Protein AF-A0A7C4RHC2-F1 (afdb_monomer_lite)

Radius of gyration: 21.41 Å; chains: 1; bounding box: 52×54×55 Å

Foldseek 3Di:
DDPLFKFFQQFAAFDDPLLLLQLVQAAQQGALVSGDVVSCVVDPLSVVCVVVVHDRFALAAHHQFAFAAQQALVLNHRRPGHFQYNPASGGGTLRLLQLLLQAFRPQYFDDDPSLSSHLSRLARRLLLLLLLLLLDDAEEEEEELCRLPSNLNNNVLNPHAHAEYEHQDPRSQVSCVVVVSHPYYHNDDLVDVVVLVVVLVSVCVVCVPPAGAEYHYEQDPQCFDPPHPVNPPDVSLCSVVSVLVSCLSRVHQKYKYKDAPRCCPPVHNVSVVVSCVSLVVSQWDKDKDKDFVQQRQNSYGGIMIIIMTGHPPDDDSDNGDGQADPDCDWDADPVRHTPDHFHGDGSNLRDVQPDDAHRRDDDSMDGGDPVSRDHLSNCCSSPVDPPVVNSVVRNVVVD

Structure (mmCIF, N/CA/C/O backbone):
data_AF-A0A7C4RHC2-F1
#
_entry.id   AF-A0A7C4RHC2-F1
#
loop_
_atom_site.group_PDB
_atom_site.id
_atom_site.type_symbol
_atom_site.label_atom_id
_atom_site.label_alt_id
_atom_site.label_comp_id
_atom_site.label_asym_id
_atom_site.label_entity_id
_atom_site.label_seq_id
_atom_site.pdbx_PDB_ins_code
_atom_site.Cartn_x
_atom_site.Cartn_y
_atom_site.Cartn_z
_atom_site.occupancy
_atom_site.B_iso_or_equiv
_atom_site.auth_seq_id
_atom_site.auth_comp_id
_atom_site.auth_asym_id
_atom_site.auth_atom_id
_atom_site.pdbx_PDB_model_num
ATOM 1 N N . MET A 1 1 ? -19.673 14.977 -17.528 1.00 32.09 1 MET A N 1
ATOM 2 C CA . MET A 1 1 ? -18.846 14.195 -18.474 1.00 32.09 1 MET A CA 1
ATOM 3 C C . MET A 1 1 ? -18.096 13.160 -17.657 1.00 32.09 1 MET A C 1
ATOM 5 O O . MET A 1 1 ? -17.357 13.557 -16.762 1.00 32.09 1 MET A O 1
ATOM 9 N N . SER A 1 2 ? -18.421 11.877 -17.821 1.00 37.03 2 SER A N 1
ATOM 10 C CA . SER A 1 2 ? -18.006 10.818 -16.895 1.00 37.03 2 SER A CA 1
ATOM 11 C C . SER A 1 2 ? -16.481 10.685 -16.839 1.00 37.03 2 SER A C 1
ATOM 13 O O . SER A 1 2 ? -15.793 10.630 -17.851 1.00 37.03 2 SER A O 1
ATOM 15 N N . SER A 1 3 ? -15.942 10.647 -15.624 1.00 53.12 3 SER A N 1
ATOM 16 C CA . SER A 1 3 ? -14.518 10.477 -15.323 1.00 53.12 3 SER A CA 1
ATOM 17 C C . SER A 1 3 ? -14.021 9.034 -15.488 1.00 53.12 3 SER A C 1
ATOM 19 O O . SER A 1 3 ? -12.938 8.723 -15.004 1.00 53.12 3 SER A O 1
ATOM 21 N N . LEU A 1 4 ? -14.810 8.149 -16.108 1.00 63.59 4 LEU A N 1
ATOM 22 C CA . LEU A 1 4 ? -14.562 6.702 -16.121 1.00 63.59 4 LEU A CA 1
ATOM 23 C C . LEU A 1 4 ? -13.303 6.324 -16.922 1.00 63.59 4 LEU A C 1
ATOM 25 O O . LEU A 1 4 ? -12.599 5.399 -16.533 1.00 63.59 4 LEU A O 1
ATOM 29 N N . ASN A 1 5 ? -12.935 7.123 -17.931 1.00 81.94 5 ASN A N 1
ATOM 30 C CA . ASN A 1 5 ? -11.842 6.790 -18.858 1.00 81.94 5 ASN A CA 1
ATOM 31 C C . ASN A 1 5 ? -10.599 7.665 -18.671 1.00 81.94 5 ASN A C 1
ATOM 33 O O . ASN A 1 5 ? -9.818 7.843 -19.599 1.00 81.94 5 ASN A O 1
ATOM 37 N N . LYS A 1 6 ? -10.400 8.220 -17.467 1.00 90.75 6 LYS A N 1
ATOM 38 C CA . LYS A 1 6 ? -9.182 8.964 -17.112 1.00 90.75 6 LYS A CA 1
ATOM 39 C C . LYS A 1 6 ? -8.248 8.115 -16.263 1.00 90.75 6 LYS A C 1
ATOM 41 O O . LYS A 1 6 ? -8.640 7.592 -15.224 1.00 90.75 6 LYS A O 1
ATOM 46 N N . LEU A 1 7 ? -7.001 8.026 -16.697 1.00 94.50 7 LEU A N 1
ATOM 47 C CA . LEU A 1 7 ? -5.913 7.341 -16.023 1.00 94.50 7 LEU A CA 1
ATOM 48 C C . LEU A 1 7 ? -4.956 8.372 -15.432 1.00 94.50 7 LEU A C 1
ATOM 50 O O . LEU A 1 7 ? -4.442 9.228 -16.150 1.00 94.50 7 LEU A O 1
ATOM 54 N N . PHE A 1 8 ? -4.684 8.281 -14.133 1.00 96.88 8 PHE A N 1
ATOM 55 C CA . PHE A 1 8 ? -3.763 9.199 -13.462 1.00 96.88 8 PHE A CA 1
ATOM 56 C C . PHE A 1 8 ? -2.393 8.571 -13.216 1.00 96.88 8 PHE A C 1
ATOM 58 O O . PHE A 1 8 ? -2.303 7.395 -12.863 1.00 96.88 8 PHE A O 1
ATOM 65 N N . ASN A 1 9 ? -1.339 9.384 -13.289 1.00 97.44 9 ASN A N 1
ATOM 66 C CA . ASN A 1 9 ? 0.044 9.016 -12.973 1.00 97.44 9 ASN A CA 1
ATOM 67 C C . ASN A 1 9 ? 0.583 7.831 -13.804 1.00 97.44 9 ASN A C 1
ATOM 69 O O . ASN A 1 9 ? 1.323 6.992 -13.286 1.00 97.44 9 ASN A O 1
ATOM 73 N N . HIS A 1 10 ? 0.235 7.721 -15.089 1.00 97.81 10 H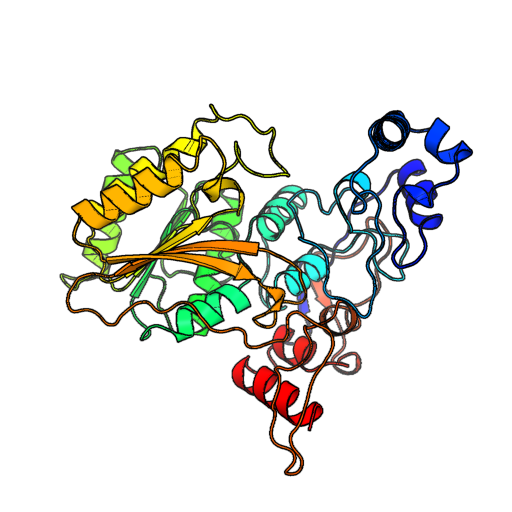IS A N 1
ATOM 74 C CA . HIS A 1 10 ? 0.797 6.679 -15.958 1.00 97.81 10 HIS A CA 1
ATOM 75 C C . HIS A 1 10 ? 2.097 7.159 -16.599 1.00 97.81 10 HIS A C 1
ATOM 77 O O . HIS A 1 10 ? 2.172 7.414 -17.793 1.00 97.81 10 HIS A O 1
ATOM 83 N N . GLU A 1 11 ? 3.121 7.319 -15.762 1.00 96.94 11 GLU A N 1
ATOM 84 C CA . GLU A 1 11 ? 4.454 7.793 -16.145 1.00 96.94 11 GLU A CA 1
ATOM 85 C C . GLU A 1 11 ? 5.526 6.819 -15.660 1.00 96.94 11 GLU A C 1
ATOM 87 O O . GLU A 1 11 ? 5.441 6.300 -14.540 1.00 96.94 11 GLU A O 1
ATOM 92 N N . THR A 1 12 ? 6.559 6.6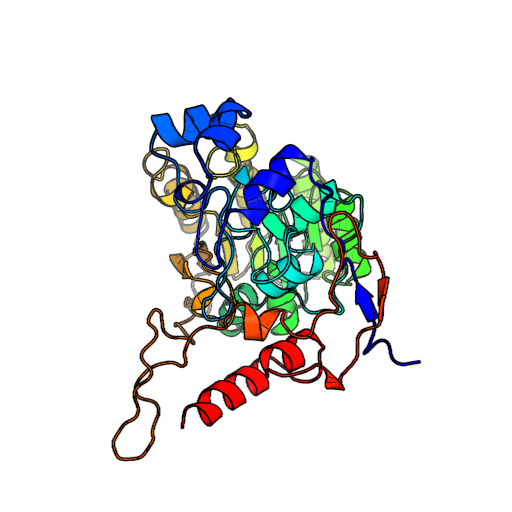05 -16.473 1.00 96.88 12 THR A N 1
ATOM 93 C CA . THR A 1 12 ? 7.713 5.766 -16.120 1.00 96.88 12 THR A CA 1
ATOM 94 C C . THR A 1 12 ? 8.986 6.599 -15.935 1.00 96.88 12 THR A C 1
ATOM 96 O O . THR A 1 12 ? 9.056 7.779 -16.285 1.00 96.88 12 THR A O 1
ATOM 99 N N . ALA A 1 13 ? 10.002 6.001 -15.319 1.00 95.75 13 ALA A N 1
ATOM 100 C CA . ALA A 1 13 ? 11.296 6.642 -15.135 1.00 95.75 13 ALA A CA 1
ATOM 101 C C . ALA A 1 13 ? 12.099 6.650 -16.444 1.00 95.75 13 ALA A C 1
ATOM 103 O O . ALA A 1 13 ? 12.036 5.705 -17.232 1.00 95.75 13 ALA A O 1
ATOM 104 N N . ALA A 1 14 ? 12.888 7.705 -16.650 1.00 96.12 14 ALA A N 1
ATOM 105 C CA . ALA A 1 14 ? 13.935 7.693 -17.662 1.00 96.12 14 ALA A CA 1
ATOM 106 C C . ALA A 1 14 ? 15.061 6.742 -17.232 1.00 96.12 14 ALA A C 1
ATOM 108 O O . ALA A 1 14 ? 15.313 6.564 -16.036 1.00 96.12 14 ALA A O 1
ATOM 109 N N . LEU A 1 15 ? 15.744 6.156 -18.210 1.00 96.44 15 LEU A N 1
ATOM 110 C CA . LEU A 1 15 ? 16.867 5.253 -17.995 1.00 96.44 15 LEU A CA 1
ATOM 111 C C . LEU A 1 15 ? 18.105 5.788 -18.706 1.00 96.44 15 LEU A C 1
ATOM 113 O O . LEU A 1 15 ? 18.004 6.425 -19.754 1.00 96.44 15 LEU A O 1
ATOM 117 N N . SER A 1 16 ? 19.275 5.519 -18.129 1.00 95.94 16 SER A N 1
ATOM 118 C CA . SER A 1 16 ? 20.538 5.758 -18.823 1.00 95.94 16 SER A CA 1
ATOM 119 C C . SER A 1 16 ? 20.672 4.812 -20.021 1.00 95.94 16 SER A C 1
ATOM 121 O O . SER A 1 16 ? 20.064 3.739 -20.038 1.00 95.94 16 SER A O 1
ATOM 123 N N . SER A 1 17 ? 21.513 5.159 -21.000 1.00 95.88 17 SER A N 1
ATOM 124 C CA . SER A 1 17 ? 21.801 4.270 -22.137 1.00 95.88 17 SER A CA 1
ATOM 125 C C . SER A 1 17 ? 22.308 2.902 -21.677 1.00 95.88 17 SER A C 1
ATOM 127 O O . SER A 1 17 ? 21.936 1.881 -22.245 1.00 95.88 17 SER A O 1
ATOM 129 N N . LEU A 1 18 ? 23.103 2.880 -20.602 1.00 95.69 18 LEU A N 1
ATOM 130 C CA . LEU A 1 18 ? 23.624 1.652 -20.015 1.00 95.69 18 LEU A CA 1
ATOM 131 C C . LEU A 1 18 ? 22.523 0.825 -19.331 1.00 95.69 18 LEU A C 1
ATOM 133 O O . LEU A 1 18 ? 22.473 -0.386 -19.514 1.00 95.69 18 LEU A O 1
ATOM 137 N N . ASP A 1 19 ? 21.618 1.454 -18.574 1.00 96.00 19 ASP A N 1
ATOM 138 C CA . ASP A 1 19 ? 20.478 0.739 -17.986 1.00 96.00 19 ASP A CA 1
ATOM 139 C C . ASP A 1 19 ? 19.546 0.179 -19.072 1.00 96.00 19 ASP A C 1
ATOM 141 O O . ASP A 1 19 ? 19.036 -0.928 -18.917 1.00 96.00 19 ASP A O 1
ATOM 145 N N . LEU A 1 20 ? 19.348 0.903 -20.179 1.00 96.50 20 LEU A N 1
ATOM 146 C CA . LEU A 1 20 ? 18.590 0.416 -21.336 1.00 96.50 20 LEU A CA 1
ATOM 147 C C . LEU A 1 20 ? 19.245 -0.810 -21.979 1.00 96.50 20 LEU A C 1
ATOM 149 O O . LEU A 1 20 ? 18.562 -1.796 -22.252 1.00 96.50 20 LEU A O 1
ATOM 153 N N . GLU A 1 21 ? 20.564 -0.766 -22.181 1.00 96.12 21 GLU A N 1
ATOM 154 C CA . GLU A 1 21 ? 21.354 -1.897 -22.683 1.00 96.12 21 GLU A CA 1
ATOM 155 C C . GLU A 1 21 ? 21.203 -3.129 -21.771 1.00 96.12 21 GLU A C 1
ATOM 157 O O . GLU A 1 21 ? 20.961 -4.244 -22.242 1.00 96.12 2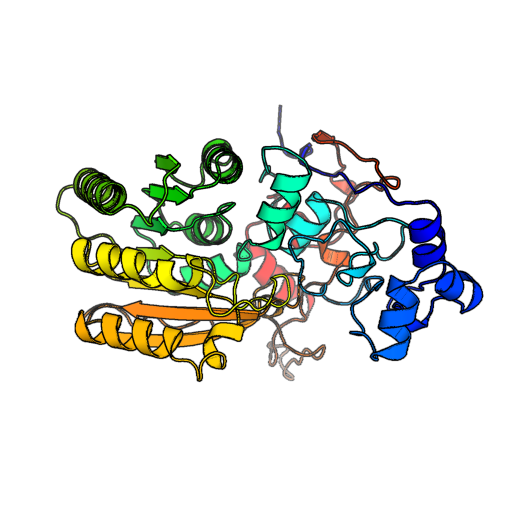1 GLU A O 1
ATOM 162 N N . MET A 1 22 ? 21.252 -2.915 -20.450 1.00 95.50 22 MET A N 1
ATOM 163 C CA . MET A 1 22 ? 21.053 -3.967 -19.452 1.00 95.50 22 MET A CA 1
ATOM 164 C C . MET A 1 22 ? 19.663 -4.594 -19.547 1.00 95.50 22 MET A C 1
ATOM 166 O O . MET A 1 22 ? 19.563 -5.810 -19.677 1.00 95.50 22 MET A O 1
ATOM 170 N N . ILE A 1 23 ? 18.585 -3.804 -19.474 1.00 96.38 23 ILE A N 1
ATOM 171 C CA . ILE A 1 23 ? 17.229 -4.371 -19.384 1.00 96.38 23 ILE A CA 1
ATOM 172 C C . ILE A 1 23 ? 16.788 -5.079 -20.670 1.00 96.38 23 ILE A C 1
ATOM 174 O O . ILE A 1 23 ? 16.044 -6.056 -20.585 1.00 96.38 23 ILE A O 1
ATOM 178 N N . ARG A 1 24 ? 17.270 -4.638 -21.842 1.00 97.06 24 ARG A N 1
ATOM 179 C CA . ARG A 1 24 ? 17.005 -5.287 -23.142 1.00 97.06 24 ARG A CA 1
ATOM 180 C C . ARG A 1 24 ? 17.549 -6.710 -23.207 1.00 97.06 24 ARG A C 1
ATOM 182 O O . ARG A 1 24 ? 16.964 -7.560 -23.862 1.00 97.06 24 ARG A O 1
ATOM 189 N N . SER A 1 25 ? 18.638 -6.967 -22.488 1.00 96.38 25 SER A N 1
ATOM 190 C CA . SER A 1 25 ? 19.264 -8.290 -22.412 1.00 96.38 25 SER A CA 1
ATOM 191 C C . SER A 1 25 ? 18.525 -9.248 -21.468 1.00 96.38 25 SER A C 1
ATOM 193 O O . SER A 1 25 ? 18.798 -10.442 -21.467 1.00 96.38 25 SER A O 1
ATOM 195 N N . VAL A 1 26 ? 17.598 -8.744 -20.645 1.00 97.62 26 VAL A N 1
ATOM 196 C CA . VAL A 1 26 ? 16.891 -9.542 -19.637 1.00 97.62 26 VAL A CA 1
ATOM 197 C C . VAL A 1 26 ? 15.574 -10.072 -20.222 1.00 97.62 26 VAL A C 1
ATOM 199 O O . VAL A 1 26 ? 14.658 -9.270 -20.434 1.00 97.62 26 VAL A O 1
ATOM 202 N N . PRO A 1 27 ? 15.412 -11.392 -20.446 1.00 96.88 27 PRO A N 1
ATOM 203 C CA . PRO A 1 27 ? 14.162 -11.968 -20.947 1.00 96.88 27 PRO A CA 1
ATOM 204 C C . PRO A 1 27 ? 13.052 -11.952 -19.876 1.00 96.88 27 PRO A C 1
ATOM 206 O O . PRO A 1 27 ? 13.335 -11.725 -18.696 1.00 96.88 27 PRO A O 1
ATOM 209 N N . PRO A 1 28 ? 11.773 -12.199 -20.224 1.00 96.06 28 PRO A N 1
ATOM 210 C CA . PRO A 1 28 ? 10.696 -12.340 -19.238 1.00 96.06 28 PRO A CA 1
ATOM 211 C C . PRO A 1 28 ? 11.026 -13.384 -18.158 1.00 96.06 28 PRO A C 1
ATOM 213 O O . PRO A 1 28 ? 11.347 -14.526 -18.468 1.00 96.06 28 PRO A O 1
ATOM 216 N N . GLY A 1 29 ? 10.960 -12.993 -16.879 1.00 94.44 29 GLY A N 1
ATOM 217 C CA . GLY A 1 29 ? 11.378 -13.832 -15.745 1.00 94.44 29 GLY A CA 1
ATOM 218 C C . GLY A 1 29 ? 12.889 -13.876 -15.481 1.00 94.44 29 GLY A C 1
ATOM 219 O O . GLY A 1 29 ? 13.303 -14.396 -14.442 1.00 94.44 29 GLY A O 1
ATOM 220 N N . GLY A 1 30 ? 13.696 -13.298 -16.371 1.00 96.88 30 GLY A N 1
ATOM 221 C CA . GLY A 1 30 ? 15.129 -13.097 -16.192 1.00 96.88 30 GLY A CA 1
ATOM 222 C C . GLY A 1 30 ? 15.462 -12.015 -15.159 1.00 96.88 30 GLY A C 1
ATOM 223 O O . GLY A 1 30 ? 14.589 -11.324 -14.622 1.00 96.88 30 GLY A O 1
ATOM 224 N N . ASN A 1 31 ? 16.751 -11.876 -14.861 1.00 97.00 31 ASN A N 1
ATOM 225 C CA . ASN A 1 31 ? 17.338 -10.960 -13.889 1.00 97.00 31 ASN A CA 1
ATOM 226 C C . ASN A 1 31 ? 18.786 -10.578 -14.249 1.00 97.00 31 ASN A C 1
ATOM 228 O O . ASN A 1 31 ? 19.258 -10.814 -15.355 1.00 97.00 31 ASN A O 1
ATOM 232 N N . TRP A 1 32 ? 19.518 -9.991 -13.296 1.00 95.62 32 TRP A N 1
ATOM 233 C CA . TRP A 1 32 ? 20.919 -9.585 -13.467 1.00 95.62 32 TRP A CA 1
ATOM 234 C C . TRP A 1 32 ? 21.864 -10.684 -13.981 1.00 95.62 32 TRP A C 1
ATOM 236 O O . TRP A 1 32 ? 22.929 -10.358 -14.505 1.00 95.62 32 TRP A O 1
ATOM 246 N N . ARG A 1 33 ? 21.520 -11.968 -13.809 1.00 95.56 33 ARG A N 1
ATOM 247 C CA . ARG A 1 33 ? 22.316 -13.099 -14.309 1.00 95.56 33 ARG A CA 1
ATOM 248 C C . ARG A 1 33 ? 22.273 -13.240 -15.824 1.00 95.56 33 ARG A C 1
ATOM 250 O O . ARG A 1 33 ? 23.234 -13.748 -16.385 1.00 95.56 33 ARG A O 1
ATOM 257 N N . ASP A 1 34 ? 21.207 -12.762 -16.452 1.00 96.62 34 ASP A N 1
ATOM 258 C CA . ASP A 1 34 ? 21.014 -12.817 -17.901 1.00 96.62 34 ASP A CA 1
ATOM 259 C C . ASP A 1 34 ? 21.761 -11.687 -18.628 1.00 96.62 34 ASP A C 1
ATOM 261 O O . ASP A 1 34 ? 21.819 -11.667 -19.851 1.00 96.62 34 ASP A O 1
ATOM 265 N N . ILE A 1 35 ? 22.353 -10.739 -17.889 1.00 96.25 35 ILE A N 1
ATOM 266 C CA . ILE A 1 35 ? 23.108 -9.625 -18.468 1.00 96.25 35 ILE A CA 1
ATOM 267 C C . ILE A 1 35 ? 24.511 -10.117 -18.896 1.00 96.25 35 ILE A C 1
ATOM 269 O O . ILE A 1 35 ? 25.274 -10.572 -18.025 1.00 96.25 35 ILE A O 1
ATOM 273 N N . PRO A 1 36 ? 24.879 -9.976 -20.190 1.00 96.50 36 PRO A N 1
ATOM 274 C CA . PRO A 1 36 ? 26.198 -10.319 -20.724 1.00 96.50 36 PRO A CA 1
ATOM 275 C C . PRO A 1 36 ? 27.357 -9.686 -19.950 1.00 96.50 36 PRO A C 1
ATOM 277 O O . PRO A 1 36 ? 27.268 -8.544 -19.483 1.00 96.50 36 PRO A O 1
ATOM 280 N N . ASP A 1 37 ? 28.476 -10.405 -19.847 1.00 94.94 37 ASP A N 1
ATOM 281 C CA . ASP A 1 37 ? 29.647 -9.948 -19.089 1.00 94.94 37 ASP A CA 1
ATOM 282 C C . ASP A 1 37 ? 30.265 -8.662 -19.659 1.00 94.94 37 ASP A C 1
ATOM 284 O O . ASP A 1 37 ? 30.730 -7.817 -18.891 1.00 94.94 37 ASP A O 1
ATOM 288 N N . GLU A 1 38 ? 30.169 -8.443 -20.973 1.00 96.38 38 GLU A N 1
ATOM 289 C CA . GLU A 1 38 ? 30.597 -7.199 -21.631 1.00 96.38 38 GLU A CA 1
ATOM 290 C C . GLU A 1 38 ? 29.830 -5.973 -21.109 1.00 96.38 38 GLU A C 1
ATOM 292 O O . GLU A 1 38 ? 30.404 -4.900 -20.918 1.00 96.38 38 GLU A O 1
ATOM 297 N N . ILE A 1 39 ? 28.530 -6.125 -20.834 1.00 94.44 39 ILE A N 1
ATOM 298 C CA . ILE A 1 39 ? 27.681 -5.060 -20.282 1.00 94.44 39 ILE A CA 1
ATOM 299 C C . ILE A 1 39 ? 27.947 -4.905 -18.783 1.00 94.44 39 ILE A C 1
ATOM 301 O O . ILE A 1 39 ? 28.028 -3.789 -18.265 1.00 94.44 39 ILE A O 1
ATOM 305 N N . VAL A 1 40 ? 28.139 -6.016 -18.069 1.00 92.31 40 VAL A N 1
ATOM 306 C CA . VAL A 1 40 ? 28.491 -6.014 -16.640 1.00 92.31 40 VAL A CA 1
ATOM 307 C C . VAL A 1 40 ? 29.806 -5.275 -16.402 1.00 92.31 40 VAL A C 1
ATOM 309 O O . VAL A 1 40 ? 29.903 -4.503 -15.445 1.00 92.31 40 VAL A O 1
ATOM 312 N N . ALA A 1 41 ? 30.792 -5.433 -17.288 1.00 94.06 41 ALA A N 1
ATOM 313 C CA . ALA A 1 41 ? 32.075 -4.739 -17.219 1.00 94.06 41 ALA A CA 1
ATOM 314 C C . ALA A 1 41 ? 31.928 -3.203 -17.213 1.00 94.06 41 ALA A C 1
ATOM 316 O O . ALA A 1 41 ? 32.734 -2.515 -16.586 1.00 94.06 41 ALA A O 1
ATOM 317 N N . LYS A 1 42 ? 30.853 -2.664 -17.803 1.00 95.31 42 LYS A N 1
ATOM 318 C CA . LYS A 1 42 ? 30.548 -1.223 -17.829 1.00 95.31 42 LYS A CA 1
ATOM 319 C C . LYS A 1 42 ? 29.959 -0.694 -16.509 1.00 95.31 42 LYS A C 1
ATOM 321 O O . LYS A 1 42 ? 29.841 0.517 -16.338 1.00 95.31 42 LYS A O 1
ATOM 326 N N . SER A 1 43 ? 29.578 -1.559 -15.557 1.00 93.12 43 SER A N 1
ATOM 327 C CA . SER A 1 43 ? 28.886 -1.171 -14.317 1.00 93.12 43 SER A CA 1
ATOM 328 C C . SER A 1 43 ? 29.517 -1.758 -13.057 1.00 93.12 43 SER A C 1
ATOM 330 O O . SER A 1 43 ? 29.325 -2.928 -12.722 1.00 93.12 43 SER A O 1
ATOM 332 N N . LYS A 1 44 ? 30.161 -0.896 -12.255 1.00 91.94 44 LYS A N 1
ATOM 333 C CA . LYS A 1 44 ? 30.699 -1.258 -10.926 1.00 91.94 44 LYS A CA 1
ATOM 334 C C . LYS A 1 44 ? 29.644 -1.907 -10.022 1.00 91.94 44 LYS A C 1
ATOM 336 O O . LYS A 1 44 ? 29.942 -2.836 -9.275 1.00 91.94 44 LYS A O 1
ATOM 341 N N . ARG A 1 45 ? 28.393 -1.440 -10.107 1.00 88.62 45 ARG A N 1
ATOM 342 C CA . ARG A 1 45 ? 27.273 -1.996 -9.337 1.00 88.62 45 ARG A CA 1
ATOM 343 C C . ARG A 1 45 ? 26.982 -3.441 -9.741 1.00 88.62 45 ARG A C 1
ATOM 345 O O . ARG A 1 45 ? 26.844 -4.283 -8.860 1.00 88.62 45 ARG A O 1
ATOM 352 N N . LEU A 1 46 ? 26.881 -3.738 -11.039 1.00 88.81 46 LEU A N 1
ATOM 353 C CA . LEU A 1 46 ? 26.629 -5.108 -11.498 1.00 88.81 46 LEU A CA 1
ATOM 354 C C . LEU A 1 46 ? 27.804 -6.035 -11.195 1.00 88.81 46 LEU A C 1
ATOM 356 O O . LEU A 1 46 ? 27.572 -7.158 -10.756 1.00 88.81 46 LEU A O 1
ATOM 360 N N . GLN A 1 47 ? 29.043 -5.558 -11.337 1.00 91.50 47 GLN A N 1
ATOM 361 C CA . GLN A 1 47 ? 30.229 -6.318 -10.928 1.00 91.50 47 GLN A CA 1
ATOM 362 C C . GLN A 1 47 ? 30.148 -6.722 -9.449 1.00 91.50 47 GLN A C 1
ATOM 364 O O . GLN A 1 47 ? 30.357 -7.885 -9.100 1.00 91.50 47 GLN A O 1
ATOM 369 N N . GLN A 1 48 ? 29.767 -5.787 -8.571 1.00 90.25 48 GLN A N 1
ATOM 370 C CA . GLN A 1 48 ? 29.564 -6.072 -7.150 1.00 90.25 48 GLN A CA 1
ATOM 371 C C . GLN A 1 48 ? 28.415 -7.064 -6.915 1.00 90.25 48 GLN A C 1
ATOM 373 O O . GLN A 1 48 ? 28.539 -7.955 -6.073 1.00 90.25 48 GLN A O 1
ATOM 378 N N . ILE A 1 49 ? 27.305 -6.938 -7.648 1.00 88.69 49 ILE A N 1
ATOM 379 C CA . ILE A 1 49 ? 26.167 -7.865 -7.560 1.00 88.69 49 ILE A CA 1
ATOM 380 C C . ILE A 1 49 ? 26.595 -9.283 -7.964 1.00 88.69 49 ILE A C 1
ATOM 382 O O . ILE A 1 49 ? 26.330 -10.208 -7.195 1.00 88.69 49 ILE A O 1
ATOM 386 N N . LYS A 1 50 ? 27.308 -9.453 -9.091 1.00 87.69 50 LYS A N 1
ATOM 387 C CA . LYS A 1 50 ? 27.834 -10.759 -9.529 1.00 87.69 50 LYS A CA 1
ATOM 388 C C . LYS A 1 50 ? 28.780 -11.353 -8.482 1.00 87.69 50 LYS A C 1
ATOM 390 O O . LYS A 1 50 ? 28.613 -12.507 -8.101 1.00 87.69 50 LYS A O 1
ATOM 395 N N . LYS A 1 51 ? 29.709 -10.550 -7.946 1.00 89.06 51 LYS A N 1
ATOM 396 C CA . LYS A 1 51 ? 30.683 -10.993 -6.932 1.00 89.06 51 LYS A CA 1
ATOM 397 C C . LYS A 1 51 ? 30.040 -11.397 -5.599 1.00 89.06 51 LYS A C 1
ATOM 399 O O . LYS A 1 51 ? 30.489 -12.344 -4.968 1.00 89.06 51 LYS A O 1
ATOM 404 N N . SER A 1 52 ? 29.015 -10.671 -5.153 1.00 87.81 52 SER A N 1
ATOM 405 C CA . SER A 1 52 ? 28.341 -10.904 -3.860 1.00 87.81 52 SER A CA 1
ATOM 406 C C . SER A 1 52 ? 27.189 -11.913 -3.926 1.00 87.81 52 SER A C 1
ATOM 408 O O . SER A 1 52 ? 26.538 -12.164 -2.914 1.00 87.81 52 SER A O 1
ATOM 410 N N . GLY A 1 53 ? 26.901 -12.473 -5.104 1.00 83.25 53 GLY A N 1
ATOM 411 C CA . GLY A 1 53 ? 25.842 -13.465 -5.285 1.00 83.25 53 GLY A CA 1
ATOM 412 C C . GLY A 1 53 ? 24.418 -12.900 -5.331 1.00 83.25 53 GLY A C 1
ATOM 413 O O . GLY A 1 53 ? 23.492 -13.701 -5.324 1.00 83.25 53 GLY A O 1
ATOM 414 N N . GLY A 1 54 ? 24.263 -11.567 -5.398 1.00 83.19 54 GLY A N 1
ATOM 415 C CA . GLY A 1 54 ? 23.080 -10.775 -5.779 1.00 83.19 54 GLY A CA 1
ATOM 416 C C . GLY A 1 54 ? 21.667 -11.359 -5.596 1.00 83.19 54 GLY A C 1
ATOM 417 O O . GLY A 1 54 ? 21.334 -12.433 -6.088 1.00 83.19 54 GLY A O 1
ATOM 418 N N . ARG A 1 55 ? 20.722 -10.587 -5.038 1.00 87.25 55 ARG A N 1
ATOM 419 C CA . ARG A 1 55 ? 19.309 -11.025 -4.988 1.00 87.25 55 ARG A CA 1
ATOM 420 C C . ARG A 1 55 ? 18.762 -11.269 -6.397 1.00 87.25 55 ARG A C 1
ATOM 422 O O . ARG A 1 55 ? 18.938 -10.433 -7.279 1.00 87.25 55 ARG A O 1
ATOM 429 N N . THR A 1 56 ? 18.035 -12.370 -6.589 1.00 89.62 56 THR A N 1
ATOM 430 C CA . THR A 1 56 ? 17.435 -12.747 -7.888 1.00 89.62 56 THR A CA 1
ATOM 431 C C . THR A 1 56 ? 16.425 -11.729 -8.405 1.00 89.62 56 THR A C 1
ATOM 433 O O . THR A 1 56 ? 16.105 -11.715 -9.584 1.00 89.62 56 THR A O 1
ATOM 436 N N . THR A 1 57 ? 15.939 -10.848 -7.532 1.00 91.44 57 THR A N 1
ATOM 437 C CA . THR A 1 57 ? 15.045 -9.757 -7.899 1.00 91.44 57 THR A CA 1
ATOM 438 C C . THR A 1 57 ? 15.763 -8.576 -8.543 1.00 91.44 57 THR A C 1
ATOM 440 O O . THR A 1 57 ? 15.081 -7.709 -9.056 1.00 91.44 57 THR A O 1
ATOM 443 N N . TYR A 1 58 ? 17.091 -8.447 -8.478 1.00 94.56 58 TYR A N 1
ATOM 444 C CA . TYR A 1 58 ? 17.773 -7.286 -9.068 1.00 94.56 58 TYR A CA 1
ATOM 445 C C . TYR A 1 58 ? 17.789 -7.356 -10.594 1.00 94.56 58 TYR A C 1
ATOM 447 O O . TYR A 1 58 ? 18.067 -8.416 -11.151 1.00 94.56 58 TYR A O 1
ATOM 455 N N . TYR A 1 59 ? 17.526 -6.218 -11.252 1.00 96.25 59 TYR A N 1
ATOM 456 C CA . TYR A 1 59 ? 17.411 -6.114 -12.711 1.00 96.25 59 TYR A CA 1
ATOM 457 C C . TYR A 1 59 ? 16.432 -7.137 -13.298 1.00 96.25 59 TYR A C 1
ATOM 459 O O . TYR A 1 59 ? 16.655 -7.646 -14.388 1.00 96.25 59 TYR A O 1
ATOM 467 N N . ALA A 1 60 ? 15.372 -7.483 -12.561 1.00 97.31 60 ALA A N 1
ATOM 468 C CA . ALA A 1 60 ? 14.478 -8.559 -12.963 1.00 97.31 60 ALA A CA 1
ATOM 469 C C . ALA A 1 60 ? 13.281 -8.065 -13.776 1.00 97.31 60 ALA A C 1
ATOM 471 O O . ALA A 1 60 ? 12.676 -7.031 -13.462 1.00 97.31 60 ALA A O 1
ATOM 472 N N . ARG A 1 61 ? 12.916 -8.853 -14.791 1.00 98.38 61 ARG A N 1
ATOM 473 C CA . ARG A 1 61 ? 11.736 -8.628 -15.625 1.00 98.38 61 ARG A CA 1
ATOM 474 C C . ARG A 1 61 ? 10.557 -9.431 -15.118 1.00 98.38 61 ARG A C 1
ATOM 476 O O . ARG A 1 61 ? 10.662 -10.631 -14.872 1.00 98.38 61 ARG A O 1
ATOM 483 N N . MET A 1 62 ? 9.434 -8.744 -14.939 1.00 98.12 62 MET A N 1
ATOM 484 C CA . MET A 1 62 ? 8.214 -9.364 -14.440 1.00 98.12 62 MET A CA 1
ATOM 485 C C . MET A 1 62 ? 7.714 -10.457 -15.391 1.00 98.12 62 MET A C 1
ATOM 487 O O . MET A 1 62 ? 7.877 -10.375 -16.607 1.00 98.12 62 MET A O 1
ATOM 491 N N . LEU A 1 63 ? 7.059 -11.467 -14.821 1.00 97.12 63 LEU A N 1
ATOM 492 C CA . LEU A 1 63 ? 6.312 -12.474 -15.569 1.00 97.12 63 LEU A CA 1
ATOM 493 C C . LEU A 1 63 ? 4.843 -12.072 -15.619 1.00 97.12 63 LEU A C 1
ATOM 495 O O . LEU A 1 63 ? 4.264 -11.743 -14.585 1.00 97.12 63 LEU A O 1
ATOM 499 N N . TRP A 1 64 ? 4.236 -12.156 -16.801 1.00 97.69 64 TRP A N 1
ATOM 500 C CA . TRP A 1 64 ? 2.819 -11.853 -16.985 1.00 97.69 64 TRP A CA 1
ATOM 501 C C . TRP A 1 64 ? 1.910 -12.720 -16.112 1.00 97.69 64 TRP A C 1
ATOM 503 O O . TRP A 1 64 ? 0.993 -12.200 -15.484 1.00 97.69 64 TRP A O 1
ATOM 513 N N . ASP A 1 65 ? 2.200 -14.018 -16.031 1.00 95.94 65 ASP A N 1
ATOM 514 C CA . ASP A 1 65 ? 1.293 -15.018 -15.454 1.00 95.94 65 ASP A CA 1
ATOM 515 C C . ASP A 1 65 ? 1.622 -15.343 -13.983 1.00 95.94 65 ASP A C 1
ATOM 517 O O . ASP A 1 65 ? 1.282 -16.404 -13.459 1.00 95.94 65 ASP A O 1
ATOM 521 N N . LYS A 1 66 ? 2.319 -14.427 -13.296 1.00 95.25 66 LYS A N 1
ATOM 522 C CA . LYS A 1 66 ? 2.615 -14.494 -11.857 1.00 95.25 66 LYS A CA 1
ATOM 523 C C . LYS A 1 66 ? 2.231 -13.172 -11.186 1.00 95.25 66 LYS A C 1
ATOM 525 O O . LYS A 1 66 ? 2.223 -12.144 -11.858 1.00 95.25 66 LYS A O 1
ATOM 530 N N . PRO A 1 67 ? 1.955 -13.155 -9.870 1.00 96.88 67 PRO A N 1
ATOM 531 C CA . PRO A 1 67 ? 1.914 -11.906 -9.114 1.00 96.88 67 PRO A CA 1
ATOM 532 C C . PRO A 1 67 ? 3.277 -11.206 -9.150 1.00 96.88 67 PRO A C 1
ATOM 534 O O . PRO A 1 67 ? 4.319 -11.873 -9.187 1.00 96.88 67 PRO A O 1
ATOM 537 N N . SER A 1 68 ? 3.286 -9.874 -9.080 1.00 97.69 68 SER A N 1
ATOM 538 C CA . SER A 1 68 ? 4.537 -9.109 -9.033 1.00 97.69 68 SER A CA 1
ATOM 539 C C . SER A 1 68 ? 5.313 -9.371 -7.736 1.00 97.69 68 SER A C 1
ATOM 541 O O . SER A 1 68 ? 4.757 -9.800 -6.722 1.00 97.69 68 SER A O 1
ATOM 543 N N . TYR A 1 69 ? 6.621 -9.109 -7.735 1.00 96.56 69 TYR A N 1
ATOM 544 C CA . TYR A 1 69 ? 7.365 -8.992 -6.477 1.00 96.56 69 TYR A CA 1
ATOM 545 C C . TYR A 1 69 ? 7.009 -7.684 -5.765 1.00 96.56 69 TYR A C 1
ATOM 547 O O . TYR A 1 69 ? 6.394 -6.791 -6.341 1.00 96.56 69 TYR A O 1
ATOM 555 N N . THR A 1 70 ? 7.424 -7.555 -4.503 1.00 95.81 70 THR A N 1
ATOM 556 C CA . THR A 1 70 ? 7.143 -6.363 -3.701 1.00 95.81 70 THR A CA 1
ATOM 557 C C . THR A 1 70 ? 7.578 -5.072 -4.404 1.00 95.81 70 THR A C 1
ATOM 559 O O . THR A 1 70 ? 8.765 -4.873 -4.675 1.00 95.81 70 THR A O 1
ATOM 562 N N . ILE A 1 71 ? 6.630 -4.158 -4.610 1.00 97.12 71 ILE A N 1
ATOM 563 C CA . ILE A 1 71 ? 6.897 -2.804 -5.094 1.00 97.12 71 ILE A CA 1
ATOM 564 C C . ILE A 1 71 ? 7.438 -1.974 -3.923 1.00 97.12 71 ILE A C 1
ATOM 566 O O . ILE A 1 71 ? 6.768 -1.818 -2.897 1.00 97.12 71 ILE A O 1
ATOM 570 N N . ASN A 1 72 ? 8.669 -1.475 -4.057 1.00 94.81 72 ASN A N 1
ATOM 571 C CA . ASN A 1 72 ? 9.356 -0.644 -3.060 1.00 94.81 72 ASN A CA 1
ATOM 572 C C . ASN A 1 72 ? 9.526 0.794 -3.566 1.00 94.81 72 ASN A C 1
ATOM 574 O O . ASN A 1 72 ? 9.280 1.061 -4.727 1.00 94.81 72 ASN A O 1
ATOM 578 N N . THR A 1 73 ? 9.989 1.727 -2.737 1.00 94.94 73 THR A N 1
ATOM 579 C CA . THR A 1 73 ? 10.093 3.161 -3.089 1.00 94.94 73 THR A CA 1
ATOM 580 C C . THR A 1 73 ? 11.083 3.504 -4.210 1.00 94.94 73 THR A C 1
ATOM 582 O O . THR A 1 73 ? 11.128 4.651 -4.653 1.00 94.94 73 THR A O 1
ATOM 585 N N . TYR A 1 74 ? 11.870 2.529 -4.669 1.00 95.25 74 TYR A N 1
ATOM 586 C CA . TYR A 1 74 ? 12.875 2.661 -5.720 1.00 95.25 74 TYR A CA 1
ATOM 587 C C . TYR A 1 74 ? 12.489 1.891 -6.987 1.00 95.25 74 TYR A C 1
ATOM 589 O O . TYR A 1 74 ? 13.367 1.490 -7.752 1.00 95.25 74 TYR A O 1
ATOM 597 N N . PHE A 1 75 ? 11.187 1.690 -7.236 1.00 96.69 75 PHE A N 1
ATOM 598 C CA . PHE A 1 75 ? 10.711 1.051 -8.469 1.00 96.69 75 PHE A CA 1
ATOM 599 C C . PHE A 1 75 ? 11.017 1.847 -9.750 1.00 96.69 75 PHE A C 1
ATOM 601 O O . PHE A 1 75 ? 10.797 1.359 -10.851 1.00 96.69 75 PHE A O 1
ATOM 608 N N . ASN A 1 76 ? 11.611 3.035 -9.609 1.00 96.38 76 ASN A N 1
ATOM 609 C CA . ASN A 1 76 ? 12.214 3.832 -10.672 1.00 96.38 76 ASN A CA 1
ATOM 610 C C . ASN A 1 76 ? 13.662 3.441 -11.024 1.00 96.38 76 ASN A C 1
ATOM 612 O O . ASN A 1 76 ? 14.301 4.153 -11.795 1.00 96.38 76 ASN A O 1
ATOM 616 N N . ARG A 1 77 ? 14.216 2.368 -10.441 1.00 95.19 77 ARG A N 1
ATOM 617 C CA . ARG A 1 77 ? 15.585 1.896 -10.708 1.00 95.19 77 ARG A CA 1
ATOM 618 C C . ARG A 1 77 ? 15.595 0.387 -10.985 1.00 95.19 77 ARG A C 1
ATOM 620 O O . ARG A 1 77 ? 15.178 -0.371 -10.107 1.00 95.19 77 ARG A O 1
ATOM 627 N N . PRO A 1 78 ? 16.140 -0.089 -12.122 1.00 94.12 78 PRO A N 1
ATOM 628 C CA . PRO A 1 78 ? 16.123 -1.519 -12.462 1.00 94.12 78 PRO A CA 1
ATOM 629 C C . PRO A 1 78 ? 16.906 -2.365 -11.450 1.00 94.12 78 PRO A C 1
ATOM 631 O O . PRO A 1 78 ? 16.501 -3.464 -11.077 1.00 94.12 78 PRO A O 1
ATOM 634 N N . GLY A 1 79 ? 18.003 -1.828 -10.913 1.00 93.19 79 GLY A N 1
ATOM 635 C CA . GLY A 1 79 ? 18.854 -2.540 -9.963 1.00 93.19 79 GLY A CA 1
ATOM 636 C C . GLY A 1 79 ? 18.279 -2.727 -8.560 1.00 93.19 79 GLY A C 1
ATOM 637 O O . GLY A 1 79 ? 18.991 -3.254 -7.704 1.00 93.19 79 GLY A O 1
ATOM 638 N N . ASN A 1 80 ? 17.049 -2.287 -8.290 1.00 93.19 80 ASN A N 1
ATOM 639 C CA . ASN A 1 80 ? 16.457 -2.287 -6.950 1.00 93.19 80 ASN A CA 1
ATOM 640 C C . ASN A 1 80 ? 15.319 -3.305 -6.777 1.00 93.19 80 ASN A C 1
ATOM 642 O O . ASN A 1 80 ? 14.755 -3.402 -5.683 1.00 93.19 80 ASN A O 1
ATOM 646 N N . GLY A 1 81 ? 14.986 -4.072 -7.816 1.00 95.06 81 GLY A N 1
ATOM 647 C CA . GLY A 1 81 ? 13.926 -5.072 -7.756 1.00 95.06 81 GLY A CA 1
ATOM 648 C C . GLY A 1 81 ? 13.435 -5.512 -9.131 1.00 95.06 81 GLY A C 1
ATOM 649 O O . GLY A 1 81 ? 14.027 -5.188 -10.160 1.00 95.06 81 GLY A O 1
ATOM 650 N N . CYS A 1 82 ? 12.362 -6.302 -9.120 1.00 97.19 82 CYS A N 1
ATOM 651 C CA . CYS A 1 82 ? 11.746 -6.840 -10.325 1.00 97.19 82 CYS A CA 1
ATOM 652 C C . CYS A 1 82 ? 10.751 -5.814 -10.863 1.00 97.19 82 CYS A C 1
ATOM 654 O O . CYS A 1 82 ? 9.562 -5.889 -10.564 1.00 97.19 82 CYS A O 1
ATOM 656 N N . PHE A 1 83 ? 11.272 -4.798 -11.549 1.00 97.75 83 PHE A N 1
ATOM 657 C CA . PHE A 1 83 ? 10.511 -3.615 -11.966 1.00 97.75 83 PHE A CA 1
ATOM 658 C C . PHE A 1 83 ? 10.499 -3.398 -13.475 1.00 97.75 83 PHE A C 1
ATOM 660 O O . PHE A 1 83 ? 9.878 -2.443 -13.931 1.00 97.75 83 PHE A O 1
ATOM 667 N N . ILE A 1 84 ? 11.174 -4.249 -14.252 1.00 98.44 84 ILE A N 1
ATOM 668 C CA . ILE A 1 84 ? 11.145 -4.157 -15.713 1.00 98.44 84 ILE A CA 1
ATOM 669 C C . ILE A 1 84 ? 9.789 -4.690 -16.191 1.00 98.44 84 ILE A C 1
ATOM 671 O O . ILE A 1 84 ? 9.362 -5.773 -15.769 1.00 98.44 84 ILE A O 1
ATOM 675 N N . HIS A 1 85 ? 9.113 -3.919 -17.047 1.00 98.50 85 HIS A N 1
ATOM 676 C CA . HIS A 1 85 ? 7.806 -4.274 -17.596 1.00 98.50 85 HIS A CA 1
ATOM 677 C C . HIS A 1 85 ? 7.884 -5.626 -18.339 1.00 98.50 85 HIS A C 1
ATOM 679 O O . HIS A 1 85 ? 8.888 -5.888 -19.011 1.00 98.50 85 HIS A O 1
ATOM 685 N N . PRO A 1 86 ? 6.859 -6.500 -18.263 1.00 97.56 86 PRO A N 1
ATOM 686 C CA . PRO A 1 86 ? 6.952 -7.850 -18.824 1.00 97.56 86 PRO A CA 1
ATOM 687 C C . PRO A 1 86 ? 7.292 -7.919 -20.321 1.00 97.56 86 PRO A C 1
ATOM 689 O O . PRO A 1 86 ? 7.954 -8.859 -20.746 1.00 97.56 86 PRO A O 1
ATOM 692 N N . SER A 1 87 ? 6.847 -6.939 -21.117 1.00 96.25 87 SER A N 1
ATOM 693 C CA . SER A 1 87 ? 7.027 -6.919 -22.581 1.00 96.25 87 SER A CA 1
ATOM 694 C C . SER A 1 87 ? 7.601 -5.623 -23.162 1.00 96.25 87 SER A C 1
ATOM 696 O O . SER A 1 87 ? 7.796 -5.549 -24.366 1.00 96.25 87 SER A O 1
ATOM 698 N N . GLN A 1 88 ? 7.833 -4.591 -22.345 1.00 96.38 88 GLN A N 1
ATOM 699 C CA . GLN A 1 88 ? 8.308 -3.282 -22.820 1.00 96.38 88 GLN A CA 1
ATOM 700 C C . GLN A 1 88 ? 9.684 -3.022 -22.202 1.00 96.38 88 GLN A C 1
ATOM 702 O O . GLN A 1 88 ? 9.899 -3.346 -21.032 1.00 96.38 88 GLN A O 1
ATOM 707 N N . ASP A 1 89 ? 10.620 -2.445 -22.956 1.00 96.81 89 ASP A N 1
ATOM 708 C CA . ASP A 1 89 ? 11.980 -2.137 -22.485 1.00 96.81 89 ASP A CA 1
ATOM 709 C C . ASP A 1 89 ? 12.016 -0.845 -21.665 1.00 96.81 89 ASP A C 1
ATOM 711 O O . ASP A 1 89 ? 12.696 0.131 -21.976 1.00 96.81 89 ASP A O 1
ATOM 715 N N . ARG A 1 90 ? 11.247 -0.858 -20.578 1.00 97.81 90 ARG A N 1
ATOM 716 C CA . ARG A 1 90 ? 11.151 0.204 -19.582 1.00 97.81 90 ARG A CA 1
ATOM 717 C C . ARG A 1 90 ? 10.856 -0.384 -18.210 1.00 97.81 90 ARG A C 1
ATOM 719 O O . ARG A 1 90 ? 10.524 -1.562 -18.061 1.00 97.81 90 ARG A O 1
ATOM 726 N N . LEU A 1 91 ? 10.918 0.467 -17.196 1.00 98.25 91 LEU A N 1
ATOM 727 C CA . LEU A 1 91 ? 10.364 0.137 -15.890 1.00 98.25 91 LEU A CA 1
ATOM 728 C C . LEU A 1 91 ? 8.842 0.285 -15.887 1.00 98.25 91 LEU A C 1
ATOM 730 O O . LEU A 1 91 ? 8.263 0.985 -16.731 1.00 98.25 91 LEU A O 1
ATOM 734 N N . ILE A 1 92 ? 8.201 -0.351 -14.911 1.00 98.50 92 ILE A N 1
ATOM 735 C CA . ILE A 1 92 ? 6.779 -0.150 -14.658 1.00 98.50 92 ILE A CA 1
ATOM 736 C C . ILE A 1 92 ? 6.472 1.325 -14.362 1.00 98.50 92 ILE A C 1
ATOM 738 O O . ILE A 1 92 ? 7.271 2.038 -13.746 1.00 98.50 92 ILE A O 1
ATOM 742 N N . SER A 1 93 ? 5.310 1.785 -14.808 1.00 98.62 93 SER A N 1
ATOM 743 C CA . SER A 1 93 ? 4.823 3.131 -14.530 1.00 98.62 93 SER A CA 1
ATOM 744 C C . SER A 1 93 ? 4.360 3.267 -13.075 1.00 98.62 93 SER A C 1
ATOM 746 O O . SER A 1 93 ? 4.151 2.281 -12.360 1.00 98.62 93 SER A O 1
ATOM 748 N N . GLN A 1 94 ? 4.158 4.501 -12.613 1.00 98.56 94 GLN A N 1
ATOM 749 C CA . GLN A 1 94 ? 3.564 4.753 -11.296 1.00 98.56 94 GLN A CA 1
ATOM 750 C C . GLN A 1 94 ? 2.141 4.178 -11.191 1.00 98.56 94 GLN A C 1
ATOM 752 O O . GLN A 1 94 ? 1.804 3.586 -10.169 1.00 98.56 94 GLN A O 1
ATOM 757 N N . ARG A 1 95 ? 1.329 4.262 -12.250 1.00 98.38 95 ARG A N 1
ATOM 758 C CA . ARG A 1 95 ? -0.007 3.654 -12.301 1.00 98.38 95 ARG A CA 1
ATOM 759 C C . ARG A 1 95 ? 0.030 2.129 -12.296 1.00 98.38 95 ARG A C 1
ATOM 761 O O . ARG A 1 95 ? -0.731 1.513 -11.557 1.00 98.38 95 ARG A O 1
ATOM 768 N N . GLU A 1 96 ? 0.928 1.512 -13.055 1.00 98.75 96 GLU A N 1
ATOM 769 C CA . GLU A 1 96 ? 1.118 0.057 -13.027 1.00 98.75 96 GLU A CA 1
ATOM 770 C C . GLU A 1 96 ? 1.511 -0.403 -11.619 1.00 98.75 96 GLU A C 1
ATOM 772 O O . GLU A 1 96 ? 0.916 -1.330 -11.076 1.00 98.75 96 GLU A O 1
ATOM 777 N N . ALA A 1 97 ? 2.447 0.300 -10.977 1.00 98.75 97 ALA A N 1
ATOM 778 C CA . ALA A 1 97 ? 2.836 0.051 -9.594 1.00 98.75 97 ALA A CA 1
ATOM 779 C C . ALA A 1 97 ? 1.669 0.241 -8.603 1.00 98.75 97 ALA A C 1
ATOM 781 O O . ALA A 1 97 ? 1.519 -0.557 -7.677 1.00 98.75 97 ALA A O 1
ATOM 782 N N . ALA A 1 98 ? 0.833 1.265 -8.800 1.00 98.75 98 ALA A N 1
ATOM 783 C CA . ALA A 1 98 ? -0.349 1.534 -7.985 1.00 98.75 98 ALA A CA 1
ATOM 784 C C . ALA A 1 98 ? -1.409 0.430 -8.122 1.00 98.75 98 ALA A C 1
ATOM 786 O O . ALA A 1 98 ? -1.882 -0.081 -7.107 1.00 98.75 98 ALA A O 1
ATOM 787 N N . ARG A 1 99 ? -1.711 -0.023 -9.347 1.00 98.38 99 ARG A N 1
ATOM 788 C CA . ARG A 1 99 ? -2.573 -1.193 -9.570 1.00 98.38 99 ARG A CA 1
ATOM 789 C C . ARG A 1 99 ? -1.968 -2.456 -8.976 1.00 98.38 99 ARG A C 1
ATOM 791 O O . ARG A 1 99 ? -2.665 -3.209 -8.314 1.00 98.38 99 ARG A O 1
ATOM 798 N N . LEU A 1 100 ? -0.655 -2.660 -9.092 1.00 98.75 100 LEU A N 1
ATOM 799 C CA . LEU A 1 100 ? 0.006 -3.798 -8.449 1.00 98.75 100 LEU A CA 1
ATOM 800 C C . LEU A 1 100 ? -0.055 -3.743 -6.907 1.00 98.75 100 LEU A C 1
ATOM 802 O O . LEU A 1 100 ? 0.055 -4.762 -6.226 1.00 98.75 100 LEU A O 1
ATOM 806 N N . GLN A 1 101 ? -0.254 -2.553 -6.343 1.00 98.06 101 GLN A N 1
ATOM 807 C CA . GLN A 1 101 ? -0.538 -2.311 -4.929 1.00 98.06 101 GLN A CA 1
ATOM 808 C C . GLN A 1 101 ? -2.036 -2.303 -4.605 1.00 98.06 101 GLN A C 1
ATOM 810 O O . GLN A 1 101 ? -2.384 -2.070 -3.457 1.00 98.06 101 GLN A O 1
ATOM 815 N N . SER A 1 102 ? -2.928 -2.588 -5.556 1.00 98.62 102 SER A N 1
ATOM 816 C CA . SER A 1 102 ? -4.387 -2.517 -5.411 1.00 98.62 102 SER A CA 1
ATOM 817 C C . SER A 1 102 ? -4.951 -1.128 -5.081 1.00 98.62 102 SER A C 1
ATOM 819 O O . SER A 1 102 ? -5.920 -1.005 -4.340 1.00 98.62 102 SER A O 1
ATOM 821 N N . PHE A 1 103 ? -4.369 -0.069 -5.641 1.00 98.62 103 PHE A N 1
ATOM 822 C CA . PHE A 1 103 ? -5.053 1.222 -5.724 1.00 98.62 103 PHE A CA 1
ATOM 823 C C . PHE A 1 103 ? -5.942 1.270 -6.975 1.00 98.62 103 PHE A C 1
ATOM 825 O O . PHE A 1 103 ? -5.463 0.909 -8.055 1.00 98.62 103 PHE A O 1
ATOM 832 N N . PRO A 1 104 ? -7.199 1.733 -6.860 1.00 97.06 104 PRO A N 1
ATOM 833 C CA . PRO A 1 104 ? -8.080 1.896 -8.009 1.00 97.06 104 PRO A CA 1
ATOM 834 C C . PRO A 1 104 ? -7.632 3.064 -8.904 1.00 97.06 104 PRO A C 1
ATOM 836 O O . PRO A 1 104 ? -6.868 3.943 -8.491 1.00 97.06 104 PRO A O 1
ATOM 839 N N . ASP A 1 105 ? -8.116 3.094 -10.142 1.00 96.56 105 ASP A N 1
ATOM 840 C CA . ASP A 1 105 ? -7.650 4.024 -11.178 1.00 96.56 105 ASP A CA 1
ATOM 841 C C . ASP A 1 105 ? -8.037 5.473 -10.918 1.00 96.56 105 ASP A C 1
ATOM 843 O O . ASP A 1 105 ? -7.267 6.381 -11.232 1.00 96.56 105 ASP A O 1
ATOM 847 N N . TRP A 1 106 ? -9.170 5.687 -10.248 1.00 95.31 106 TRP A N 1
ATOM 848 C CA . TRP A 1 106 ? -9.596 7.011 -9.804 1.00 95.31 106 TRP A CA 1
ATOM 849 C C . TRP A 1 106 ? -8.698 7.593 -8.701 1.00 95.31 106 TRP A C 1
ATOM 851 O O . TRP A 1 106 ? -8.720 8.804 -8.488 1.00 95.31 106 TRP A O 1
ATOM 861 N N . TYR A 1 107 ? -7.900 6.767 -8.010 1.00 97.75 107 TYR A N 1
ATOM 862 C CA . TYR A 1 107 ? -7.018 7.228 -6.941 1.00 97.75 107 TYR A CA 1
ATOM 863 C C . TYR A 1 107 ? -5.781 7.913 -7.521 1.00 97.75 107 TYR A C 1
ATOM 865 O O . TYR A 1 107 ? -4.963 7.264 -8.176 1.00 97.75 107 TYR A O 1
ATOM 873 N N . ARG A 1 108 ? -5.609 9.213 -7.275 1.00 97.94 108 ARG A N 1
ATOM 874 C CA . ARG A 1 108 ? -4.499 10.006 -7.827 1.00 97.94 108 ARG A CA 1
ATOM 875 C C . ARG A 1 108 ? -3.452 10.329 -6.769 1.00 97.94 108 ARG A C 1
ATOM 877 O O . ARG A 1 108 ? -3.788 10.824 -5.701 1.00 97.94 108 ARG A O 1
ATOM 884 N N . PHE A 1 109 ? -2.178 10.134 -7.091 1.00 98.50 109 PHE A N 1
ATOM 885 C CA . PHE A 1 109 ? -1.058 10.519 -6.233 1.00 98.50 109 PHE A CA 1
ATOM 886 C C . PHE A 1 109 ? -0.557 11.915 -6.612 1.00 98.50 109 PHE A C 1
ATOM 888 O O . PHE A 1 109 ? -0.318 12.195 -7.788 1.00 98.50 109 PHE A O 1
ATOM 895 N N . TYR A 1 110 ? -0.368 12.780 -5.616 1.00 98.12 110 TYR A N 1
ATOM 896 C CA . TYR A 1 110 ? 0.042 14.176 -5.794 1.00 98.12 110 TYR A CA 1
ATOM 897 C C . TYR A 1 110 ? 1.507 14.400 -5.392 1.00 98.12 110 TYR A C 1
ATOM 899 O O . TYR A 1 110 ? 2.135 13.561 -4.741 1.00 98.12 110 TYR A O 1
ATOM 907 N N . GLY A 1 111 ? 2.072 15.535 -5.811 1.00 97.19 111 GLY A N 1
ATOM 908 C CA . GLY A 1 111 ? 3.479 15.887 -5.606 1.00 97.19 111 GLY A CA 1
ATOM 909 C C . GLY A 1 111 ? 4.410 15.435 -6.736 1.00 97.19 111 GLY A C 1
ATOM 910 O O . GLY A 1 111 ? 3.981 14.980 -7.798 1.00 97.19 111 GLY A O 1
ATOM 911 N N . SER A 1 112 ? 5.720 15.581 -6.510 1.00 96.38 112 SER A N 1
ATOM 912 C CA . SER A 1 112 ? 6.753 15.261 -7.507 1.00 96.38 112 SER A CA 1
ATOM 913 C C . SER A 1 112 ? 6.806 13.767 -7.847 1.00 96.38 112 SER A C 1
ATOM 915 O O . SER A 1 112 ? 6.443 12.923 -7.025 1.00 96.38 112 SER A O 1
ATOM 917 N N . LYS A 1 113 ? 7.368 13.408 -9.014 1.00 94.88 113 LYS A N 1
A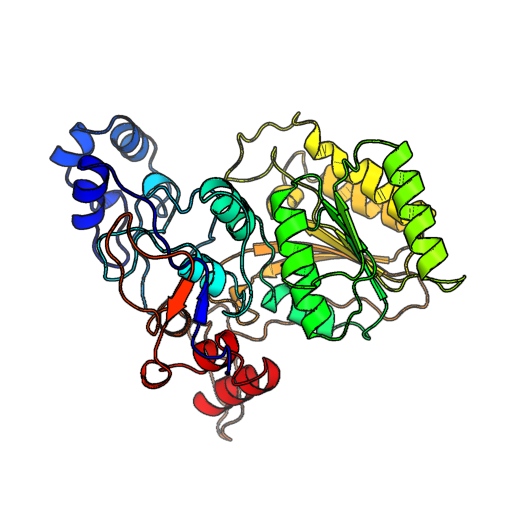TOM 918 C CA . LYS A 1 113 ? 7.588 11.998 -9.403 1.00 94.88 113 LYS A CA 1
ATOM 919 C C . LYS A 1 113 ? 8.266 11.199 -8.283 1.00 94.88 113 LYS A C 1
ATOM 921 O O . LYS A 1 113 ? 7.824 10.106 -7.941 1.00 94.88 113 LYS A O 1
ATOM 926 N N . GLN A 1 114 ? 9.298 11.777 -7.664 1.00 95.12 114 GLN A N 1
ATOM 927 C CA . GLN A 1 114 ? 10.030 11.149 -6.563 1.00 95.12 114 GLN A CA 1
ATOM 928 C C . GLN A 1 114 ? 9.175 10.940 -5.307 1.00 95.12 114 GLN A C 1
ATOM 930 O O . GLN A 1 114 ? 9.350 9.931 -4.620 1.00 95.12 114 GLN A O 1
ATOM 935 N N . SER A 1 115 ? 8.261 11.866 -5.011 1.00 97.12 115 SER A N 1
ATOM 936 C CA . SER A 1 115 ? 7.298 11.708 -3.921 1.00 97.12 115 SER A CA 1
ATOM 937 C C . SER A 1 115 ? 6.321 10.567 -4.209 1.00 97.12 115 SER A C 1
ATOM 939 O O . SER A 1 115 ? 6.149 9.681 -3.374 1.00 97.12 115 SER A O 1
ATOM 941 N N . ARG A 1 116 ? 5.771 10.497 -5.425 1.00 98.06 116 ARG A N 1
ATOM 942 C CA . ARG A 1 116 ? 4.815 9.447 -5.816 1.00 98.06 116 ARG A CA 1
ATOM 943 C C . ARG A 1 116 ? 5.425 8.041 -5.781 1.00 98.06 116 ARG A C 1
ATOM 945 O O . ARG A 1 116 ? 4.782 7.114 -5.294 1.00 98.06 116 ARG A O 1
ATOM 952 N N . PHE A 1 117 ? 6.698 7.883 -6.167 1.00 97.44 117 PHE A N 1
ATOM 953 C CA . PHE A 1 117 ? 7.429 6.618 -5.974 1.00 97.44 117 PHE A CA 1
ATOM 954 C C . PHE A 1 117 ? 7.466 6.187 -4.495 1.00 97.44 117 PHE A C 1
ATOM 956 O O . PHE A 1 117 ? 7.232 5.017 -4.180 1.00 97.44 117 PHE A O 1
ATOM 963 N N . LYS A 1 118 ? 7.717 7.129 -3.570 1.00 96.62 118 LYS A N 1
ATOM 964 C CA . LYS A 1 118 ? 7.726 6.855 -2.122 1.00 96.62 118 LYS A CA 1
ATOM 965 C C . LYS A 1 118 ? 6.337 6.494 -1.599 1.00 96.62 118 LYS A C 1
ATOM 967 O O . LYS A 1 118 ? 6.213 5.525 -0.857 1.00 96.62 118 LYS A O 1
ATOM 972 N N . GLN A 1 119 ? 5.322 7.249 -2.008 1.00 98.06 119 GLN A N 1
ATOM 973 C CA . GLN A 1 119 ? 3.921 7.039 -1.643 1.00 98.06 119 GLN A CA 1
ATOM 974 C C . GLN A 1 119 ? 3.449 5.627 -1.985 1.00 98.06 119 GLN A C 1
ATOM 976 O O . GLN A 1 119 ? 3.035 4.886 -1.096 1.00 98.06 119 GLN A O 1
ATOM 981 N N . ILE A 1 120 ? 3.605 5.226 -3.247 1.00 98.25 120 ILE A N 1
ATOM 982 C CA . ILE A 1 120 ? 3.194 3.901 -3.715 1.00 98.25 120 ILE A CA 1
ATOM 983 C C . ILE A 1 120 ? 4.050 2.817 -3.049 1.00 98.25 120 ILE A C 1
ATOM 985 O O . ILE A 1 120 ? 3.515 1.861 -2.506 1.00 98.25 120 ILE A O 1
ATOM 989 N N . GLY A 1 121 ? 5.380 2.954 -3.020 1.00 96.25 121 GLY A N 1
ATOM 990 C CA . GLY A 1 121 ? 6.261 1.916 -2.468 1.00 96.25 121 GLY A CA 1
ATOM 991 C C . GLY A 1 121 ? 6.036 1.614 -0.977 1.00 96.25 121 GLY A C 1
ATOM 992 O O . GLY A 1 121 ? 6.122 0.451 -0.558 1.00 96.25 121 GLY A O 1
ATOM 993 N N . ASN A 1 122 ? 5.723 2.640 -0.180 1.00 95.56 122 ASN A N 1
ATOM 994 C CA . ASN A 1 122 ? 5.503 2.503 1.261 1.00 95.56 122 ASN A CA 1
ATOM 995 C C . ASN A 1 122 ? 4.087 2.053 1.633 1.00 95.56 122 ASN A C 1
ATOM 997 O O . ASN A 1 122 ? 3.916 1.522 2.725 1.00 95.56 122 ASN A O 1
ATOM 1001 N N . ALA A 1 123 ? 3.100 2.212 0.751 1.00 95.94 123 ALA A N 1
ATOM 1002 C CA . ALA A 1 123 ? 1.705 1.958 1.083 1.00 95.94 123 ALA A CA 1
ATOM 1003 C C . ALA A 1 123 ? 1.412 0.511 1.527 1.00 95.94 123 ALA A C 1
ATOM 1005 O O . ALA A 1 123 ? 2.068 -0.459 1.126 1.00 95.94 123 ALA A O 1
ATOM 1006 N N . VAL A 1 124 ? 0.385 0.366 2.359 1.00 97.38 124 VAL A N 1
ATOM 1007 C CA . VAL A 1 124 ? -0.305 -0.910 2.566 1.00 97.38 124 VAL A CA 1
ATOM 1008 C C . VAL A 1 124 ? -1.299 -1.087 1.415 1.00 97.38 124 VAL A C 1
ATOM 1010 O O . VAL A 1 124 ? -2.025 -0.137 1.126 1.00 97.38 124 VAL A O 1
ATOM 1013 N N . PRO A 1 125 ? -1.358 -2.254 0.749 1.00 98.50 125 PRO A N 1
ATOM 1014 C CA . PRO A 1 125 ? -2.325 -2.475 -0.319 1.00 98.50 125 PRO A CA 1
ATOM 1015 C C . PRO A 1 125 ? -3.779 -2.300 0.158 1.00 98.50 125 PRO A C 1
ATOM 1017 O O . PRO A 1 125 ? -4.160 -2.978 1.119 1.00 98.50 125 PRO A O 1
ATOM 1020 N N . PRO A 1 126 ? -4.610 -1.469 -0.503 1.00 98.69 126 PRO A N 1
ATOM 1021 C CA . PRO A 1 126 ? -5.999 -1.255 -0.100 1.00 98.69 126 PRO A CA 1
ATOM 1022 C C . PRO A 1 126 ? -6.842 -2.526 -0.005 1.00 98.69 126 PRO A C 1
ATOM 1024 O O . PRO A 1 126 ? -7.627 -2.640 0.928 1.00 98.69 126 PRO A O 1
ATOM 1027 N N . LEU A 1 127 ? -6.664 -3.520 -0.884 1.00 98.56 127 LEU A N 1
ATOM 1028 C CA . LEU A 1 127 ? -7.435 -4.770 -0.788 1.00 98.56 127 LEU A CA 1
ATOM 1029 C C . LEU A 1 127 ? -7.030 -5.653 0.400 1.00 98.56 127 LEU A C 1
ATOM 1031 O O . LEU A 1 127 ? -7.882 -6.311 0.993 1.00 98.56 127 LEU A O 1
ATOM 1035 N N . LEU A 1 128 ? -5.758 -5.620 0.812 1.00 98.38 128 LEU A N 1
ATOM 1036 C CA . LEU A 1 128 ? -5.332 -6.274 2.054 1.00 98.38 128 LEU A CA 1
ATOM 1037 C C . LEU A 1 128 ? -5.960 -5.577 3.269 1.00 98.38 128 LEU A C 1
ATOM 1039 O O . LEU A 1 128 ? -6.471 -6.239 4.168 1.00 98.38 128 LEU A O 1
ATOM 1043 N N . ALA A 1 129 ? -5.950 -4.242 3.276 1.00 98.50 129 ALA A N 1
ATOM 1044 C CA . ALA A 1 129 ? -6.593 -3.452 4.320 1.00 98.50 129 ALA A CA 1
ATOM 1045 C C . ALA A 1 129 ? -8.117 -3.672 4.362 1.00 98.50 129 ALA A C 1
ATOM 1047 O O . ALA A 1 129 ? -8.670 -3.842 5.444 1.00 98.50 129 ALA A O 1
ATOM 1048 N N . TYR A 1 130 ? -8.778 -3.754 3.204 1.00 98.38 130 TYR A N 1
ATOM 1049 C CA . TYR A 1 130 ? -10.200 -4.085 3.074 1.00 98.38 130 TYR A CA 1
ATOM 1050 C C . TYR A 1 130 ? -10.516 -5.459 3.674 1.00 98.38 130 TYR A C 1
ATOM 1052 O O . TYR A 1 130 ? -11.418 -5.572 4.499 1.00 98.38 130 TYR A O 1
ATOM 1060 N N . ALA A 1 131 ? -9.729 -6.491 3.347 1.00 97.62 131 ALA A N 1
ATOM 1061 C CA . ALA A 1 131 ? -9.930 -7.835 3.891 1.00 97.62 131 ALA A CA 1
ATOM 1062 C C . ALA A 1 131 ? -9.845 -7.871 5.428 1.00 97.62 131 ALA A C 1
ATOM 1064 O O . ALA A 1 131 ? -10.606 -8.599 6.066 1.00 97.62 131 ALA A O 1
ATOM 1065 N N . ILE A 1 132 ? -8.948 -7.074 6.024 1.00 97.94 132 ILE A N 1
ATOM 1066 C CA . ILE A 1 132 ? -8.866 -6.901 7.481 1.00 97.94 132 ILE A CA 1
ATOM 1067 C C . ILE A 1 132 ? -10.096 -6.150 8.004 1.00 97.94 132 ILE A C 1
ATOM 1069 O O . ILE A 1 132 ? -10.704 -6.581 8.981 1.00 97.94 132 ILE A O 1
ATOM 1073 N N . ALA A 1 133 ? -10.476 -5.047 7.358 1.00 97.62 133 ALA A N 1
ATOM 1074 C CA . ALA A 1 133 ? -11.599 -4.213 7.772 1.00 97.62 133 ALA A CA 1
ATOM 1075 C C . ALA A 1 133 ? -12.932 -4.979 7.784 1.00 97.62 133 ALA A C 1
ATOM 1077 O O . ALA A 1 133 ? -13.720 -4.803 8.708 1.00 97.62 133 ALA A O 1
ATOM 1078 N N . CYS A 1 134 ? -13.148 -5.903 6.841 1.00 96.00 134 CYS A N 1
ATOM 1079 C CA . CYS A 1 134 ? -14.323 -6.784 6.802 1.00 96.00 134 CYS A CA 1
ATOM 1080 C C . CYS A 1 134 ? -14.436 -7.753 7.995 1.00 96.00 134 CYS A C 1
ATOM 1082 O O . CYS A 1 134 ? -15.428 -8.473 8.102 1.00 96.00 134 CYS A O 1
ATOM 1084 N N . LYS A 1 135 ? -13.427 -7.827 8.875 1.00 95.06 135 LYS A N 1
ATOM 1085 C CA . LYS A 1 135 ? -13.480 -8.598 10.130 1.00 95.06 135 LYS A CA 1
ATOM 1086 C C . LYS A 1 135 ? -14.000 -7.799 11.315 1.00 95.06 135 LYS A C 1
ATOM 1088 O O . LYS A 1 135 ? -14.138 -8.356 12.397 1.00 95.06 135 LYS A O 1
ATOM 1093 N N . LEU A 1 136 ? -14.302 -6.525 11.104 1.00 94.06 136 LEU A N 1
ATOM 1094 C CA . LEU A 1 136 ? -14.845 -5.628 12.105 1.00 94.06 136 LEU A CA 1
ATOM 1095 C C . LEU A 1 136 ? -16.168 -5.042 11.620 1.00 94.06 136 LEU A C 1
ATOM 1097 O O . LEU A 1 136 ? -16.415 -4.892 10.423 1.00 94.06 136 LEU A O 1
ATOM 1101 N N . ARG A 1 137 ? -17.012 -4.646 12.571 1.00 93.50 137 ARG A N 1
ATOM 1102 C CA . ARG A 1 137 ? -18.158 -3.793 12.270 1.00 93.50 137 ARG A CA 1
ATOM 1103 C C . ARG A 1 137 ? -17.654 -2.394 11.909 1.00 93.50 137 ARG A C 1
ATOM 1105 O O . ARG A 1 137 ? -16.864 -1.814 12.649 1.00 93.50 137 ARG A O 1
ATOM 1112 N N . ALA A 1 138 ? -18.131 -1.856 10.788 1.00 95.12 138 ALA A N 1
ATOM 1113 C CA . ALA A 1 138 ? -17.779 -0.511 10.350 1.00 95.12 138 ALA A CA 1
ATOM 1114 C C . ALA A 1 138 ? -18.141 0.545 11.409 1.00 95.12 138 ALA A C 1
ATOM 1116 O O . ALA A 1 138 ? -19.216 0.498 12.013 1.00 95.12 138 ALA A O 1
ATOM 1117 N N . GLY A 1 139 ? -17.238 1.505 11.600 1.00 97.06 139 GLY A N 1
ATOM 1118 C CA . GLY A 1 139 ? -17.345 2.551 12.614 1.00 97.06 139 GLY A CA 1
ATOM 1119 C C . GLY A 1 139 ? -16.435 3.741 12.319 1.00 97.06 139 GLY A C 1
ATOM 1120 O O . GLY A 1 139 ? -16.017 3.954 11.174 1.00 97.06 139 GLY A O 1
ATOM 1121 N N . SER A 1 140 ? -16.131 4.534 13.344 1.00 98.25 140 SER A N 1
ATOM 1122 C CA . SER A 1 140 ? -15.181 5.640 13.231 1.00 98.25 140 SER A CA 1
ATOM 1123 C C . SER A 1 140 ? -13.739 5.167 13.392 1.00 98.25 140 SER A C 1
ATOM 1125 O O . SER A 1 140 ? -13.408 4.382 14.281 1.00 98.25 140 SER A O 1
ATOM 1127 N N . CYS A 1 141 ? -12.844 5.679 12.551 1.00 98.62 141 CYS A N 1
ATOM 1128 C CA . CYS A 1 141 ? -11.419 5.430 12.705 1.00 98.62 141 CYS A CA 1
ATOM 1129 C C . CYS A 1 141 ? -10.575 6.690 12.535 1.00 98.62 141 CYS A C 1
ATOM 1131 O O . CYS A 1 141 ? -11.040 7.707 12.019 1.00 98.62 141 CYS A O 1
ATOM 1133 N N . ILE A 1 142 ? -9.320 6.610 12.967 1.00 98.81 142 ILE A N 1
ATOM 1134 C CA . ILE A 1 142 ? -8.258 7.545 12.580 1.00 98.81 142 ILE A CA 1
ATOM 1135 C C . ILE A 1 142 ? -7.081 6.763 12.000 1.00 98.81 142 ILE A C 1
ATOM 1137 O O . ILE A 1 142 ? -6.915 5.589 12.330 1.00 98.81 142 ILE A O 1
ATOM 1141 N N . ASP A 1 143 ? -6.265 7.408 11.170 1.00 98.75 143 ASP A N 1
ATOM 1142 C CA . ASP A 1 143 ? -5.063 6.820 10.570 1.00 98.75 143 ASP A CA 1
ATOM 1143 C C . ASP A 1 143 ? -3.818 7.641 10.927 1.00 98.75 143 ASP A C 1
ATOM 1145 O O . ASP A 1 143 ? -3.680 8.804 10.543 1.00 98.75 143 ASP A O 1
ATOM 1149 N N . LEU A 1 144 ? -2.922 7.054 11.715 1.00 98.56 144 LEU A N 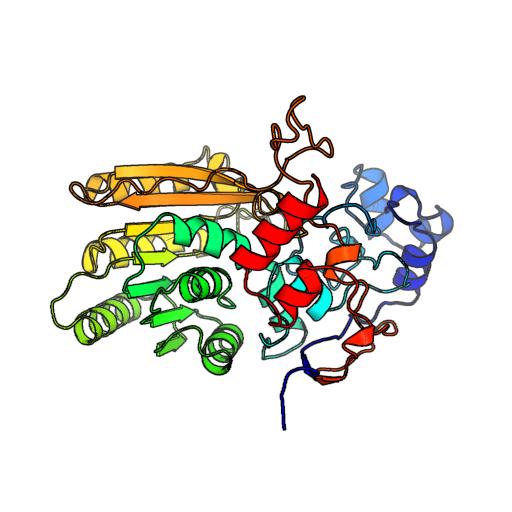1
ATOM 1150 C CA . LEU A 1 144 ? -1.688 7.684 12.176 1.00 98.56 144 LEU A CA 1
ATOM 1151 C C . LEU A 1 144 ? -0.510 7.178 11.344 1.00 98.56 144 LEU A C 1
ATOM 1153 O O . LEU A 1 144 ? -0.358 5.972 11.148 1.00 98.56 144 LEU A O 1
ATOM 1157 N N . PHE A 1 145 ? 0.369 8.086 10.912 1.00 97.62 145 PHE A N 1
ATOM 1158 C CA . PHE A 1 145 ? 1.398 7.774 9.909 1.00 97.62 145 PHE A CA 1
ATOM 1159 C C . PHE A 1 145 ? 0.750 7.279 8.603 1.00 97.62 145 PHE A C 1
ATOM 1161 O O . PHE A 1 145 ? 1.161 6.273 8.022 1.00 97.62 145 PHE A O 1
ATOM 1168 N N . ALA A 1 146 ? -0.316 7.971 8.187 1.00 97.75 146 ALA A N 1
ATOM 1169 C CA . ALA A 1 146 ? -1.259 7.511 7.168 1.00 97.75 146 ALA A CA 1
ATOM 1170 C C . ALA A 1 146 ? -0.624 7.298 5.781 1.00 97.75 146 ALA A C 1
ATOM 1172 O O . ALA A 1 146 ? -1.149 6.568 4.930 1.00 97.75 146 ALA A O 1
ATOM 1173 N N . GLY A 1 147 ? 0.509 7.947 5.519 1.00 97.31 147 GLY A N 1
ATOM 1174 C CA . GLY A 1 147 ? 1.186 7.928 4.240 1.00 97.31 147 GLY A CA 1
ATOM 1175 C C . GLY A 1 147 ? 0.247 8.319 3.101 1.00 97.31 147 GLY A C 1
ATOM 1176 O O . GLY A 1 147 ? -0.549 9.247 3.196 1.00 97.31 147 GLY A O 1
ATOM 1177 N N . ALA A 1 148 ? 0.300 7.565 2.005 1.00 96.50 148 ALA A N 1
ATOM 1178 C CA . ALA A 1 148 ? -0.596 7.777 0.872 1.00 96.50 148 ALA A CA 1
ATOM 1179 C C . ALA A 1 148 ? -2.018 7.226 1.088 1.00 96.50 148 ALA A C 1
ATOM 1181 O O . ALA A 1 148 ? -2.779 7.189 0.127 1.00 96.50 148 ALA A O 1
ATOM 1182 N N . GLY A 1 149 ? -2.370 6.757 2.292 1.00 97.69 149 GLY A N 1
ATOM 1183 C CA . GLY A 1 149 ? -3.732 6.355 2.652 1.00 97.69 149 GLY A CA 1
ATOM 1184 C C . GLY A 1 149 ? -4.149 4.950 2.252 1.00 97.69 149 GLY A C 1
ATOM 1185 O O . GLY A 1 149 ? -5.339 4.667 2.247 1.00 97.69 149 GLY A O 1
ATOM 1186 N N . GLY A 1 150 ? -3.219 4.058 1.904 1.00 98.25 150 GLY A N 1
ATOM 1187 C CA . GLY A 1 150 ? -3.573 2.701 1.472 1.00 98.25 150 GLY A CA 1
ATOM 1188 C C . GLY A 1 150 ? -4.338 1.898 2.535 1.00 98.25 150 GLY A C 1
ATOM 1189 O O . GLY A 1 150 ? -5.309 1.216 2.209 1.00 98.25 150 GLY A O 1
ATOM 1190 N N . LEU A 1 151 ? -3.957 2.044 3.812 1.00 97.88 151 LEU A N 1
ATOM 1191 C CA . LEU A 1 151 ? -4.641 1.409 4.941 1.00 97.88 151 LEU A CA 1
ATOM 1192 C C . LEU A 1 151 ? -6.043 2.009 5.143 1.00 97.88 151 LEU A C 1
ATOM 1194 O O . LEU A 1 151 ? -7.031 1.287 5.013 1.00 97.88 151 LEU A O 1
ATOM 1198 N N . ALA A 1 152 ? -6.150 3.326 5.360 1.00 98.38 152 ALA A N 1
ATOM 1199 C CA . ALA A 1 152 ? -7.443 4.003 5.491 1.00 98.38 152 ALA A CA 1
ATOM 1200 C C . ALA A 1 152 ? -8.372 3.819 4.280 1.00 98.38 152 ALA A C 1
ATOM 1202 O O . ALA A 1 152 ? -9.579 3.693 4.466 1.00 98.38 152 ALA A O 1
ATOM 1203 N N . LEU A 1 153 ? -7.849 3.765 3.051 1.00 98.62 153 LEU A N 1
ATOM 1204 C CA . LEU A 1 153 ? -8.655 3.545 1.849 1.00 98.62 153 LEU A CA 1
ATOM 1205 C C . LEU A 1 153 ? -9.343 2.177 1.875 1.00 98.62 153 LEU A C 1
ATOM 1207 O O . LEU A 1 153 ? -10.539 2.104 1.601 1.00 98.62 153 LEU A O 1
ATOM 1211 N N . GLY A 1 154 ? -8.627 1.109 2.242 1.00 98.31 154 GLY A N 1
ATOM 1212 C CA . GLY A 1 154 ? -9.229 -0.220 2.376 1.00 98.31 154 GLY A CA 1
ATOM 1213 C C . GLY A 1 154 ? -10.323 -0.261 3.445 1.00 98.31 154 GLY A C 1
ATOM 1214 O O . GLY A 1 154 ? -11.398 -0.810 3.216 1.00 98.31 154 GLY A O 1
ATOM 1215 N N . PHE A 1 155 ? -10.095 0.403 4.580 1.00 98.44 155 PHE A N 1
ATOM 1216 C CA . PHE A 1 155 ? -11.105 0.549 5.632 1.00 98.44 155 PHE A CA 1
ATOM 1217 C C . PHE A 1 155 ? -12.315 1.368 5.168 1.00 98.44 155 PHE A C 1
ATOM 1219 O O . PHE A 1 155 ? -13.457 0.975 5.407 1.00 98.44 155 PHE A O 1
ATOM 1226 N N . LYS A 1 156 ? -12.090 2.461 4.433 1.00 98.12 156 LYS A N 1
ATOM 1227 C CA . LYS A 1 156 ? -13.154 3.273 3.836 1.00 98.12 156 LYS A CA 1
ATOM 1228 C C . LYS A 1 156 ? -13.999 2.467 2.848 1.00 98.12 156 LYS A C 1
ATOM 1230 O O . LYS A 1 156 ? -15.220 2.583 2.863 1.00 98.12 156 LYS A O 1
ATOM 1235 N N . MET A 1 157 ? -13.374 1.619 2.027 1.00 96.88 157 MET A N 1
ATOM 1236 C CA . MET A 1 157 ? -14.083 0.706 1.120 1.00 96.88 157 MET A CA 1
ATOM 1237 C C . MET A 1 157 ? -14.981 -0.290 1.872 1.00 96.88 157 MET A C 1
ATOM 1239 O O . MET A 1 157 ? -16.021 -0.670 1.345 1.00 96.88 157 MET A O 1
ATOM 1243 N N . ALA A 1 158 ? -14.615 -0.673 3.100 1.00 96.94 158 ALA A N 1
ATOM 1244 C CA . ALA A 1 158 ? -15.421 -1.520 3.985 1.00 96.94 158 ALA A CA 1
ATOM 1245 C C . ALA A 1 158 ? -16.455 -0.737 4.826 1.00 96.94 158 ALA A C 1
ATOM 1247 O O . ALA A 1 158 ? -17.104 -1.308 5.699 1.00 96.94 158 ALA A O 1
ATOM 1248 N N . GLY A 1 159 ? -16.616 0.570 4.584 1.00 97.75 159 GLY A N 1
ATOM 1249 C CA . GLY A 1 159 ? -17.619 1.415 5.237 1.00 97.75 159 GLY A CA 1
ATOM 1250 C C . GLY A 1 159 ? -17.141 2.169 6.480 1.00 97.75 159 GLY A C 1
ATOM 1251 O O . GLY A 1 159 ? -17.949 2.849 7.113 1.00 97.75 159 GLY A O 1
ATOM 1252 N N . PHE A 1 160 ? -15.857 2.097 6.845 1.00 98.44 160 PHE A N 1
ATOM 1253 C CA . PHE A 1 160 ? -15.330 2.906 7.947 1.00 98.44 160 PHE A CA 1
ATOM 1254 C C . PHE A 1 160 ? -15.266 4.388 7.587 1.00 98.44 160 PHE A C 1
ATOM 1256 O O . PHE A 1 160 ? -14.934 4.783 6.466 1.00 98.44 160 PHE A O 1
ATOM 1263 N N . ARG A 1 161 ? -15.512 5.225 8.592 1.00 98.38 161 ARG A N 1
ATOM 1264 C CA . ARG A 1 161 ? -15.418 6.677 8.492 1.00 98.38 161 ARG A CA 1
ATOM 1265 C C . ARG A 1 161 ? -14.107 7.147 9.119 1.00 98.38 161 ARG A C 1
ATOM 1267 O O . ARG A 1 161 ? -13.998 7.224 10.342 1.00 98.38 161 ARG A O 1
ATOM 1274 N N . CYS A 1 162 ? -13.122 7.477 8.283 1.00 98.56 162 CYS A N 1
ATOM 1275 C CA . CYS A 1 162 ? -11.838 8.007 8.743 1.00 98.56 162 CYS A CA 1
ATOM 1276 C C . CYS A 1 162 ? -11.966 9.491 9.126 1.00 98.56 162 CYS A C 1
ATOM 1278 O O . CYS A 1 162 ? -12.030 10.372 8.269 1.00 98.56 162 CYS A O 1
ATOM 1280 N N . LEU A 1 163 ? -12.033 9.763 10.427 1.00 98.69 163 LEU A N 1
ATOM 1281 C CA . LEU A 1 163 ? -12.255 11.089 11.006 1.00 98.69 163 LEU A CA 1
ATOM 1282 C C . LEU A 1 163 ? -11.027 11.998 10.912 1.00 98.69 163 LEU A C 1
ATOM 1284 O O . LEU A 1 163 ? -11.164 13.215 10.767 1.00 98.69 163 LEU A O 1
ATOM 1288 N N . LEU A 1 164 ? -9.840 11.408 11.038 1.00 98.75 164 LEU A N 1
ATOM 1289 C CA . LEU A 1 164 ? -8.561 12.104 11.044 1.00 98.75 164 LEU A CA 1
ATOM 1290 C C . LEU A 1 164 ? -7.486 11.198 10.444 1.00 98.75 164 LEU A C 1
ATOM 1292 O O . LEU A 1 164 ? -7.341 10.055 10.868 1.00 98.75 164 LEU A O 1
ATOM 1296 N N . ALA A 1 165 ? -6.700 11.730 9.516 1.00 98.75 165 ALA A N 1
ATOM 1297 C CA . ALA A 1 165 ? -5.439 11.138 9.094 1.00 98.75 165 ALA A CA 1
ATOM 1298 C C . ALA A 1 165 ? -4.280 12.084 9.431 1.00 98.75 165 ALA A C 1
ATOM 1300 O O . ALA A 1 165 ? -4.396 13.293 9.225 1.00 98.75 165 ALA A O 1
ATOM 1301 N N . VAL A 1 166 ? -3.171 11.549 9.943 1.00 98.69 166 VAL A N 1
ATOM 1302 C CA . VAL A 1 166 ? -1.988 12.334 10.322 1.00 98.69 166 VAL A CA 1
ATOM 1303 C C . VAL A 1 166 ? -0.756 11.792 9.613 1.00 98.69 166 VAL A C 1
ATOM 1305 O O . VAL A 1 166 ? -0.441 10.606 9.731 1.00 98.69 166 VAL A O 1
ATOM 1308 N N . ASP A 1 167 ? -0.037 12.662 8.912 1.00 98.31 167 ASP A N 1
ATOM 1309 C CA . ASP A 1 167 ? 1.269 12.345 8.334 1.00 98.31 167 ASP A CA 1
ATOM 1310 C C . ASP A 1 167 ? 2.175 13.584 8.333 1.00 98.31 167 ASP A C 1
ATOM 1312 O O . ASP A 1 167 ? 1.701 14.714 8.352 1.00 98.31 167 ASP A O 1
ATOM 1316 N N . ILE A 1 168 ? 3.491 13.389 8.306 1.00 97.25 168 ILE A N 1
ATOM 1317 C CA . ILE A 1 168 ? 4.460 14.490 8.267 1.00 97.25 168 ILE A CA 1
ATOM 1318 C C . ILE A 1 168 ? 4.713 14.982 6.831 1.00 97.25 168 ILE A C 1
ATOM 1320 O O . ILE A 1 168 ? 5.075 16.145 6.620 1.00 97.25 168 ILE A O 1
ATOM 1324 N N . ASP A 1 169 ? 4.534 14.119 5.822 1.00 97.56 169 ASP A N 1
ATOM 1325 C CA . ASP A 1 169 ? 4.809 14.447 4.424 1.00 97.56 169 ASP A CA 1
ATOM 1326 C C . ASP A 1 169 ? 3.639 15.214 3.794 1.00 97.56 169 ASP A C 1
ATOM 1328 O O . ASP A 1 169 ? 2.518 14.721 3.642 1.00 97.56 169 ASP A O 1
ATOM 1332 N N . LYS A 1 170 ? 3.934 16.441 3.357 1.00 98.19 170 LYS A N 1
ATOM 1333 C CA . LYS A 1 170 ? 2.977 17.342 2.707 1.00 98.19 170 LYS A CA 1
ATOM 1334 C C . LYS A 1 170 ? 2.276 16.719 1.493 1.00 98.19 170 LYS A C 1
ATOM 1336 O O . LYS A 1 170 ? 1.084 16.939 1.308 1.00 98.19 170 LYS A O 1
ATOM 1341 N N . ASN A 1 171 ? 2.985 15.962 0.652 1.00 98.31 171 ASN A N 1
ATOM 1342 C CA . ASN A 1 171 ? 2.405 15.406 -0.579 1.00 98.31 171 ASN A CA 1
ATOM 1343 C C . ASN A 1 171 ? 1.506 14.198 -0.287 1.00 98.31 171 ASN A C 1
ATOM 1345 O O . ASN A 1 171 ? 0.527 13.965 -0.996 1.00 98.31 171 ASN A O 1
ATOM 1349 N N . MET A 1 172 ? 1.842 13.424 0.750 1.00 98.25 172 MET A N 1
ATOM 1350 C CA . MET A 1 172 ? 0.983 12.361 1.276 1.00 98.25 172 MET A CA 1
ATOM 1351 C C . MET A 1 172 ? -0.312 12.954 1.832 1.00 98.25 172 MET A C 1
ATOM 1353 O O . MET A 1 172 ? -1.394 12.515 1.447 1.00 98.25 172 MET A O 1
ATOM 1357 N N . CYS A 1 173 ? -0.210 14.030 2.618 1.00 98.62 173 CYS A N 1
ATOM 1358 C CA . CYS A 1 173 ? -1.372 14.772 3.105 1.00 98.62 173 CYS A CA 1
ATOM 1359 C C . CYS A 1 173 ? -2.230 15.325 1.958 1.00 98.62 173 CYS A C 1
ATOM 1361 O O . CYS A 1 173 ? -3.444 15.137 1.951 1.00 98.62 173 CYS A O 1
ATOM 1363 N N . GLU A 1 174 ? -1.617 15.947 0.947 1.00 98.62 174 GLU A N 1
ATOM 1364 C CA . GLU A 1 174 ? -2.340 16.422 -0.239 1.00 98.62 174 GLU A CA 1
ATOM 1365 C C . GLU A 1 174 ? -3.061 15.274 -0.960 1.00 98.62 174 GLU A C 1
ATOM 1367 O O . GLU A 1 174 ? -4.227 15.409 -1.328 1.00 98.62 174 GLU A O 1
ATOM 1372 N N . THR A 1 175 ? -2.407 14.119 -1.098 1.00 98.62 175 THR A N 1
ATOM 1373 C CA . THR A 1 175 ? -3.002 12.919 -1.699 1.00 98.62 175 THR A CA 1
ATOM 1374 C C . THR A 1 175 ? -4.213 12.429 -0.907 1.00 98.62 175 THR A C 1
ATOM 1376 O O . THR A 1 175 ? -5.259 12.167 -1.501 1.00 98.62 175 THR A O 1
ATOM 1379 N N . LEU A 1 176 ? -4.126 12.369 0.423 1.00 98.69 176 LEU A N 1
ATOM 1380 C CA . LEU A 1 176 ? -5.251 12.000 1.287 1.00 98.69 176 LEU A CA 1
ATOM 1381 C C . LEU A 1 176 ? -6.439 12.958 1.124 1.00 98.69 176 LEU A C 1
ATOM 1383 O O . LEU A 1 176 ? -7.573 12.503 0.969 1.00 98.69 176 LEU A O 1
ATOM 1387 N N . ILE A 1 177 ? -6.172 14.270 1.112 1.00 98.62 177 ILE A N 1
ATOM 1388 C CA . ILE A 1 177 ? -7.191 15.322 0.967 1.00 98.62 177 ILE A CA 1
ATOM 1389 C C . ILE A 1 177 ? -7.884 15.208 -0.391 1.00 98.62 177 ILE A C 1
ATOM 1391 O O . ILE A 1 177 ? -9.110 15.164 -0.467 1.00 98.62 177 ILE A O 1
ATOM 1395 N N . LYS A 1 178 ? -7.110 15.147 -1.480 1.00 98.25 178 LYS A N 1
ATOM 1396 C CA . LYS A 1 178 ? -7.645 15.184 -2.848 1.00 98.25 178 LYS A CA 1
ATOM 1397 C C . LYS A 1 178 ? -8.419 13.922 -3.229 1.00 98.25 178 LYS A C 1
ATOM 1399 O O . LYS A 1 178 ? -9.325 14.012 -4.050 1.00 98.25 178 LYS A O 1
ATOM 1404 N N . ASN A 1 179 ? -8.107 12.779 -2.615 1.00 98.19 179 ASN A N 1
ATOM 1405 C CA . ASN A 1 179 ? -8.888 11.545 -2.761 1.00 98.19 179 ASN A CA 1
ATOM 1406 C C . ASN A 1 179 ? -9.993 11.401 -1.696 1.00 98.19 179 ASN A C 1
ATOM 1408 O O . ASN A 1 179 ? -10.708 10.398 -1.674 1.00 98.19 179 ASN A O 1
ATOM 1412 N N . GLY A 1 180 ? -10.129 12.378 -0.791 1.00 97.88 180 GLY A N 1
ATOM 1413 C CA . GLY A 1 180 ? -11.128 12.383 0.275 1.00 97.88 180 GLY A CA 1
ATOM 1414 C C . GLY A 1 180 ? -11.022 11.181 1.214 1.00 97.88 180 GLY A C 1
ATOM 1415 O O . GLY A 1 180 ? -12.050 10.663 1.644 1.00 97.88 180 GLY A O 1
ATOM 1416 N N . VAL A 1 181 ? -9.817 10.671 1.484 1.00 97.81 181 VAL A N 1
ATOM 1417 C CA . VAL A 1 181 ? -9.621 9.445 2.286 1.00 97.81 181 VAL A CA 1
ATOM 1418 C C . VAL A 1 181 ? -10.058 9.639 3.736 1.00 97.81 181 VAL A C 1
ATOM 1420 O O . VAL A 1 181 ? -10.635 8.725 4.321 1.00 97.81 181 VAL A O 1
ATOM 1423 N N . ALA A 1 182 ? -9.830 10.831 4.285 1.00 98.00 182 ALA A N 1
ATOM 1424 C CA . ALA A 1 182 ? -10.215 11.215 5.637 1.00 98.00 182 ALA A CA 1
ATOM 1425 C C . ALA A 1 182 ? -10.940 12.566 5.637 1.00 98.00 182 ALA A C 1
ATOM 1427 O O . ALA A 1 182 ? -10.733 13.392 4.749 1.00 98.00 182 ALA A O 1
ATOM 1428 N N . GLU A 1 183 ? -11.768 12.802 6.652 1.00 98.00 183 GLU A N 1
ATOM 1429 C CA . GLU A 1 183 ? -12.505 14.066 6.815 1.00 98.00 183 GLU A CA 1
ATOM 1430 C C . GLU A 1 183 ? -11.611 15.234 7.196 1.00 98.00 183 GLU A C 1
ATOM 1432 O O . GLU A 1 183 ? -11.899 16.394 6.911 1.00 98.00 183 GLU A O 1
ATOM 1437 N N . THR A 1 184 ? -10.542 14.934 7.917 1.00 98.44 184 THR A N 1
ATOM 1438 C CA . THR A 1 184 ? -9.546 15.906 8.332 1.00 98.44 184 THR A CA 1
ATOM 1439 C C . THR A 1 184 ? -8.187 15.271 8.141 1.00 98.44 184 THR A C 1
ATOM 1441 O O . THR A 1 184 ? -7.980 14.107 8.478 1.00 98.44 184 THR A O 1
ATOM 1444 N N . VAL A 1 185 ? -7.268 16.034 7.563 1.00 98.69 185 VAL A N 1
ATOM 1445 C CA . VAL A 1 185 ? -5.889 15.608 7.353 1.00 98.69 185 VAL A CA 1
ATOM 1446 C C . VAL A 1 185 ? -4.997 16.625 8.038 1.00 98.69 185 VAL A C 1
ATOM 1448 O O . VAL A 1 185 ? -5.059 17.811 7.718 1.00 98.69 185 VAL A O 1
ATOM 1451 N N . LEU A 1 186 ? -4.198 16.157 8.990 1.00 98.38 186 LEU A N 1
ATOM 1452 C CA . LEU A 1 186 ? -3.265 16.979 9.743 1.00 98.38 186 LEU A CA 1
ATOM 1453 C C . LEU A 1 186 ? -1.845 16.673 9.269 1.00 98.38 186 LEU A C 1
ATOM 1455 O O . LEU A 1 186 ? -1.348 15.561 9.454 1.00 98.38 186 LEU A O 1
ATOM 1459 N N . GLN A 1 187 ? -1.191 17.668 8.666 1.00 98.12 187 GLN A N 1
ATOM 1460 C CA . GLN A 1 187 ? 0.228 17.569 8.349 1.00 98.12 187 GLN A CA 1
ATOM 1461 C C . GLN A 1 187 ? 1.044 17.880 9.609 1.00 98.12 187 GLN A C 1
ATOM 1463 O O . GLN A 1 187 ? 1.255 19.051 9.922 1.00 98.12 187 GLN A O 1
ATOM 1468 N N . ALA A 1 188 ? 1.511 16.861 10.329 1.00 97.25 188 ALA A N 1
ATOM 1469 C CA . ALA A 1 188 ? 2.232 17.073 11.580 1.00 97.25 188 ALA A CA 1
ATOM 1470 C C . ALA A 1 188 ? 3.240 15.966 11.914 1.00 97.25 188 ALA A C 1
ATOM 1472 O O . ALA A 1 188 ? 3.123 14.819 11.480 1.00 97.25 188 ALA A O 1
ATOM 1473 N N . ASP A 1 189 ? 4.235 16.327 12.726 1.00 95.88 189 ASP A N 1
ATOM 1474 C CA . ASP A 1 189 ? 5.201 15.385 13.283 1.00 95.88 189 ASP A CA 1
ATOM 1475 C C . ASP A 1 189 ? 4.697 14.827 14.619 1.00 95.88 189 ASP A C 1
ATOM 1477 O O . ASP A 1 189 ? 4.698 15.511 15.645 1.00 95.88 189 ASP A O 1
ATOM 1481 N N . LEU A 1 190 ? 4.306 13.553 14.610 1.00 94.94 190 LEU A N 1
ATOM 1482 C CA . LEU A 1 190 ? 3.851 12.833 15.799 1.00 94.94 190 LEU A CA 1
ATOM 1483 C C . LEU A 1 190 ? 4.960 12.607 16.844 1.00 94.94 190 LEU A C 1
ATOM 1485 O O . LEU A 1 190 ? 4.658 12.146 17.940 1.00 94.94 190 LEU A O 1
ATOM 1489 N N . SER A 1 191 ? 6.228 12.928 16.557 1.00 91.38 191 SER A N 1
ATOM 1490 C CA . SER A 1 191 ? 7.290 12.943 17.572 1.00 91.38 191 SER A CA 1
ATOM 1491 C C . SER A 1 191 ? 7.126 14.075 18.599 1.00 91.38 191 SER A C 1
ATOM 1493 O O . SER A 1 191 ? 7.664 13.988 19.705 1.00 91.38 191 SER A O 1
ATOM 1495 N N . ASN A 1 192 ? 6.359 15.116 18.257 1.00 92.75 192 ASN A N 1
ATOM 1496 C CA . ASN A 1 192 ? 6.129 16.284 19.097 1.00 92.75 192 ASN A CA 1
ATOM 1497 C C . ASN A 1 192 ? 4.940 16.070 20.052 1.00 92.75 192 ASN A C 1
ATOM 1499 O O . ASN A 1 192 ? 3.803 15.855 19.633 1.00 92.75 192 ASN A O 1
ATOM 1503 N N . GLU A 1 193 ? 5.182 16.208 21.356 1.00 91.06 193 GLU A N 1
ATOM 1504 C CA . GLU A 1 193 ? 4.166 15.989 22.394 1.00 91.06 193 GLU A CA 1
ATOM 1505 C C . GLU A 1 193 ? 2.994 16.988 22.328 1.00 91.06 193 GLU A C 1
ATOM 1507 O O . GLU A 1 193 ? 1.878 16.658 22.728 1.00 91.06 193 GLU A O 1
ATOM 1512 N N . ASN A 1 194 ? 3.205 18.200 21.803 1.00 95.44 194 ASN A N 1
ATOM 1513 C CA . ASN A 1 194 ? 2.111 19.156 21.599 1.00 95.44 194 ASN A CA 1
ATOM 1514 C C . ASN A 1 194 ? 1.177 18.703 20.471 1.00 95.44 194 ASN A C 1
ATOM 1516 O O . ASN A 1 194 ? -0.037 18.806 20.619 1.00 95.44 194 ASN A O 1
ATOM 1520 N N . ILE A 1 195 ? 1.726 18.108 19.409 1.00 96.19 195 ILE A N 1
ATOM 1521 C CA . ILE A 1 195 ? 0.934 17.515 18.323 1.00 96.19 195 ILE A CA 1
ATOM 1522 C C . ILE A 1 195 ? 0.148 16.304 18.833 1.00 96.19 195 ILE A C 1
ATOM 1524 O O . ILE A 1 195 ? -1.013 16.128 18.483 1.00 96.19 195 ILE A O 1
ATOM 1528 N N . VAL A 1 196 ? 0.734 15.487 19.715 1.00 94.44 196 VAL A N 1
ATOM 1529 C CA . VAL A 1 196 ? 0.007 14.385 20.371 1.00 94.44 196 VAL A CA 1
ATOM 1530 C C . VAL A 1 196 ? -1.231 14.903 21.116 1.00 94.44 196 VAL A C 1
ATOM 1532 O O . VAL A 1 196 ? -2.291 14.285 21.029 1.00 94.44 196 VAL A O 1
ATOM 1535 N N . LYS A 1 197 ? -1.125 16.033 21.829 1.00 95.81 197 LYS A N 1
ATOM 1536 C CA . LYS A 1 197 ? -2.271 16.657 22.518 1.00 95.81 197 LYS A CA 1
ATOM 1537 C C . LYS A 1 197 ? -3.320 17.166 21.528 1.00 95.81 197 LYS A C 1
ATOM 1539 O O . LYS A 1 197 ? -4.494 16.864 21.712 1.00 95.81 197 LYS A O 1
ATOM 1544 N N . GLU A 1 198 ? -2.891 17.860 20.477 1.00 97.56 198 GLU A N 1
ATOM 1545 C CA . GLU A 1 198 ? -3.769 18.372 19.417 1.00 97.56 198 GLU A CA 1
ATOM 1546 C C . GLU A 1 198 ? -4.558 17.242 18.735 1.00 97.56 198 GLU A C 1
ATOM 1548 O O . GLU A 1 198 ? -5.774 17.332 18.580 1.00 97.56 198 GLU A O 1
ATOM 1553 N N . VAL A 1 199 ? -3.900 16.127 18.399 1.00 97.81 199 VAL A N 1
ATOM 1554 C CA . VAL A 1 199 ? -4.558 14.945 17.816 1.00 97.81 199 VAL A CA 1
ATOM 1555 C C . VAL A 1 199 ? -5.649 14.405 18.740 1.00 97.81 199 VAL A C 1
ATOM 1557 O O . VAL A 1 199 ? -6.754 14.116 18.283 1.00 97.81 199 VAL A O 1
ATOM 1560 N N . VAL A 1 200 ? -5.362 14.277 20.038 1.00 97.12 200 VAL A N 1
ATOM 1561 C CA . VAL A 1 200 ? -6.337 13.790 21.027 1.00 97.12 200 VAL A CA 1
ATOM 1562 C C . VAL A 1 200 ? -7.535 14.735 21.122 1.00 97.12 200 VAL A C 1
ATOM 1564 O O . VAL A 1 200 ? -8.671 14.265 21.104 1.00 97.12 200 VAL A O 1
ATOM 1567 N N . GLU A 1 201 ? -7.298 16.046 21.158 1.00 97.44 201 GLU A N 1
ATOM 1568 C CA . GLU A 1 201 ? -8.349 17.065 21.210 1.00 97.44 201 GLU A CA 1
ATOM 1569 C C . GLU A 1 201 ? -9.249 17.026 19.966 1.00 97.44 201 GLU A C 1
ATOM 1571 O O . GLU A 1 201 ? -10.475 16.970 20.086 1.00 97.44 201 GLU A O 1
ATOM 1576 N N . ILE A 1 202 ? -8.661 16.960 18.764 1.00 97.81 202 ILE A N 1
ATOM 1577 C CA . ILE A 1 202 ? -9.414 16.835 17.505 1.00 97.81 202 ILE A CA 1
ATOM 1578 C C . ILE A 1 202 ? -10.321 15.600 17.541 1.00 97.81 202 ILE A C 1
ATOM 1580 O O . ILE A 1 202 ? -11.492 15.677 17.156 1.00 97.81 202 ILE A O 1
ATOM 1584 N N . VAL A 1 203 ? -9.800 14.458 17.999 1.00 97.69 203 VAL A N 1
ATOM 1585 C CA . VAL A 1 203 ? -10.573 13.211 18.071 1.00 97.69 203 VAL A CA 1
ATOM 1586 C C . VAL A 1 203 ? -11.701 13.319 19.090 1.00 97.69 203 VAL A C 1
ATOM 1588 O O . VAL A 1 203 ? -12.838 12.985 18.760 1.00 97.69 203 VAL A O 1
ATOM 1591 N N . GLN A 1 204 ? -11.428 13.818 20.295 1.00 96.25 204 GLN A N 1
ATOM 1592 C CA . GLN A 1 204 ? -12.441 13.990 21.340 1.00 96.25 204 GLN A CA 1
ATOM 1593 C C . GLN A 1 204 ? -13.581 14.907 20.876 1.00 96.25 204 GLN A C 1
ATOM 1595 O O . GLN A 1 204 ? -14.754 14.543 21.011 1.00 96.25 204 GLN A O 1
ATOM 1600 N N . ASN A 1 205 ? -13.243 16.029 20.234 1.00 97.12 205 ASN A N 1
ATOM 1601 C CA . ASN A 1 205 ? -14.213 16.966 19.669 1.00 97.12 205 ASN A CA 1
ATOM 1602 C C . ASN A 1 205 ? -15.075 16.313 18.579 1.00 97.12 205 ASN A C 1
ATOM 1604 O O . ASN A 1 205 ? -16.299 16.438 18.598 1.00 97.12 205 ASN A O 1
ATOM 1608 N N . LYS A 1 206 ? -14.469 15.559 17.649 1.00 96.94 206 LYS A N 1
ATOM 1609 C CA . LYS A 1 206 ? -15.211 14.854 16.585 1.00 96.94 206 LYS A CA 1
ATOM 1610 C C . LYS A 1 206 ? -16.091 13.720 17.111 1.00 96.94 206 LYS A C 1
ATOM 1612 O O . LYS A 1 206 ? -17.135 13.425 16.525 1.00 96.94 206 LYS A O 1
ATOM 1617 N N . MET A 1 207 ? -15.674 13.058 18.186 1.00 97.19 207 MET A N 1
ATOM 1618 C CA . MET A 1 207 ? -16.430 11.949 18.758 1.00 97.19 207 MET A CA 1
ATOM 1619 C C . MET A 1 207 ? -17.605 12.416 19.625 1.00 97.19 207 MET A C 1
ATOM 1621 O O . MET A 1 207 ? -18.609 11.699 19.698 1.00 97.19 207 MET A O 1
ATOM 1625 N N . GLY A 1 208 ? -17.523 13.607 20.231 1.00 94.19 208 GLY A N 1
ATOM 1626 C CA . GLY A 1 208 ? -18.602 14.181 21.040 1.00 94.19 208 GLY A CA 1
ATOM 1627 C C . GLY A 1 208 ? -18.930 13.325 22.265 1.00 94.19 208 GLY A C 1
ATOM 1628 O O . GLY A 1 208 ? -20.089 13.001 22.503 1.00 94.19 208 GLY A O 1
ATOM 1629 N N . GLY A 1 209 ? -17.900 12.865 22.981 1.00 92.12 209 GLY A N 1
ATOM 1630 C CA . GLY A 1 209 ? -18.035 12.003 24.164 1.00 92.12 209 GLY A CA 1
ATOM 1631 C C . GLY A 1 209 ? -18.229 10.509 23.875 1.00 92.12 209 GLY A C 1
ATOM 1632 O O . GLY A 1 209 ? -18.174 9.700 24.797 1.00 92.12 209 GLY A O 1
ATOM 1633 N N . ARG A 1 210 ? -18.411 10.108 22.610 1.00 96.44 210 ARG A N 1
ATOM 1634 C CA . ARG A 1 210 ? -18.407 8.689 22.217 1.00 96.44 210 ARG A CA 1
ATOM 1635 C C . ARG A 1 210 ? -16.981 8.132 22.192 1.00 96.44 210 ARG A C 1
ATOM 1637 O O . ARG A 1 210 ? -16.023 8.857 21.938 1.00 96.44 210 ARG A O 1
ATOM 1644 N N . GLN A 1 211 ? -16.843 6.827 22.385 1.00 96.56 211 GLN A N 1
ATOM 1645 C CA . GLN A 1 211 ? -15.559 6.141 22.238 1.00 96.56 211 GLN A CA 1
ATOM 1646 C C . GLN A 1 211 ? -15.219 5.939 20.755 1.00 96.56 211 GLN A C 1
ATOM 1648 O O . GLN A 1 211 ? -16.092 5.570 19.968 1.00 96.56 211 GLN A O 1
ATOM 1653 N N . LEU A 1 212 ? -13.962 6.182 20.371 1.00 98.38 212 LEU A N 1
ATOM 1654 C CA . LEU A 1 212 ? -13.467 5.903 19.019 1.00 98.38 212 LEU A CA 1
ATOM 1655 C C . LEU A 1 212 ? -13.461 4.389 18.767 1.00 98.38 212 LEU A C 1
ATOM 1657 O O . LEU A 1 212 ? -12.979 3.636 19.614 1.00 98.38 212 LEU A O 1
ATOM 1661 N N . ASP A 1 213 ? -13.938 3.935 17.604 1.00 98.38 213 ASP A N 1
ATOM 1662 C CA . ASP A 1 213 ? -13.930 2.499 17.320 1.00 98.38 213 ASP A CA 1
ATOM 1663 C C . ASP A 1 213 ? -12.508 2.004 17.014 1.00 98.38 213 ASP A C 1
ATOM 1665 O O . ASP A 1 213 ? -12.067 1.035 17.621 1.00 98.38 213 ASP A O 1
ATOM 1669 N N . LEU A 1 214 ? -11.748 2.667 16.135 1.00 98.69 214 LEU A N 1
ATOM 1670 C CA . LEU A 1 214 ? -10.467 2.124 15.666 1.00 98.69 214 LEU A CA 1
ATOM 1671 C C . LEU A 1 214 ? -9.352 3.165 15.492 1.00 98.69 214 LEU A C 1
ATOM 1673 O O . LEU A 1 214 ? -9.535 4.204 14.862 1.00 98.69 214 LEU A O 1
ATOM 1677 N N . ILE A 1 215 ? -8.147 2.834 15.960 1.00 98.81 215 ILE A N 1
ATOM 1678 C CA . ILE A 1 215 ? -6.905 3.488 15.517 1.00 98.81 215 ILE A CA 1
ATOM 1679 C C . ILE A 1 215 ? -6.189 2.582 14.513 1.00 98.81 215 ILE A C 1
ATOM 1681 O O . ILE A 1 215 ? -5.810 1.460 14.847 1.00 98.81 215 ILE A O 1
ATOM 1685 N N . LEU A 1 216 ? -5.969 3.095 13.305 1.00 98.75 216 LEU A N 1
ATOM 1686 C CA . LEU A 1 216 ? -5.056 2.549 12.304 1.00 98.75 216 LEU A CA 1
ATOM 1687 C C . LEU A 1 216 ? -3.691 3.230 12.471 1.00 98.75 216 LEU A C 1
ATOM 1689 O O . LEU A 1 216 ? -3.632 4.441 12.700 1.00 98.75 216 LEU A O 1
ATOM 1693 N N . ALA A 1 217 ? -2.595 2.478 12.379 1.00 97.94 217 ALA A N 1
ATOM 1694 C CA . ALA A 1 217 ? -1.262 3.066 12.445 1.00 97.94 217 ALA A CA 1
ATOM 1695 C C . ALA A 1 217 ? -0.218 2.298 11.629 1.00 97.94 217 ALA A C 1
ATOM 1697 O O . ALA A 1 217 ? -0.099 1.083 11.760 1.00 97.94 217 ALA A O 1
ATOM 1698 N N . GLY A 1 218 ? 0.604 3.018 10.863 1.00 95.31 218 GLY A N 1
ATOM 1699 C CA . GLY A 1 218 ? 1.754 2.468 10.132 1.00 95.31 218 GLY A CA 1
ATOM 1700 C C . GLY A 1 218 ? 3.075 3.146 10.512 1.00 95.31 218 GLY A C 1
ATOM 1701 O O . GLY A 1 218 ? 3.688 3.788 9.655 1.00 95.31 218 GLY A O 1
ATOM 1702 N N . PRO A 1 219 ? 3.533 3.075 11.782 1.00 93.00 219 PRO A N 1
ATOM 1703 C CA . PRO A 1 219 ? 4.718 3.808 12.216 1.00 93.00 219 PRO A CA 1
ATOM 1704 C C . PRO A 1 219 ? 5.954 3.382 11.406 1.00 93.00 219 PRO A C 1
ATOM 1706 O O . PRO A 1 219 ? 6.200 2.183 11.209 1.00 93.00 219 PRO A O 1
ATOM 1709 N N . PRO A 1 220 ? 6.773 4.341 10.939 1.00 84.38 220 PRO A N 1
ATOM 1710 C CA . PRO A 1 220 ? 7.880 4.042 10.046 1.00 84.38 220 PRO A CA 1
ATOM 1711 C C . PRO A 1 220 ? 8.927 3.153 10.725 1.00 84.38 220 PRO A C 1
ATOM 1713 O O . PRO A 1 220 ? 9.339 3.372 11.859 1.00 84.38 220 PRO A O 1
ATOM 1716 N N . CYS A 1 221 ? 9.415 2.173 9.969 1.00 71.69 221 CYS A N 1
ATOM 1717 C CA . CYS A 1 221 ? 10.387 1.174 10.412 1.00 71.69 221 CYS A CA 1
ATOM 1718 C C . CYS A 1 221 ? 11.654 1.259 9.534 1.00 71.69 221 CYS A C 1
ATOM 1720 O O . CYS A 1 221 ? 12.092 0.280 8.924 1.00 71.69 221 CYS A O 1
ATOM 1722 N N . GLN A 1 222 ? 12.193 2.471 9.333 1.00 62.28 222 GLN A N 1
ATOM 1723 C CA . GLN A 1 222 ? 13.220 2.708 8.304 1.00 62.28 222 GLN A CA 1
ATOM 1724 C C . GLN A 1 222 ? 14.572 2.063 8.628 1.00 62.28 222 GLN A C 1
ATOM 1726 O O . GLN A 1 222 ? 15.252 1.605 7.706 1.00 62.28 222 GLN A O 1
ATOM 1731 N N . GLY A 1 223 ? 14.904 1.908 9.913 1.00 57.56 223 GLY A N 1
ATOM 1732 C CA . GLY A 1 223 ? 16.064 1.137 10.363 1.00 57.56 223 GLY A CA 1
ATOM 1733 C C . GLY A 1 223 ? 15.976 -0.368 10.099 1.00 57.56 223 GLY A C 1
ATOM 1734 O O . GLY A 1 223 ? 16.936 -1.095 10.328 1.00 57.56 223 GLY A O 1
ATOM 1735 N N . PHE A 1 224 ? 14.827 -0.836 9.613 1.00 57.59 224 PHE A N 1
ATOM 1736 C CA . PHE A 1 224 ? 14.398 -2.228 9.686 1.00 57.59 224 PHE A CA 1
ATOM 1737 C C . PHE A 1 224 ? 13.832 -2.759 8.353 1.00 57.59 224 PHE A C 1
ATOM 1739 O O . PHE A 1 224 ? 13.298 -3.867 8.262 1.00 57.59 224 PHE A O 1
ATOM 1746 N N . SER A 1 225 ? 13.918 -1.976 7.278 1.00 55.84 225 SER A N 1
ATOM 1747 C CA . SER A 1 225 ? 13.427 -2.389 5.962 1.00 55.84 225 SER A CA 1
ATOM 1748 C C . SER A 1 225 ? 14.574 -2.791 5.038 1.00 55.84 225 SER A C 1
ATOM 1750 O O . SER A 1 225 ? 15.647 -2.197 5.047 1.00 55.84 225 SER A O 1
ATOM 1752 N N . THR A 1 226 ? 14.328 -3.753 4.146 1.00 51.47 226 THR A N 1
ATOM 1753 C CA . THR A 1 226 ? 15.263 -4.128 3.068 1.00 51.47 226 THR A CA 1
ATOM 1754 C C . THR A 1 226 ? 15.559 -3.000 2.077 1.00 51.47 226 THR A C 1
ATOM 1756 O O . THR A 1 226 ? 16.476 -3.155 1.276 1.00 51.47 226 THR A O 1
ATOM 1759 N N . ALA A 1 227 ? 14.772 -1.918 2.100 1.00 48.62 227 ALA A N 1
ATOM 1760 C CA . ALA A 1 227 ? 14.950 -0.715 1.287 1.00 48.62 227 ALA A CA 1
ATOM 1761 C C . ALA A 1 227 ? 15.618 0.447 2.054 1.00 48.62 227 ALA A C 1
ATOM 1763 O O . ALA A 1 227 ? 15.965 1.452 1.437 1.00 48.62 227 ALA A O 1
ATOM 1764 N N . GLY A 1 228 ? 15.776 0.329 3.376 1.00 55.78 228 GLY A N 1
ATOM 1765 C CA . GLY A 1 228 ? 16.482 1.283 4.228 1.00 55.78 228 GLY A CA 1
ATOM 1766 C C . GLY A 1 228 ? 17.925 0.853 4.495 1.00 55.78 228 GLY A C 1
ATOM 1767 O O . GLY A 1 228 ? 18.357 -0.221 4.079 1.00 55.78 228 GLY A O 1
ATOM 1768 N N . ASN A 1 229 ? 18.665 1.681 5.233 1.00 54.91 229 ASN A N 1
ATOM 1769 C CA . ASN A 1 229 ? 20.094 1.467 5.501 1.00 54.91 229 ASN A CA 1
ATOM 1770 C C . ASN A 1 229 ? 20.378 0.430 6.603 1.00 54.91 229 ASN A C 1
ATOM 1772 O O . ASN A 1 229 ? 21.521 0.322 7.030 1.00 54.91 229 ASN A O 1
ATOM 1776 N N . TRP A 1 230 ? 19.362 -0.300 7.089 1.00 55.69 230 TRP A N 1
ATOM 1777 C CA . TRP A 1 230 ? 19.494 -1.220 8.231 1.00 55.69 230 TRP A CA 1
ATOM 1778 C C . TRP A 1 230 ? 20.163 -0.559 9.449 1.00 55.69 230 TRP A C 1
ATOM 1780 O O . TRP A 1 230 ? 20.989 -1.168 10.120 1.00 55.69 230 TRP A O 1
ATOM 1790 N N . ASN A 1 231 ? 19.829 0.711 9.713 1.00 62.50 231 ASN A N 1
ATOM 1791 C CA . ASN A 1 231 ? 20.348 1.452 10.859 1.00 62.50 231 ASN A CA 1
ATOM 1792 C C . ASN A 1 231 ? 19.433 1.243 12.086 1.00 62.50 231 ASN A C 1
ATOM 1794 O O . ASN A 1 231 ? 18.362 1.856 12.146 1.00 62.50 231 ASN A O 1
ATOM 1798 N N . PRO A 1 232 ? 19.816 0.412 13.073 1.00 59.12 232 PRO A N 1
ATOM 1799 C CA . PRO A 1 232 ? 18.982 0.136 14.242 1.00 59.12 232 PRO A CA 1
ATOM 1800 C C . PRO A 1 232 ? 18.768 1.361 15.146 1.00 59.12 232 PRO A C 1
ATOM 1802 O O . PRO A 1 232 ? 17.802 1.376 15.913 1.00 59.12 232 PRO A O 1
ATOM 1805 N N . ASP A 1 233 ? 19.608 2.391 15.024 1.00 66.50 233 ASP A N 1
ATOM 1806 C CA . ASP A 1 233 ? 19.567 3.611 15.838 1.00 66.50 233 ASP A CA 1
ATOM 1807 C C . ASP A 1 233 ? 18.877 4.782 15.127 1.00 66.50 233 ASP A C 1
ATOM 1809 O O . ASP A 1 233 ? 18.928 5.923 15.579 1.00 66.50 233 ASP A O 1
ATOM 1813 N N . ASP A 1 234 ? 18.189 4.506 14.016 1.00 67.25 234 ASP A N 1
ATOM 1814 C CA . ASP A 1 234 ? 17.327 5.484 13.361 1.00 67.25 234 ASP A CA 1
ATOM 1815 C C . ASP A 1 234 ? 16.259 5.995 14.353 1.00 67.25 234 ASP A C 1
ATOM 1817 O O . ASP A 1 234 ? 15.469 5.189 14.856 1.00 67.25 234 ASP A O 1
ATOM 1821 N N . PRO A 1 235 ? 16.180 7.310 14.639 1.00 71.56 235 PRO A N 1
ATOM 1822 C CA . PRO A 1 235 ? 15.257 7.851 15.640 1.00 71.56 235 PRO A CA 1
ATOM 1823 C C . PRO A 1 235 ? 13.788 7.559 15.310 1.00 71.56 235 PRO A C 1
ATOM 1825 O O . PRO A 1 235 ? 12.953 7.474 16.212 1.00 71.56 235 PRO A O 1
ATOM 1828 N N . ARG A 1 236 ? 13.461 7.318 14.033 1.00 74.69 236 ARG A N 1
ATOM 1829 C CA . ARG A 1 236 ? 12.106 6.951 13.594 1.00 74.69 236 ARG A CA 1
ATOM 1830 C C . ARG A 1 236 ? 11.664 5.593 14.126 1.00 74.69 236 ARG A C 1
ATOM 1832 O O . ARG A 1 236 ? 10.469 5.370 14.281 1.00 74.69 236 ARG A O 1
ATOM 1839 N N . ASN A 1 237 ? 12.608 4.732 14.503 1.00 74.56 237 ASN A N 1
ATOM 1840 C CA . ASN A 1 237 ? 12.332 3.462 15.169 1.00 74.56 237 ASN A CA 1
ATOM 1841 C C . ASN A 1 237 ? 11.657 3.645 16.538 1.00 74.56 237 ASN A C 1
ATOM 1843 O O . ASN A 1 237 ? 11.141 2.670 17.069 1.00 74.56 237 ASN A O 1
ATOM 1847 N N . ASN A 1 238 ? 11.645 4.861 17.100 1.00 84.75 238 ASN A N 1
ATOM 1848 C CA . ASN A 1 238 ? 10.988 5.191 18.365 1.00 84.75 238 ASN A CA 1
ATOM 1849 C C . ASN A 1 238 ? 9.584 5.794 18.192 1.00 84.75 238 ASN A C 1
ATOM 1851 O O . ASN A 1 238 ? 8.926 6.069 19.192 1.00 84.75 238 ASN A O 1
ATOM 1855 N N . LEU A 1 239 ? 9.081 5.960 16.961 1.00 90.50 239 LEU A N 1
ATOM 1856 C CA . LEU A 1 239 ? 7.755 6.549 16.707 1.00 90.50 239 LEU A CA 1
ATOM 1857 C C . LEU A 1 239 ? 6.578 5.669 17.174 1.00 90.50 239 LEU A C 1
ATOM 1859 O O . LEU A 1 239 ? 5.452 6.150 17.270 1.00 90.50 239 LEU A O 1
ATOM 1863 N N . TYR A 1 240 ? 6.830 4.418 17.572 1.00 91.88 240 TYR A N 1
ATOM 1864 C CA . TYR A 1 240 ? 5.840 3.619 18.303 1.00 91.88 240 TYR A CA 1
ATOM 1865 C C . TYR A 1 240 ? 5.542 4.181 19.707 1.00 91.88 240 TYR A C 1
ATOM 1867 O O . TYR A 1 240 ? 4.479 3.912 20.253 1.00 91.88 240 TYR A O 1
ATOM 1875 N N . ILE A 1 241 ? 6.444 4.969 20.304 1.00 92.44 241 ILE A N 1
ATOM 1876 C CA . ILE A 1 241 ? 6.247 5.571 21.632 1.00 92.44 241 ILE A CA 1
ATOM 1877 C C . ILE A 1 241 ? 5.129 6.628 21.609 1.00 92.44 241 ILE A C 1
ATOM 1879 O O . ILE A 1 241 ? 4.171 6.465 22.366 1.00 92.44 241 ILE A O 1
ATOM 1883 N N . PRO A 1 242 ? 5.183 7.684 20.769 1.00 95.00 242 PRO A N 1
ATOM 1884 C CA . PRO A 1 242 ? 4.077 8.635 20.680 1.00 95.00 242 PRO A CA 1
ATOM 1885 C C . PRO A 1 242 ? 2.776 7.974 20.207 1.00 95.00 242 PRO A C 1
ATOM 1887 O O . PRO A 1 242 ? 1.713 8.325 20.709 1.00 95.00 242 PRO A O 1
ATOM 1890 N N . LEU A 1 243 ? 2.844 6.957 19.338 1.00 97.06 243 LEU A N 1
ATOM 1891 C CA . LEU A 1 243 ? 1.676 6.144 18.977 1.00 97.06 243 LEU A CA 1
ATOM 1892 C C . LEU A 1 243 ? 0.996 5.534 20.213 1.00 97.06 243 LEU A C 1
ATOM 1894 O O . LEU A 1 243 ? -0.206 5.703 20.401 1.00 97.06 243 LEU A O 1
ATOM 1898 N N . LEU A 1 244 ? 1.759 4.860 21.078 1.00 97.38 244 LEU A N 1
ATOM 1899 C CA . LEU A 1 244 ? 1.227 4.263 22.307 1.00 97.38 244 LEU A CA 1
ATOM 1900 C C . LEU A 1 244 ? 0.685 5.327 23.274 1.00 97.38 244 LEU A C 1
ATOM 1902 O O . LEU A 1 244 ? -0.327 5.086 23.926 1.00 97.38 244 LEU A O 1
ATOM 1906 N N . ARG A 1 245 ? 1.288 6.525 23.335 1.00 96.56 245 ARG A N 1
ATOM 1907 C CA . ARG A 1 245 ? 0.736 7.652 24.114 1.00 96.56 245 ARG A CA 1
ATOM 1908 C C . ARG A 1 245 ? -0.629 8.094 23.589 1.00 96.56 245 ARG A C 1
ATOM 1910 O O . ARG A 1 245 ? -1.533 8.309 24.391 1.00 96.56 245 ARG A O 1
ATOM 1917 N N . ILE A 1 246 ? -0.789 8.209 22.269 1.00 98.12 246 ILE A N 1
ATOM 1918 C CA . ILE A 1 246 ? -2.074 8.552 21.642 1.00 98.12 246 ILE A CA 1
ATOM 1919 C C . ILE A 1 246 ? -3.114 7.467 21.949 1.00 98.12 246 ILE A C 1
ATOM 1921 O O . ILE A 1 246 ? -4.203 7.789 22.418 1.00 98.12 246 ILE A O 1
ATOM 1925 N N . ILE A 1 247 ? -2.763 6.188 21.772 1.00 98.44 247 ILE A N 1
ATOM 1926 C CA . ILE A 1 247 ? -3.647 5.054 22.091 1.00 98.44 247 ILE A CA 1
ATOM 1927 C C . ILE A 1 247 ? -4.078 5.092 23.562 1.00 98.44 247 ILE A C 1
ATOM 1929 O O . ILE A 1 247 ? -5.263 4.951 23.842 1.00 98.44 247 ILE A O 1
ATOM 1933 N N . GLY A 1 248 ? -3.154 5.329 24.496 1.00 97.38 248 GLY A N 1
ATOM 1934 C CA . GLY A 1 248 ? -3.461 5.393 25.927 1.00 97.38 248 GLY A CA 1
ATOM 1935 C C . GLY A 1 248 ? -4.305 6.605 26.342 1.00 97.38 248 GLY A C 1
ATOM 1936 O O . GLY A 1 248 ? -4.998 6.536 27.350 1.00 97.38 248 GLY A O 1
ATOM 1937 N N . LYS A 1 249 ? -4.270 7.707 25.581 1.00 96.94 249 LYS A N 1
ATOM 1938 C CA . LYS A 1 249 ? -5.101 8.901 25.828 1.00 96.94 249 LYS A CA 1
ATOM 1939 C C . LYS A 1 249 ? -6.496 8.796 25.207 1.00 96.94 249 LYS A C 1
ATOM 1941 O O . LYS A 1 249 ? -7.444 9.323 25.777 1.00 96.94 249 LYS A O 1
ATOM 1946 N N . ILE A 1 250 ? -6.614 8.158 24.040 1.00 97.69 250 ILE A N 1
ATOM 1947 C CA . ILE A 1 250 ? -7.885 8.012 23.310 1.00 97.69 250 ILE A CA 1
ATOM 1948 C C . ILE A 1 250 ? -8.651 6.760 23.756 1.00 97.69 250 ILE A C 1
ATOM 1950 O O . ILE A 1 250 ? -9.877 6.783 23.784 1.00 97.69 250 ILE A O 1
ATOM 1954 N N . LEU A 1 251 ? -7.937 5.680 24.089 1.00 97.12 251 LEU A N 1
ATOM 1955 C CA . LEU A 1 251 ? -8.474 4.361 24.438 1.00 97.12 251 LEU A CA 1
ATOM 1956 C C . LEU A 1 251 ? -9.571 3.876 23.464 1.00 97.12 251 LEU A C 1
ATOM 1958 O O . LEU A 1 251 ? -10.710 3.652 23.888 1.00 97.12 251 LEU A O 1
ATOM 1962 N N . PRO A 1 252 ? -9.258 3.716 22.160 1.00 98.06 252 PRO A N 1
ATOM 1963 C CA . PRO A 1 252 ? -10.218 3.191 21.186 1.00 98.06 252 PRO A CA 1
ATOM 1964 C C . PRO A 1 252 ? -10.646 1.750 21.507 1.00 98.06 252 PRO A C 1
ATOM 1966 O O . PRO A 1 252 ? -9.945 1.025 22.208 1.00 98.06 252 PRO A O 1
ATOM 1969 N N . LYS A 1 253 ? -11.757 1.283 20.936 1.00 98.25 253 LYS A N 1
ATOM 1970 C CA . LYS A 1 253 ? -12.166 -0.129 21.079 1.00 98.25 253 LYS A CA 1
ATOM 1971 C C . LYS A 1 253 ? -11.153 -1.091 20.455 1.00 98.25 253 LYS A C 1
ATOM 1973 O O . LYS A 1 253 ? -10.826 -2.123 21.042 1.00 98.25 253 LYS A O 1
ATOM 1978 N N . TYR A 1 254 ? -10.624 -0.714 19.292 1.00 98.56 254 TYR A N 1
ATOM 1979 C CA . TYR A 1 254 ? -9.689 -1.493 18.490 1.00 98.56 254 TYR A CA 1
ATOM 1980 C C . TYR A 1 254 ? -8.445 -0.674 18.123 1.00 98.56 254 TYR A C 1
ATOM 1982 O O . TYR A 1 254 ? -8.485 0.542 17.922 1.00 98.56 254 TYR A O 1
ATOM 1990 N N . VAL A 1 255 ? -7.322 -1.368 17.970 1.00 98.44 255 VAL A N 1
ATOM 1991 C CA . VAL A 1 255 ? -6.058 -0.830 17.466 1.00 98.44 255 VAL A CA 1
ATOM 1992 C C . VAL A 1 255 ? -5.520 -1.787 16.408 1.00 98.44 255 VAL A C 1
ATOM 1994 O O . VAL A 1 255 ? -5.438 -2.992 16.641 1.00 98.44 255 VAL A O 1
ATOM 1997 N N . LEU A 1 256 ? -5.112 -1.254 15.260 1.00 98.62 256 LEU A N 1
ATOM 1998 C CA . LEU A 1 256 ? -4.408 -1.992 14.219 1.00 98.62 256 LEU A CA 1
ATOM 1999 C C . LEU A 1 256 ? -3.088 -1.293 13.903 1.00 98.62 256 LEU A C 1
ATOM 2001 O O . LEU A 1 256 ? -3.082 -0.201 13.335 1.00 98.62 256 LEU A O 1
ATOM 2005 N N . ILE A 1 257 ? -1.971 -1.938 14.235 1.00 98.44 257 ILE A N 1
ATOM 2006 C CA . ILE A 1 257 ? -0.631 -1.432 13.920 1.00 98.44 257 ILE A CA 1
ATOM 2007 C C . ILE A 1 257 ? -0.025 -2.294 12.818 1.00 98.44 257 ILE A C 1
ATOM 2009 O O . ILE A 1 257 ? 0.176 -3.495 13.002 1.00 98.44 257 ILE A O 1
ATOM 2013 N N . GLU A 1 258 ? 0.288 -1.683 11.682 1.00 97.12 258 GLU A N 1
ATOM 2014 C CA . GLU A 1 258 ? 0.989 -2.311 10.569 1.00 97.12 258 GLU A CA 1
ATOM 2015 C C . GLU A 1 258 ? 2.506 -2.126 10.692 1.00 97.12 258 GLU A C 1
ATOM 2017 O O . GLU A 1 258 ? 3.017 -1.116 11.193 1.00 97.12 258 GLU A O 1
ATOM 2022 N N . ASN A 1 259 ? 3.249 -3.145 10.254 1.00 95.12 259 ASN A N 1
ATOM 2023 C CA . ASN A 1 259 ? 4.684 -3.036 10.087 1.00 95.12 259 ASN A CA 1
ATOM 2024 C C . ASN A 1 259 ? 5.287 -4.025 9.078 1.00 95.12 259 ASN A C 1
ATOM 2026 O O . ASN A 1 259 ? 4.667 -4.994 8.628 1.00 95.12 259 ASN A O 1
ATOM 2030 N N . VAL A 1 260 ? 6.567 -3.826 8.753 1.00 92.00 260 VAL A N 1
ATOM 2031 C CA . VAL A 1 260 ? 7.332 -4.742 7.899 1.00 92.00 260 VAL A CA 1
ATOM 2032 C C . VAL A 1 260 ? 7.686 -6.041 8.644 1.00 92.00 260 VAL A C 1
ATOM 2034 O O . VAL A 1 260 ? 7.888 -6.017 9.859 1.00 92.00 260 VAL A O 1
ATOM 2037 N N . PRO A 1 261 ? 7.874 -7.180 7.942 1.00 92.06 261 PRO A N 1
ATOM 2038 C CA . PRO A 1 261 ? 8.218 -8.464 8.572 1.00 92.06 261 PRO A CA 1
ATOM 2039 C C . PRO A 1 261 ? 9.456 -8.436 9.480 1.00 92.06 261 PRO A C 1
ATOM 2041 O O . PRO A 1 261 ? 9.546 -9.223 10.422 1.00 92.06 261 PRO A O 1
ATOM 2044 N N . GLY A 1 262 ? 10.378 -7.502 9.218 1.00 88.44 262 GLY A N 1
ATOM 2045 C CA . GLY A 1 262 ? 11.587 -7.259 10.003 1.00 88.44 262 GLY A CA 1
ATOM 2046 C C . GLY A 1 262 ? 11.361 -7.101 11.508 1.00 88.44 262 GLY A C 1
ATOM 2047 O O . GLY A 1 262 ? 12.188 -7.559 12.301 1.00 88.44 262 GLY A O 1
ATOM 2048 N N . ILE A 1 263 ? 10.223 -6.521 11.906 1.00 89.88 263 ILE A N 1
ATOM 2049 C CA . ILE A 1 263 ? 9.904 -6.230 13.310 1.00 89.88 263 ILE A CA 1
ATOM 2050 C C . ILE A 1 263 ? 9.890 -7.486 14.203 1.00 89.88 263 ILE A C 1
ATOM 2052 O O . ILE A 1 263 ? 10.105 -7.391 15.409 1.00 89.88 263 ILE A O 1
ATOM 2056 N N . ARG A 1 264 ? 9.674 -8.678 13.622 1.00 88.00 264 ARG A N 1
ATOM 2057 C CA . ARG A 1 264 ? 9.572 -9.945 14.368 1.00 88.00 264 ARG A CA 1
ATOM 2058 C C . ARG A 1 264 ? 10.909 -10.471 14.880 1.00 88.00 264 ARG A C 1
ATOM 2060 O O . ARG A 1 264 ? 10.927 -11.190 15.873 1.00 88.00 264 ARG A O 1
ATOM 2067 N N . PHE A 1 265 ? 12.011 -10.168 14.198 1.00 84.56 265 PHE A N 1
ATOM 2068 C CA . PHE A 1 265 ? 13.305 -10.808 14.465 1.00 84.56 265 PHE A CA 1
ATOM 2069 C C . PHE A 1 265 ? 14.427 -9.821 14.787 1.00 84.56 265 PHE A C 1
ATOM 2071 O O . PHE A 1 265 ? 15.340 -10.161 15.540 1.00 84.56 265 PHE A O 1
ATOM 2078 N N . MET A 1 266 ? 14.373 -8.586 14.285 1.00 74.94 266 MET A N 1
ATOM 2079 C CA . MET A 1 266 ? 15.406 -7.596 14.599 1.00 74.94 266 MET A CA 1
ATOM 2080 C C . MET A 1 266 ? 15.343 -7.124 16.041 1.00 74.94 266 MET A C 1
ATOM 2082 O O . MET A 1 266 ? 14.269 -7.061 16.636 1.00 74.94 266 MET A O 1
ATOM 2086 N N . ARG A 1 267 ? 16.522 -6.840 16.616 1.00 78.88 267 ARG A N 1
ATOM 2087 C CA . ARG A 1 267 ? 16.692 -6.640 18.066 1.00 78.88 267 ARG A CA 1
ATOM 2088 C C . ARG A 1 267 ? 15.928 -7.708 18.866 1.00 78.88 267 ARG A C 1
ATOM 2090 O O . ARG A 1 267 ? 15.217 -7.393 19.806 1.00 78.88 267 ARG A O 1
ATOM 2097 N N . LYS A 1 268 ? 15.974 -8.974 18.421 1.00 81.75 268 LYS A N 1
ATOM 2098 C CA . LYS A 1 268 ? 15.257 -10.112 19.036 1.00 81.75 268 LYS A CA 1
ATOM 2099 C C . LYS A 1 268 ? 13.738 -9.883 19.209 1.00 81.75 268 LYS A C 1
ATOM 2101 O O . LYS A 1 268 ? 13.123 -10.419 20.141 1.00 81.75 268 LYS A O 1
ATOM 2106 N N . GLY A 1 269 ? 13.143 -9.074 18.328 1.00 85.38 269 GLY A N 1
ATOM 2107 C CA . GLY A 1 269 ? 11.732 -8.687 18.362 1.00 85.38 269 GLY A CA 1
ATOM 2108 C C . GLY A 1 269 ? 11.372 -7.741 19.512 1.00 85.38 269 GLY A C 1
ATOM 2109 O O . GLY A 1 269 ? 10.211 -7.684 19.903 1.00 85.38 269 GLY A O 1
ATOM 2110 N N . GLU A 1 270 ? 12.338 -7.028 20.100 1.00 89.31 270 GLU A N 1
ATOM 2111 C CA . GLU A 1 270 ? 12.119 -6.161 21.267 1.00 89.31 270 GLU A CA 1
ATOM 2112 C C . GLU A 1 270 ? 11.057 -5.087 21.040 1.00 89.31 270 GLU A C 1
ATOM 2114 O O . GLU A 1 270 ? 10.246 -4.849 21.929 1.00 89.31 270 GLU A O 1
ATOM 2119 N N . ILE A 1 271 ? 11.037 -4.448 19.866 1.00 90.19 271 ILE A N 1
ATOM 2120 C CA . ILE A 1 271 ? 10.045 -3.406 19.560 1.00 90.19 271 ILE A CA 1
ATOM 2121 C C . ILE A 1 271 ? 8.642 -4.009 19.517 1.00 90.19 271 ILE A C 1
ATOM 2123 O O . ILE A 1 271 ? 7.746 -3.493 20.179 1.00 90.19 271 ILE A O 1
ATOM 2127 N N . LEU A 1 272 ? 8.465 -5.135 18.815 1.00 94.06 272 LEU A N 1
ATOM 2128 C CA . LEU A 1 272 ? 7.190 -5.854 18.784 1.00 94.06 272 LEU A CA 1
ATOM 2129 C C . LEU A 1 272 ? 6.740 -6.230 20.203 1.00 94.06 272 LEU A C 1
ATOM 2131 O O . LEU A 1 272 ? 5.633 -5.892 20.606 1.00 94.06 272 LEU A O 1
ATOM 2135 N N . LYS A 1 273 ? 7.627 -6.845 20.995 1.00 95.12 273 LYS A N 1
ATOM 2136 C CA . LYS A 1 273 ? 7.341 -7.233 22.386 1.00 95.12 273 LYS A CA 1
ATOM 2137 C C . LYS A 1 273 ? 6.956 -6.039 23.261 1.00 95.12 273 LYS A C 1
ATOM 2139 O O . LYS A 1 273 ? 6.051 -6.168 24.079 1.00 95.12 273 LYS A O 1
ATOM 2144 N N . LYS A 1 274 ? 7.619 -4.888 23.097 1.00 94.75 274 LYS A N 1
ATOM 2145 C CA . LYS A 1 274 ? 7.289 -3.649 23.819 1.00 94.75 274 LYS A CA 1
ATOM 2146 C C . LYS A 1 274 ? 5.900 -3.139 23.445 1.00 94.75 274 LYS A C 1
ATOM 2148 O O . LYS A 1 274 ? 5.124 -2.864 24.350 1.00 94.75 274 LYS A O 1
ATOM 2153 N N . ILE A 1 275 ? 5.579 -3.070 22.150 1.00 97.00 275 ILE A N 1
ATOM 2154 C CA . ILE A 1 275 ? 4.250 -2.656 21.676 1.00 97.00 275 ILE A CA 1
ATOM 2155 C C . ILE A 1 275 ? 3.172 -3.573 22.259 1.00 97.00 275 ILE A C 1
ATOM 2157 O O . ILE A 1 275 ? 2.236 -3.088 22.889 1.00 97.00 275 ILE A O 1
ATOM 2161 N N . GLU A 1 276 ? 3.321 -4.892 22.111 1.00 97.94 276 GLU A N 1
ATOM 2162 C CA . GLU A 1 276 ? 2.325 -5.837 22.617 1.00 97.94 276 GLU A CA 1
ATOM 2163 C C . GLU A 1 276 ? 2.178 -5.774 24.142 1.00 97.94 276 GLU A C 1
ATOM 2165 O O . GLU A 1 276 ? 1.063 -5.828 24.653 1.00 97.94 276 GLU A O 1
ATOM 2170 N N . ARG A 1 277 ? 3.290 -5.664 24.882 1.00 98.06 277 ARG A N 1
ATOM 2171 C CA . ARG A 1 277 ? 3.257 -5.550 26.344 1.00 98.06 277 ARG A CA 1
ATOM 2172 C C . ARG A 1 277 ? 2.522 -4.285 26.777 1.00 98.06 277 ARG A C 1
ATOM 2174 O O . ARG A 1 277 ? 1.622 -4.385 27.599 1.00 98.06 277 ARG A O 1
ATOM 2181 N N . THR A 1 278 ? 2.855 -3.132 26.202 1.00 98.00 278 THR A N 1
ATOM 2182 C CA . THR A 1 278 ? 2.218 -1.862 26.572 1.00 98.00 278 THR A CA 1
ATOM 2183 C C . THR A 1 278 ? 0.733 -1.836 26.209 1.00 98.00 278 THR A C 1
ATOM 2185 O O . THR A 1 278 ? -0.069 -1.348 26.996 1.00 98.00 278 THR A O 1
ATOM 2188 N N . LEU A 1 279 ? 0.329 -2.429 25.081 1.00 98.31 279 LEU A N 1
ATOM 2189 C CA . LEU A 1 279 ? -1.093 -2.604 24.766 1.00 98.31 279 LEU A CA 1
ATOM 2190 C C . LEU A 1 279 ? -1.806 -3.509 25.790 1.00 98.31 279 LEU A C 1
ATOM 2192 O O . LEU A 1 279 ? -2.906 -3.180 26.228 1.00 98.31 279 LEU A O 1
ATOM 2196 N N . ARG A 1 280 ? -1.181 -4.612 26.226 1.00 98.31 280 ARG A N 1
ATOM 2197 C CA . ARG A 1 280 ? -1.738 -5.481 27.283 1.00 98.31 280 ARG A CA 1
ATOM 2198 C C . ARG A 1 280 ? -1.848 -4.760 28.629 1.00 98.31 280 ARG A C 1
ATOM 2200 O O . ARG A 1 280 ? -2.857 -4.907 29.307 1.00 98.31 280 ARG A O 1
ATOM 2207 N N . GLU A 1 281 ? -0.853 -3.951 28.991 1.00 97.81 281 GLU A N 1
ATOM 2208 C CA . GLU A 1 281 ? -0.872 -3.096 30.191 1.00 97.81 281 GLU A CA 1
ATOM 2209 C C . GLU A 1 281 ? -2.004 -2.052 30.138 1.00 97.81 281 GLU A C 1
ATOM 2211 O O . GLU A 1 281 ? -2.578 -1.722 31.171 1.00 97.81 281 GLU A O 1
ATOM 2216 N N . MET A 1 282 ? -2.380 -1.585 28.941 1.00 97.31 282 MET A N 1
ATOM 2217 C CA . MET A 1 282 ? -3.544 -0.714 28.712 1.00 97.31 282 MET A CA 1
ATOM 2218 C C . MET A 1 282 ? -4.892 -1.461 28.718 1.00 97.31 282 MET A C 1
ATOM 2220 O O . MET A 1 282 ? -5.930 -0.834 28.524 1.00 97.31 282 MET A O 1
ATOM 2224 N N . GLY A 1 283 ? -4.903 -2.784 28.919 1.00 97.12 283 GLY A N 1
ATOM 2225 C CA . GLY A 1 283 ? -6.123 -3.596 28.985 1.00 97.12 283 GLY A CA 1
ATOM 2226 C C . GLY A 1 283 ? -6.588 -4.198 27.655 1.00 97.12 283 GLY A C 1
ATOM 2227 O O . GLY A 1 283 ? -7.684 -4.760 27.599 1.00 97.12 283 GLY A O 1
ATOM 2228 N N . TYR A 1 284 ? -5.780 -4.125 26.593 1.00 98.25 284 TYR A N 1
ATOM 2229 C CA . TYR A 1 284 ? -6.102 -4.774 25.321 1.00 98.25 284 TYR A CA 1
ATOM 2230 C C . TYR A 1 284 ? -5.710 -6.250 25.325 1.00 98.25 284 TYR A C 1
ATOM 2232 O O . TYR A 1 284 ? -4.640 -6.645 25.796 1.00 98.25 284 TYR A O 1
ATOM 2240 N N . ILE A 1 285 ? -6.536 -7.068 24.686 1.00 98.00 285 ILE A N 1
ATOM 2241 C CA . ILE A 1 285 ? -6.126 -8.379 24.198 1.00 98.00 285 ILE A CA 1
ATOM 2242 C C . ILE A 1 285 ? -5.390 -8.157 22.878 1.00 98.00 285 ILE A C 1
ATOM 2244 O O . ILE A 1 285 ? -5.867 -7.429 22.007 1.00 98.00 285 ILE A O 1
ATOM 2248 N N . VAL A 1 286 ? -4.204 -8.756 22.747 1.00 97.56 286 VAL A N 1
ATOM 2249 C CA . VAL A 1 286 ? -3.296 -8.504 21.621 1.00 97.56 286 VAL A CA 1
ATOM 2250 C C . VAL A 1 286 ? -2.992 -9.786 20.864 1.00 97.56 286 VAL A C 1
ATOM 2252 O O . VAL A 1 286 ? -2.525 -10.762 21.460 1.00 97.56 286 VAL A O 1
ATOM 2255 N N . LYS A 1 287 ? -3.177 -9.743 19.544 1.00 96.00 287 LYS A N 1
ATOM 2256 C CA . LYS A 1 287 ? -2.793 -10.786 18.591 1.00 96.00 287 LYS A CA 1
ATOM 2257 C C . LYS A 1 287 ? -1.895 -10.191 17.508 1.00 96.00 287 LYS A C 1
ATOM 2259 O O . LYS A 1 287 ? -2.125 -9.071 17.074 1.00 96.00 287 LYS A O 1
ATOM 2264 N N . THR A 1 288 ? -0.907 -10.945 17.036 1.00 96.56 288 THR A N 1
ATOM 2265 C CA . THR A 1 288 ? 0.004 -10.502 15.971 1.00 96.56 288 THR A CA 1
ATOM 2266 C C . THR A 1 288 ? 0.038 -11.541 14.859 1.00 96.56 288 THR A C 1
ATOM 2268 O O . THR A 1 288 ? 0.294 -12.708 15.138 1.00 96.56 288 THR A O 1
ATOM 2271 N N . GLU A 1 289 ? -0.159 -11.127 13.606 1.00 96.31 289 GLU A N 1
ATOM 2272 C CA . GLU A 1 289 ? -0.088 -12.021 12.440 1.00 96.31 289 GLU A CA 1
ATOM 2273 C C . GLU A 1 289 ? 0.773 -11.465 11.312 1.00 96.31 289 GLU A C 1
ATOM 2275 O O . GLU A 1 289 ? 0.897 -10.254 11.129 1.00 96.31 289 GLU A O 1
ATOM 2280 N N . LEU A 1 290 ? 1.341 -12.375 10.517 1.00 96.31 290 LEU A N 1
ATOM 2281 C CA . LEU A 1 290 ? 1.974 -12.064 9.239 1.00 96.31 290 LEU A CA 1
ATOM 2282 C C . LEU A 1 290 ? 0.993 -12.396 8.109 1.00 96.31 290 LEU A C 1
ATOM 2284 O O . LEU A 1 290 ? 0.749 -13.569 7.847 1.00 96.31 290 LEU A O 1
ATOM 2288 N N . LEU A 1 291 ? 0.496 -11.382 7.405 1.00 96.50 291 LEU A N 1
ATOM 2289 C CA . LEU A 1 291 ? -0.412 -11.553 6.270 1.00 96.50 291 LEU A CA 1
ATOM 2290 C C . LEU A 1 291 ? 0.329 -11.405 4.939 1.00 96.50 291 LEU A C 1
ATOM 2292 O O . LEU A 1 291 ? 1.277 -10.614 4.824 1.00 96.50 291 LEU A O 1
ATOM 2296 N N . LYS A 1 292 ? -0.118 -12.153 3.925 1.00 96.69 292 LYS A N 1
ATOM 2297 C CA . LYS A 1 292 ? 0.388 -12.085 2.550 1.00 96.69 292 LYS A CA 1
ATOM 2298 C C . LYS A 1 292 ? -0.652 -11.418 1.655 1.00 96.69 292 LYS A C 1
ATOM 2300 O O . LYS A 1 292 ? -1.761 -11.908 1.514 1.00 96.69 292 LYS A O 1
ATOM 2305 N N . ALA A 1 293 ? -0.305 -10.301 1.028 1.00 97.38 293 ALA A N 1
ATOM 2306 C CA . ALA A 1 293 ? -1.228 -9.530 0.199 1.00 97.38 293 ALA A CA 1
ATOM 2307 C C . ALA A 1 293 ? -1.787 -10.352 -0.979 1.00 97.38 293 ALA A C 1
ATOM 2309 O O . ALA A 1 293 ? -2.955 -10.199 -1.338 1.00 97.38 293 ALA A O 1
ATOM 2310 N N . GLU A 1 294 ? -0.972 -11.253 -1.538 1.00 95.69 294 GLU A N 1
ATOM 2311 C CA . GLU A 1 294 ? -1.362 -12.146 -2.630 1.00 95.69 294 GLU A CA 1
ATOM 2312 C C . GLU A 1 294 ? -2.531 -13.084 -2.276 1.00 95.69 294 GLU A C 1
ATOM 2314 O O . GLU A 1 294 ? -3.284 -13.475 -3.165 1.00 95.69 294 GLU A O 1
ATOM 2319 N N . GLU A 1 295 ? -2.738 -13.375 -0.987 1.00 95.19 295 GLU A N 1
ATOM 2320 C CA . GLU A 1 295 ? -3.841 -14.198 -0.471 1.00 95.19 295 GLU A CA 1
ATOM 2321 C C . GLU A 1 295 ? -5.161 -13.408 -0.347 1.00 95.19 295 GLU A C 1
ATOM 2323 O O . GLU A 1 295 ? -6.195 -13.989 -0.023 1.00 95.19 295 GLU A O 1
ATOM 2328 N N . HIS A 1 296 ? -5.160 -12.099 -0.634 1.00 96.06 296 HIS A N 1
ATOM 2329 C CA . HIS A 1 296 ? -6.308 -11.193 -0.467 1.00 96.06 296 HIS A CA 1
ATOM 2330 C C . HIS A 1 296 ? -6.593 -10.349 -1.724 1.00 96.06 296 HIS A C 1
ATOM 2332 O O . HIS A 1 296 ? -7.062 -9.217 -1.644 1.00 96.06 296 HIS A O 1
ATOM 2338 N N . GLY A 1 297 ? -6.294 -10.890 -2.909 1.00 95.38 297 GLY A N 1
ATOM 2339 C CA . GLY A 1 297 ? -6.658 -10.276 -4.192 1.00 95.38 297 GLY A CA 1
ATOM 2340 C C . GLY A 1 297 ? -5.692 -9.198 -4.680 1.00 95.38 297 GLY A C 1
ATOM 2341 O O . GLY A 1 297 ? -5.965 -8.540 -5.683 1.00 95.38 297 GLY A O 1
ATOM 2342 N N . VAL A 1 298 ? -4.548 -9.021 -4.013 1.00 98.12 298 VAL A N 1
ATOM 2343 C CA . VAL A 1 298 ? -3.499 -8.097 -4.454 1.00 98.12 298 VAL A CA 1
ATOM 2344 C C . VAL A 1 298 ? -2.564 -8.821 -5.436 1.00 98.12 298 VAL A C 1
ATOM 2346 O O . VAL A 1 298 ? -2.011 -9.863 -5.087 1.00 98.12 298 VAL A O 1
ATOM 2349 N N . PRO A 1 299 ? -2.300 -8.284 -6.639 1.00 97.56 299 PRO A N 1
ATOM 2350 C CA . PRO A 1 299 ? -1.418 -8.897 -7.646 1.00 97.56 299 PRO A CA 1
ATOM 2351 C C . PRO A 1 299 ? 0.083 -8.712 -7.328 1.00 97.56 299 PRO A C 1
ATOM 2353 O O . PRO A 1 299 ? 0.910 -8.383 -8.187 1.00 97.56 299 PRO A O 1
ATOM 2356 N N . GLN A 1 300 ? 0.461 -8.895 -6.063 1.00 97.38 300 GLN A N 1
ATOM 2357 C CA . GLN A 1 300 ? 1.806 -8.655 -5.555 1.00 97.38 300 GLN A CA 1
ATOM 2358 C C . GLN A 1 300 ? 2.115 -9.553 -4.362 1.00 97.38 300 GLN A C 1
ATOM 2360 O O . GLN A 1 300 ? 1.368 -9.589 -3.388 1.00 97.38 300 GLN A O 1
ATOM 2365 N N . LYS A 1 301 ? 3.297 -10.172 -4.386 1.00 95.88 301 LYS A N 1
ATOM 2366 C CA . LYS A 1 301 ? 3.887 -10.864 -3.239 1.00 95.88 301 LYS A CA 1
ATOM 2367 C C . LYS A 1 301 ? 4.393 -9.845 -2.227 1.00 95.88 301 LYS A C 1
ATOM 2369 O O . LYS A 1 301 ? 5.527 -9.364 -2.339 1.00 95.88 301 LYS A O 1
ATOM 2374 N N . ARG A 1 302 ? 3.563 -9.483 -1.249 1.00 95.31 302 ARG A N 1
ATOM 2375 C CA . ARG A 1 302 ? 3.889 -8.488 -0.212 1.00 95.31 302 ARG A CA 1
ATOM 2376 C C . ARG A 1 302 ? 3.431 -8.994 1.142 1.00 95.31 302 ARG A C 1
ATOM 2378 O O . ARG A 1 302 ? 2.253 -9.218 1.359 1.00 95.31 302 ARG A O 1
ATOM 2385 N N . ARG A 1 303 ? 4.372 -9.121 2.075 1.00 94.75 303 ARG A N 1
ATOM 2386 C CA . ARG A 1 303 ? 4.093 -9.590 3.434 1.00 94.75 303 ARG A CA 1
ATOM 2387 C C . ARG A 1 303 ? 4.149 -8.434 4.410 1.00 94.75 303 ARG A C 1
ATOM 2389 O O . ARG A 1 303 ? 5.032 -7.576 4.271 1.00 94.75 303 ARG A O 1
ATOM 2396 N N . ARG A 1 304 ? 3.232 -8.428 5.373 1.00 95.94 304 ARG A N 1
ATOM 2397 C CA . ARG A 1 304 ? 3.118 -7.418 6.429 1.00 95.94 304 ARG A CA 1
ATOM 2398 C C . ARG A 1 304 ? 2.715 -8.030 7.750 1.00 95.94 304 ARG A C 1
ATOM 2400 O O . ARG A 1 304 ? 1.992 -9.016 7.779 1.00 95.94 304 ARG A O 1
ATOM 2407 N N . VAL A 1 305 ? 3.251 -7.461 8.820 1.00 97.06 305 VAL A N 1
ATOM 2408 C CA . VAL A 1 305 ? 2.918 -7.834 10.189 1.00 97.06 305 VAL A CA 1
ATOM 2409 C C . VAL A 1 305 ? 1.860 -6.868 10.675 1.00 97.06 305 VAL A C 1
ATOM 2411 O O . VAL A 1 305 ? 2.026 -5.661 10.531 1.00 97.06 305 VAL A O 1
ATOM 2414 N N . PHE A 1 306 ? 0.796 -7.406 11.247 1.00 98.06 306 PHE A N 1
ATOM 2415 C CA . PHE A 1 306 ? -0.279 -6.636 11.844 1.00 98.06 306 PHE A CA 1
ATOM 2416 C C . PHE A 1 306 ? -0.404 -7.023 13.309 1.00 98.06 306 PHE A C 1
ATOM 2418 O O . PHE A 1 306 ? -0.458 -8.209 13.636 1.00 98.06 306 PHE A O 1
ATOM 2425 N N . ILE A 1 307 ? -0.425 -6.015 14.173 1.00 98.12 307 ILE A N 1
ATOM 2426 C CA . ILE A 1 307 ? -0.680 -6.142 15.604 1.00 98.12 307 ILE A CA 1
ATOM 2427 C C . ILE A 1 307 ? -2.112 -5.664 15.824 1.00 98.12 307 ILE A C 1
ATOM 2429 O O . ILE A 1 307 ? -2.426 -4.494 15.607 1.00 98.12 307 ILE A O 1
ATOM 2433 N N . PHE A 1 308 ? -2.966 -6.592 16.226 1.00 97.88 308 PHE A N 1
ATOM 2434 C CA . PHE A 1 308 ? -4.381 -6.408 16.500 1.00 97.88 308 PHE A CA 1
ATOM 2435 C C . PHE A 1 308 ? -4.559 -6.270 18.010 1.00 97.88 308 PHE A C 1
ATOM 2437 O O . PHE A 1 308 ? -4.259 -7.204 18.752 1.00 97.88 308 PHE A O 1
ATOM 2444 N N . GLY A 1 309 ? -5.029 -5.114 18.464 1.00 97.94 309 GLY A N 1
ATOM 2445 C CA . GLY A 1 309 ? -5.455 -4.878 19.840 1.00 97.94 309 GLY A CA 1
ATOM 2446 C C . GLY A 1 309 ? -6.965 -4.681 19.894 1.00 97.94 309 GLY A C 1
ATOM 2447 O O . GLY A 1 309 ? -7.506 -3.945 19.073 1.00 97.94 309 GLY A O 1
ATOM 2448 N N . TYR A 1 310 ? -7.646 -5.304 20.851 1.00 97.88 310 TYR A N 1
ATOM 2449 C CA . TYR A 1 310 ? -9.062 -5.038 21.134 1.00 97.88 310 TYR A CA 1
ATOM 2450 C C . TYR A 1 310 ? -9.336 -5.055 22.641 1.00 97.88 310 TYR A C 1
ATOM 2452 O O . TYR A 1 310 ? -8.675 -5.783 23.386 1.00 97.88 310 TYR A O 1
ATOM 2460 N N . GLN A 1 311 ? -10.254 -4.210 23.109 1.00 96.56 311 GLN A N 1
ATOM 2461 C CA . GLN A 1 311 ? -10.595 -4.127 24.532 1.00 96.56 311 GLN A CA 1
ATOM 2462 C C . GLN A 1 311 ? -11.382 -5.358 25.001 1.00 96.56 311 GLN A C 1
ATOM 2464 O O . GLN A 1 311 ? -12.077 -6.023 24.232 1.00 96.56 311 GLN A O 1
ATOM 2469 N N . LYS A 1 312 ? -11.292 -5.682 26.294 1.00 89.50 312 LYS A N 1
ATOM 2470 C CA . LYS A 1 312 ? -12.098 -6.760 26.879 1.00 89.50 312 LYS A CA 1
ATOM 2471 C C . LYS A 1 312 ? -13.586 -6.385 26.826 1.00 89.50 312 LYS A C 1
ATOM 2473 O O . LYS A 1 312 ? -13.966 -5.348 27.355 1.00 89.50 312 LYS A O 1
ATOM 2478 N N . GLY A 1 313 ? -14.414 -7.254 26.247 1.00 88.56 313 GLY A N 1
ATOM 2479 C CA . GLY A 1 313 ? -15.853 -7.016 26.052 1.00 88.56 313 GLY A CA 1
ATOM 2480 C C . GLY A 1 313 ? -16.226 -6.625 24.620 1.00 88.56 313 GLY A C 1
ATOM 2481 O O . GLY A 1 313 ? -17.400 -6.683 24.276 1.00 88.56 313 GLY A O 1
ATOM 2482 N N . GLU A 1 314 ? -15.235 -6.301 23.789 1.00 92.19 314 GLU A N 1
ATOM 2483 C CA . GLU A 1 314 ? -15.390 -6.137 22.345 1.00 92.19 314 GLU A CA 1
ATOM 2484 C C . GLU A 1 314 ? -15.262 -7.482 21.613 1.00 92.19 314 GLU A C 1
ATOM 2486 O O . GLU A 1 314 ? -14.683 -8.442 22.140 1.00 92.19 314 GLU A O 1
ATOM 2491 N N . ASP A 1 315 ? -15.781 -7.546 20.383 1.00 90.12 315 ASP A N 1
ATOM 2492 C CA . ASP A 1 315 ? -15.622 -8.715 19.519 1.00 90.12 315 ASP A CA 1
ATOM 2493 C C . ASP A 1 315 ? -14.134 -8.991 19.270 1.00 90.12 315 ASP A C 1
ATOM 2495 O O . ASP A 1 315 ? -13.312 -8.084 19.121 1.00 90.12 315 ASP A O 1
ATOM 2499 N N . ALA A 1 316 ? -13.755 -10.267 19.212 1.00 89.69 316 ALA A N 1
ATOM 2500 C CA . ALA A 1 316 ? -12.365 -10.614 18.958 1.00 89.69 316 ALA A CA 1
ATOM 2501 C C . ALA A 1 316 ? -11.928 -10.093 17.580 1.00 89.69 316 ALA A C 1
ATOM 2503 O O . ALA A 1 316 ? -12.536 -10.422 16.560 1.00 89.69 316 ALA A O 1
ATOM 2504 N N . PHE A 1 317 ? -10.827 -9.337 17.530 1.00 88.75 317 PHE A N 1
ATOM 2505 C CA . PHE A 1 317 ? -10.271 -8.880 16.258 1.00 88.75 317 PHE A CA 1
ATOM 2506 C C . PHE A 1 317 ? -9.543 -10.041 15.563 1.00 88.75 317 PHE A C 1
ATOM 2508 O O . PHE A 1 317 ? -8.351 -10.287 15.771 1.00 88.75 317 PHE A O 1
ATOM 2515 N N . ILE A 1 318 ? -10.295 -10.795 14.760 1.00 87.75 318 ILE A N 1
ATOM 2516 C CA . ILE A 1 318 ? -9.812 -11.991 14.070 1.00 87.75 318 ILE A CA 1
ATOM 2517 C C . ILE A 1 318 ? -9.135 -11.587 12.746 1.00 87.75 318 ILE A C 1
ATOM 2519 O O . ILE A 1 318 ? -9.773 -10.964 11.900 1.00 87.75 318 ILE A O 1
ATOM 2523 N N . PRO A 1 319 ? -7.867 -11.971 12.522 1.00 89.75 319 PRO A N 1
ATOM 2524 C CA . PRO A 1 319 ? -7.177 -11.779 11.248 1.00 89.75 319 PRO A CA 1
ATOM 2525 C C . PRO A 1 319 ? -7.927 -12.444 10.079 1.00 89.75 319 PRO A C 1
ATOM 2527 O O . PRO A 1 319 ? -8.538 -13.500 10.266 1.00 89.75 319 PRO A O 1
ATOM 2530 N N . PRO A 1 320 ? -7.893 -11.874 8.862 1.00 92.81 320 PRO A N 1
ATOM 2531 C CA . PRO A 1 320 ? -8.593 -12.460 7.730 1.00 92.81 320 PRO A CA 1
ATOM 2532 C C . PRO A 1 320 ? -7.977 -13.792 7.300 1.00 92.81 320 PRO A C 1
ATOM 2534 O O . PRO A 1 320 ? -6.761 -13.924 7.196 1.00 92.81 320 PRO A O 1
ATOM 2537 N N . ASN A 1 321 ? -8.835 -14.765 6.986 1.00 91.44 321 ASN A N 1
ATOM 2538 C CA . ASN A 1 321 ? -8.409 -15.991 6.318 1.00 91.44 321 ASN A CA 1
ATOM 2539 C C . ASN A 1 321 ? -7.986 -15.686 4.868 1.00 91.44 321 ASN A C 1
ATOM 2541 O O . ASN A 1 321 ? -8.557 -14.773 4.256 1.00 91.44 321 ASN A O 1
ATOM 2545 N N . PRO A 1 322 ? -7.051 -16.465 4.296 1.00 91.94 322 PRO A N 1
ATOM 2546 C CA . PRO A 1 322 ? -6.745 -16.414 2.872 1.00 91.94 322 PRO A CA 1
ATOM 2547 C C . PRO A 1 322 ? -8.004 -16.570 2.010 1.00 91.94 322 PRO A C 1
ATOM 2549 O O . PRO A 1 322 ? -8.835 -17.445 2.251 1.00 91.94 322 PRO A O 1
ATOM 2552 N N . MET A 1 323 ? -8.131 -15.717 0.995 1.00 91.81 323 MET A N 1
ATOM 2553 C CA . MET A 1 323 ? -9.183 -15.763 -0.030 1.00 91.81 323 MET A CA 1
ATOM 2554 C C . MET A 1 323 ? -8.655 -16.305 -1.363 1.00 91.81 323 MET A C 1
ATOM 2556 O O . MET A 1 323 ? -9.423 -16.739 -2.213 1.00 91.81 323 MET A O 1
ATOM 2560 N N . PHE A 1 324 ? -7.338 -16.295 -1.549 1.00 90.62 324 PHE A N 1
ATOM 2561 C CA . PHE A 1 324 ? -6.646 -16.798 -2.729 1.00 90.62 324 PHE A CA 1
ATOM 2562 C C . PHE A 1 324 ? -5.568 -17.792 -2.292 1.00 90.62 324 PHE A C 1
ATOM 2564 O O . PHE A 1 324 ? -5.0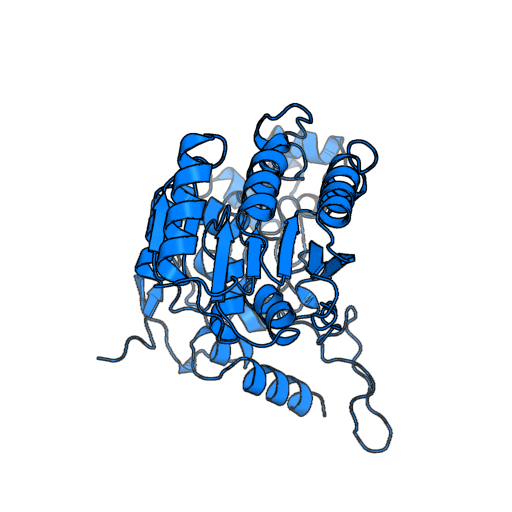02 -17.662 -1.206 1.00 90.62 324 PHE A O 1
ATOM 2571 N N . ALA A 1 325 ? -5.300 -18.799 -3.120 1.00 84.50 325 ALA A N 1
ATOM 2572 C CA . ALA A 1 325 ? -4.328 -19.841 -2.810 1.00 84.50 325 ALA A CA 1
ATOM 2573 C C . ALA A 1 325 ? -2.885 -19.304 -2.814 1.00 84.50 325 ALA A C 1
ATOM 2575 O O . ALA A 1 325 ? -2.522 -18.482 -3.648 1.00 84.50 325 ALA A O 1
ATOM 2576 N N . ASP A 1 326 ? -2.024 -19.832 -1.939 1.00 69.62 326 ASP A N 1
ATOM 2577 C CA . ASP A 1 326 ? -0.574 -19.551 -1.967 1.00 69.62 326 ASP A CA 1
ATOM 2578 C C . ASP A 1 326 ? 0.135 -20.284 -3.133 1.00 69.62 326 ASP A C 1
ATOM 2580 O O . ASP A 1 326 ? 1.223 -19.909 -3.577 1.00 69.62 326 ASP A O 1
ATOM 2584 N N . SER A 1 327 ? -0.498 -21.336 -3.672 1.00 59.41 327 SER A N 1
ATOM 2585 C CA . SER A 1 327 ? -0.006 -22.143 -4.793 1.00 59.41 327 SER A CA 1
ATOM 2586 C C . SER A 1 327 ? -0.917 -22.039 -6.026 1.00 59.41 327 SER A C 1
ATOM 2588 O O . SER A 1 327 ? -2.020 -21.503 -5.981 1.00 59.41 327 SER A O 1
ATOM 2590 N N . HIS A 1 328 ? -0.440 -22.528 -7.176 1.00 56.12 328 HIS A N 1
ATOM 2591 C CA . HIS A 1 328 ? -1.154 -22.420 -8.458 1.00 56.12 328 HIS A CA 1
ATOM 2592 C C . HIS A 1 328 ? -2.252 -23.486 -8.643 1.00 56.12 328 HIS A C 1
ATOM 2594 O O . HIS A 1 328 ? -2.794 -23.600 -9.745 1.00 56.12 328 HIS A O 1
ATOM 2600 N N . GLU A 1 329 ? -2.570 -24.263 -7.604 1.00 58.88 329 GLU A N 1
ATOM 2601 C CA . GLU A 1 329 ? -3.491 -25.400 -7.674 1.00 58.88 329 GLU A CA 1
ATOM 2602 C C . GLU A 1 329 ? -4.851 -25.067 -7.045 1.00 58.88 329 GLU A C 1
ATOM 2604 O O . GLU A 1 329 ? -4.982 -24.916 -5.828 1.00 58.88 329 GLU A O 1
ATOM 2609 N N . VAL A 1 330 ? -5.874 -24.986 -7.899 1.00 64.62 330 VAL A N 1
ATOM 2610 C CA . VAL A 1 330 ? -7.291 -24.904 -7.510 1.00 64.62 330 VAL A CA 1
ATOM 2611 C C . VAL A 1 330 ? -7.888 -26.310 -7.620 1.00 64.62 330 VAL A C 1
ATOM 2613 O O . VAL A 1 330 ? -7.578 -27.021 -8.575 1.00 64.62 330 VAL A O 1
ATOM 2616 N N . LYS A 1 331 ? -8.710 -26.728 -6.657 1.00 65.25 331 LYS A N 1
ATOM 2617 C CA . LYS A 1 331 ? -9.333 -28.052 -6.573 1.00 65.25 331 LYS A CA 1
ATOM 2618 C C . LYS A 1 331 ? -10.831 -27.896 -6.353 1.00 65.25 331 LYS A C 1
ATOM 2620 O O . LYS A 1 331 ? -11.254 -27.056 -5.558 1.00 65.25 331 LYS A O 1
ATOM 2625 N N . PHE A 1 332 ? -11.597 -28.757 -7.010 1.00 67.81 332 PHE A N 1
ATOM 2626 C CA . PHE A 1 332 ? -13.042 -28.890 -6.854 1.00 67.81 332 PHE A CA 1
ATOM 2627 C C . PHE A 1 332 ? -13.382 -30.317 -6.439 1.00 67.81 332 PHE A C 1
ATOM 2629 O O . PHE A 1 332 ? -12.639 -31.247 -6.765 1.00 67.81 332 PHE A O 1
ATOM 2636 N N . ASP A 1 333 ? -14.466 -30.488 -5.686 1.00 73.12 333 ASP A N 1
ATOM 2637 C CA . ASP A 1 333 ? -14.994 -31.816 -5.381 1.00 73.12 333 ASP A CA 1
ATOM 2638 C C . ASP A 1 333 ? -15.763 -32.377 -6.590 1.00 73.12 333 ASP A C 1
ATOM 2640 O O . ASP A 1 333 ? -15.989 -31.699 -7.593 1.00 73.12 333 ASP A O 1
ATOM 2644 N N . SER A 1 334 ? -16.192 -33.637 -6.496 1.00 67.88 334 SER A N 1
ATOM 2645 C CA . SER A 1 334 ? -16.973 -34.308 -7.544 1.00 67.88 334 SER A CA 1
ATOM 2646 C C . SER A 1 334 ? -18.359 -33.697 -7.790 1.00 67.88 334 SER A C 1
ATOM 2648 O O . SER A 1 334 ? -19.025 -34.080 -8.749 1.00 67.88 334 SER A O 1
ATOM 2650 N N . LYS A 1 335 ? -18.803 -32.762 -6.941 1.00 70.88 335 LYS A N 1
ATOM 2651 C CA . LYS A 1 335 ? -20.059 -32.011 -7.071 1.00 70.88 335 LYS A CA 1
ATOM 2652 C C . LYS A 1 335 ? -19.828 -30.593 -7.606 1.00 70.88 335 LYS A C 1
ATOM 2654 O O . LYS A 1 335 ? -20.781 -29.825 -7.701 1.00 70.88 335 LYS A O 1
ATOM 2659 N N . GLY A 1 336 ? -18.585 -30.251 -7.952 1.00 62.06 336 GLY A N 1
ATOM 2660 C CA . GLY A 1 336 ? -18.205 -28.936 -8.446 1.00 62.06 336 GLY A CA 1
ATOM 2661 C C . GLY A 1 336 ? -18.083 -27.878 -7.352 1.00 62.06 336 GLY A C 1
ATOM 2662 O O . GLY A 1 336 ? -18.014 -26.709 -7.680 1.00 62.06 336 GLY A O 1
ATOM 2663 N N . HIS A 1 337 ? -18.047 -28.210 -6.061 1.00 68.06 337 HIS A N 1
ATOM 2664 C CA . HIS A 1 337 ? -17.786 -27.203 -5.029 1.00 68.06 337 HIS A CA 1
ATOM 2665 C C . HIS A 1 337 ? -16.295 -26.896 -4.927 1.00 68.06 337 HIS A C 1
ATOM 2667 O O . HIS A 1 337 ? -15.454 -27.788 -5.034 1.00 68.06 337 HIS A O 1
ATOM 2673 N N . LEU A 1 338 ? -15.964 -25.628 -4.673 1.00 66.50 338 LEU A N 1
ATOM 2674 C CA . LEU A 1 338 ? -14.592 -25.186 -4.437 1.00 66.50 338 LEU A CA 1
ATOM 2675 C C . LEU A 1 338 ? -14.019 -25.879 -3.189 1.00 66.50 338 LEU A C 1
ATOM 2677 O O . LEU A 1 338 ? -14.472 -25.629 -2.073 1.00 66.50 338 LEU A O 1
ATOM 2681 N N . VAL A 1 339 ? -12.997 -26.714 -3.379 1.00 71.56 339 VAL A N 1
ATOM 2682 C CA . VAL A 1 339 ? -12.254 -27.393 -2.300 1.00 71.56 339 VAL A CA 1
ATOM 2683 C C . VAL A 1 339 ? -10.960 -26.649 -1.970 1.00 71.56 339 VAL A C 1
ATOM 2685 O O . VAL A 1 339 ? -10.483 -26.720 -0.839 1.00 71.56 339 VAL A O 1
ATOM 2688 N N . SER A 1 340 ? -10.389 -25.899 -2.920 1.00 78.19 340 SER A N 1
ATOM 2689 C CA . SER A 1 340 ? -9.257 -25.004 -2.654 1.00 78.19 340 SER A CA 1
ATOM 2690 C C . SER A 1 340 ? -9.428 -23.631 -3.295 1.00 78.19 340 SER A C 1
ATOM 2692 O O . SER A 1 340 ? -10.083 -23.483 -4.315 1.00 78.19 340 SER A O 1
ATOM 2694 N N . LEU A 1 341 ? -8.850 -22.610 -2.664 1.00 86.56 341 LEU A N 1
ATOM 2695 C CA . LEU A 1 341 ? -9.021 -21.198 -3.017 1.00 86.56 341 LEU A CA 1
ATOM 2696 C C . LEU A 1 341 ? -8.612 -20.876 -4.474 1.00 86.56 341 LEU A C 1
ATOM 2698 O O . LEU A 1 341 ? -7.722 -21.533 -5.017 1.00 86.56 341 LEU A O 1
ATOM 2702 N N . PRO A 1 342 ? -9.194 -19.836 -5.107 1.00 88.31 342 PRO A N 1
ATOM 2703 C CA . PRO A 1 342 ? -8.810 -19.407 -6.453 1.00 88.31 342 PRO A CA 1
ATOM 2704 C C . PRO A 1 342 ? -7.344 -18.953 -6.536 1.00 88.31 342 PRO A C 1
ATOM 2706 O O . PRO A 1 342 ? -6.763 -18.473 -5.561 1.00 88.31 342 PRO A O 1
ATOM 2709 N N . LYS A 1 343 ? -6.751 -19.033 -7.737 1.00 88.88 343 LYS A N 1
ATOM 2710 C CA . LYS A 1 343 ? -5.360 -18.600 -7.971 1.00 88.88 343 LYS A CA 1
ATOM 2711 C C . LYS A 1 343 ? -5.181 -17.095 -7.724 1.00 88.88 343 LYS A C 1
ATOM 2713 O O . LYS A 1 343 ? -6.076 -16.326 -8.107 1.00 88.88 343 LYS A O 1
ATOM 2718 N N . PRO A 1 344 ? -4.011 -16.661 -7.215 1.00 92.81 344 PRO A N 1
ATOM 2719 C CA . PRO A 1 344 ? -3.656 -15.250 -7.089 1.00 92.81 344 PRO A CA 1
ATOM 2720 C C . PRO A 1 344 ? -3.818 -14.462 -8.386 1.00 92.81 344 PRO A C 1
ATOM 2722 O O . PRO A 1 344 ? -3.736 -15.017 -9.484 1.00 92.81 344 PRO A O 1
ATOM 2725 N N . ILE A 1 345 ? -3.999 -13.151 -8.247 1.00 95.94 345 ILE A N 1
ATOM 2726 C CA . ILE A 1 345 ? -4.090 -12.241 -9.389 1.00 95.94 345 ILE A CA 1
ATOM 2727 C C . ILE A 1 345 ? -2.705 -12.032 -9.994 1.00 95.94 345 ILE A C 1
ATOM 2729 O O . ILE A 1 345 ? -1.716 -11.800 -9.293 1.00 95.94 345 ILE A O 1
ATOM 2733 N N . THR A 1 346 ? -2.635 -12.140 -11.313 1.00 97.50 346 THR A N 1
ATOM 2734 C CA . THR A 1 346 ? -1.388 -12.033 -12.070 1.00 97.50 346 THR A CA 1
ATOM 2735 C C . THR A 1 346 ? -1.086 -10.594 -12.499 1.00 97.50 346 THR A C 1
ATOM 2737 O O . THR A 1 346 ? -1.966 -9.731 -12.513 1.00 97.50 346 THR A O 1
ATOM 2740 N N . VAL A 1 347 ? 0.163 -10.320 -12.896 1.00 98.50 347 VAL A N 1
ATOM 2741 C CA . VAL A 1 347 ? 0.546 -9.032 -13.502 1.00 98.50 347 VAL A CA 1
ATOM 2742 C C . VAL A 1 347 ? -0.297 -8.751 -14.750 1.00 98.50 347 VAL A C 1
ATOM 2744 O O . VAL A 1 347 ? -0.753 -7.626 -14.933 1.00 98.50 347 VAL A O 1
ATOM 2747 N N . ARG A 1 348 ? -0.577 -9.766 -15.579 1.00 98.44 348 ARG A N 1
ATOM 2748 C CA . ARG A 1 348 ? -1.404 -9.620 -16.788 1.00 98.44 348 ARG A CA 1
ATOM 2749 C C . ARG A 1 348 ? -2.798 -9.130 -16.455 1.00 98.44 348 ARG A C 1
ATOM 2751 O O . ARG A 1 348 ? -3.250 -8.136 -17.019 1.00 98.44 348 ARG A O 1
ATOM 2758 N N . GLU A 1 349 ? -3.444 -9.788 -15.503 1.00 98.00 349 GLU A N 1
ATOM 2759 C CA . GLU A 1 349 ? -4.773 -9.398 -15.048 1.00 98.00 349 GLU A CA 1
ATOM 2760 C C . GLU A 1 349 ? -4.786 -8.000 -14.436 1.00 98.00 349 GLU A C 1
ATOM 2762 O O . GLU A 1 349 ? -5.830 -7.366 -14.457 1.00 98.00 349 GLU A O 1
ATOM 2767 N N . ALA A 1 350 ? -3.663 -7.508 -13.913 1.00 98.44 350 ALA A N 1
ATOM 2768 C CA . ALA A 1 350 ? -3.584 -6.197 -13.287 1.00 98.44 350 ALA A CA 1
ATOM 2769 C C . ALA A 1 350 ? -3.332 -5.039 -14.262 1.00 98.44 350 ALA A C 1
ATOM 2771 O O . ALA A 1 350 ? -3.928 -3.975 -14.092 1.00 98.44 350 ALA A O 1
ATOM 2772 N N . ILE A 1 351 ? -2.435 -5.205 -15.242 1.00 98.25 351 ILE A N 1
ATOM 2773 C CA . ILE A 1 351 ? -1.905 -4.058 -16.007 1.00 98.25 351 ILE A CA 1
ATOM 2774 C C . ILE A 1 351 ? -1.970 -4.194 -17.533 1.00 98.25 351 ILE A C 1
ATOM 2776 O O . ILE A 1 351 ? -1.594 -3.253 -18.221 1.00 98.25 351 ILE A O 1
ATOM 2780 N N . SER A 1 352 ? -2.405 -5.332 -18.086 1.00 97.81 352 SER A N 1
ATOM 2781 C CA . SER A 1 352 ? -2.328 -5.559 -19.544 1.00 97.81 352 SER A CA 1
ATOM 2782 C C . SER A 1 352 ? -3.266 -4.697 -20.399 1.00 97.81 352 SER A C 1
ATOM 2784 O O . SER A 1 352 ? -3.035 -4.577 -21.595 1.00 97.81 352 SER A O 1
ATOM 2786 N N . ASP A 1 353 ? -4.302 -4.106 -19.808 1.00 97.00 353 ASP A N 1
ATOM 2787 C CA . ASP A 1 353 ? -5.226 -3.155 -20.441 1.00 97.00 353 ASP A CA 1
ATOM 2788 C C . ASP A 1 353 ? -4.734 -1.699 -20.384 1.00 97.00 353 ASP A C 1
ATOM 2790 O O . ASP A 1 353 ? -5.431 -0.811 -20.868 1.00 97.00 353 ASP A O 1
ATOM 2794 N N . LEU A 1 354 ? -3.600 -1.412 -19.733 1.00 96.81 354 LEU A N 1
ATOM 2795 C CA . LEU A 1 354 ? -3.067 -0.052 -19.664 1.00 96.81 354 LEU A CA 1
ATOM 2796 C C . LEU A 1 354 ? -2.355 0.322 -20.973 1.00 96.81 354 LEU A C 1
ATOM 2798 O O . LEU A 1 354 ? -1.677 -0.525 -21.561 1.00 96.81 354 LEU A O 1
ATOM 2802 N N . PRO A 1 355 ? -2.454 1.590 -21.420 1.00 95.31 355 PRO A N 1
ATOM 2803 C CA . PRO A 1 355 ? -1.829 2.024 -22.663 1.00 95.31 355 PRO A CA 1
ATOM 2804 C C . PRO A 1 355 ? -0.305 1.828 -22.614 1.00 95.31 355 PRO A C 1
ATOM 2806 O O . PRO A 1 355 ? 0.318 2.103 -21.581 1.00 95.31 355 PRO A O 1
ATOM 2809 N N . PRO A 1 356 ? 0.334 1.382 -23.708 1.00 95.81 356 PRO A N 1
ATOM 2810 C CA . PRO A 1 356 ? 1.787 1.320 -23.774 1.00 95.81 356 PRO A CA 1
ATOM 2811 C C . PRO A 1 356 ? 2.387 2.727 -23.670 1.00 95.81 356 PRO A C 1
ATOM 2813 O O . PRO A 1 356 ? 1.800 3.705 -24.131 1.00 95.81 356 PRO A O 1
ATOM 2816 N N . ILE A 1 357 ? 3.567 2.822 -23.058 1.00 96.69 357 ILE A N 1
ATOM 2817 C CA . ILE A 1 357 ? 4.325 4.071 -22.946 1.00 96.69 357 ILE A CA 1
ATOM 2818 C C . ILE A 1 357 ? 5.807 3.791 -23.171 1.00 96.69 357 ILE A C 1
ATOM 2820 O O . ILE A 1 357 ? 6.308 2.723 -22.813 1.00 96.69 357 ILE A O 1
ATOM 2824 N N . GLU A 1 358 ? 6.508 4.778 -23.712 1.00 95.69 358 GLU A N 1
ATOM 2825 C CA . GLU A 1 358 ? 7.954 4.722 -23.907 1.00 95.69 358 GLU A CA 1
ATOM 2826 C C . GLU A 1 358 ? 8.723 4.930 -22.597 1.00 95.69 358 GLU A C 1
ATOM 2828 O O . GLU A 1 358 ? 8.203 5.463 -21.610 1.00 95.69 358 GLU A O 1
ATOM 2833 N N . VAL A 1 359 ? 9.996 4.531 -22.584 1.00 96.00 359 VAL A N 1
ATOM 2834 C CA . VAL A 1 359 ? 10.908 4.820 -21.468 1.00 96.00 359 VAL A CA 1
ATOM 2835 C C . VAL A 1 359 ? 10.998 6.329 -21.204 1.00 96.00 359 VAL A C 1
ATOM 2837 O O . VAL A 1 359 ? 11.098 7.136 -22.122 1.00 96.00 359 VAL A O 1
ATOM 2840 N N . GLY A 1 360 ? 10.932 6.730 -19.932 1.00 94.38 360 GLY A N 1
ATOM 2841 C CA . GLY A 1 360 ? 10.831 8.136 -19.521 1.00 94.38 360 GLY A CA 1
ATOM 2842 C C . GLY A 1 360 ? 9.541 8.864 -19.928 1.00 94.38 360 GLY A C 1
ATOM 2843 O O . GLY A 1 360 ? 9.392 10.032 -19.570 1.00 94.38 360 GLY A O 1
ATOM 2844 N N . GLY A 1 361 ? 8.629 8.201 -20.642 1.00 94.88 361 GLY A N 1
ATOM 2845 C CA . GLY A 1 361 ? 7.395 8.777 -21.162 1.00 94.88 361 GLY A CA 1
ATOM 2846 C C . GLY A 1 361 ? 6.175 8.563 -20.265 1.00 94.88 361 GLY A C 1
ATOM 2847 O O . GLY A 1 361 ? 6.275 8.285 -19.062 1.00 94.88 361 GLY A O 1
ATOM 2848 N N . GLY A 1 362 ? 5.006 8.687 -20.896 1.00 95.56 362 GLY A N 1
ATOM 2849 C CA . GLY A 1 362 ? 3.699 8.680 -20.245 1.00 95.56 362 GLY A CA 1
ATOM 2850 C C . GLY A 1 362 ? 3.223 10.078 -19.849 1.00 95.56 362 GLY A C 1
ATOM 2851 O O . GLY A 1 362 ? 3.860 11.077 -20.189 1.00 95.56 362 GLY A O 1
ATOM 2852 N N . ALA A 1 363 ? 2.096 10.160 -19.141 1.00 95.69 363 ALA A N 1
ATOM 2853 C CA . ALA A 1 363 ? 1.555 11.435 -18.679 1.00 95.69 363 ALA A CA 1
ATOM 2854 C C . ALA A 1 363 ? 0.839 11.337 -17.325 1.00 95.69 363 ALA A C 1
ATOM 2856 O O . ALA A 1 363 ? 0.358 10.286 -16.895 1.00 95.69 363 ALA A O 1
ATOM 2857 N N . GLU A 1 364 ? 0.756 12.485 -16.652 1.00 94.06 364 GLU A N 1
ATOM 2858 C CA . GLU A 1 364 ? 0.060 12.641 -15.372 1.00 94.06 364 GLU A CA 1
ATOM 2859 C C . GLU A 1 364 ? -1.444 12.346 -15.497 1.00 94.06 364 GLU A C 1
ATOM 2861 O O . GLU A 1 364 ? -2.048 11.841 -14.551 1.00 94.06 364 GLU A O 1
ATOM 2866 N N . ILE A 1 365 ? -2.037 12.650 -16.656 1.00 95.62 365 ILE A N 1
ATOM 2867 C CA . ILE A 1 365 ? -3.422 12.338 -17.012 1.00 95.62 365 ILE A CA 1
ATOM 2868 C C . ILE A 1 365 ? -3.414 11.782 -18.436 1.00 95.62 365 ILE A C 1
ATOM 2870 O O . ILE A 1 365 ? -2.879 12.423 -19.338 1.00 95.62 365 ILE A O 1
ATOM 2874 N N . MET A 1 366 ? -4.003 10.607 -18.629 1.00 94.25 366 MET A N 1
ATOM 2875 C CA . MET A 1 366 ? -4.197 9.967 -19.931 1.00 94.25 366 MET A CA 1
ATOM 2876 C C . MET A 1 366 ? -5.632 9.473 -20.062 1.00 94.25 366 MET A C 1
ATOM 2878 O O . MET A 1 366 ? -6.323 9.294 -19.059 1.00 94.25 366 MET A O 1
ATOM 2882 N N . GLU A 1 367 ? -6.060 9.221 -21.290 1.00 90.25 367 GLU A N 1
ATOM 2883 C CA . GLU A 1 367 ? -7.282 8.472 -21.560 1.00 90.25 367 GLU A CA 1
ATOM 2884 C C . GLU A 1 367 ? -6.936 7.026 -21.921 1.00 90.25 367 GLU A C 1
ATOM 2886 O O . GLU A 1 367 ? -5.836 6.737 -22.399 1.00 90.25 367 GLU A O 1
ATOM 2891 N N . TYR A 1 368 ? -7.845 6.105 -21.625 1.00 91.00 368 TYR A N 1
ATOM 2892 C CA . TYR A 1 368 ? -7.674 4.680 -21.884 1.00 91.00 368 TYR A CA 1
ATOM 2893 C C . TYR A 1 368 ? -9.040 4.033 -22.113 1.00 91.00 368 TYR A C 1
ATOM 2895 O O . TYR A 1 368 ? -10.040 4.444 -21.525 1.00 91.00 368 TYR A O 1
ATOM 2903 N N . ASP A 1 369 ? -9.078 3.059 -23.018 1.00 89.12 369 ASP A N 1
ATOM 2904 C CA . ASP A 1 369 ? -10.314 2.530 -23.595 1.00 89.12 369 ASP A CA 1
ATOM 2905 C C . ASP A 1 369 ? -10.858 1.351 -22.773 1.00 89.12 369 ASP A C 1
ATOM 2907 O O . ASP A 1 369 ? -10.100 0.512 -22.270 1.00 89.12 369 ASP A O 1
ATOM 2911 N N . ASP A 1 370 ? -12.177 1.281 -22.603 1.00 90.94 370 ASP A N 1
ATOM 2912 C CA . ASP A 1 370 ? -12.866 0.187 -21.909 1.00 90.94 370 ASP A CA 1
ATOM 2913 C C . ASP A 1 370 ? -12.862 -1.124 -22.687 1.00 90.94 370 ASP A C 1
ATOM 2915 O O . ASP A 1 370 ? -12.892 -2.197 -22.082 1.00 90.94 370 ASP A O 1
ATOM 2919 N N . SER A 1 371 ? -12.756 -1.060 -24.013 1.00 93.38 371 SER A N 1
ATOM 2920 C CA . SER A 1 371 ? -12.582 -2.238 -24.863 1.00 93.38 371 SER A CA 1
ATOM 2921 C C . SER A 1 371 ? -11.285 -2.996 -24.562 1.00 93.38 371 SER A C 1
ATOM 2923 O O . SER A 1 371 ? -11.177 -4.173 -24.901 1.00 93.38 371 SER A O 1
ATOM 2925 N N . TRP A 1 372 ? -10.318 -2.371 -23.878 1.00 94.75 372 TRP A N 1
ATOM 2926 C CA . TRP A 1 372 ? -9.057 -3.011 -23.488 1.00 94.75 372 TRP A CA 1
ATOM 2927 C C . TRP A 1 372 ? -9.185 -3.890 -22.235 1.00 94.75 372 TRP A C 1
ATOM 2929 O O . TRP A 1 372 ? -8.279 -4.675 -21.942 1.00 94.75 372 TRP A O 1
ATOM 2939 N N . ILE A 1 373 ? -10.300 -3.790 -21.497 1.00 95.88 373 ILE A N 1
ATOM 2940 C CA . ILE A 1 373 ? -10.561 -4.597 -20.301 1.00 95.88 373 ILE A CA 1
ATOM 2941 C C . ILE A 1 373 ? -10.644 -6.079 -20.679 1.00 95.88 373 ILE A C 1
ATOM 2943 O O . ILE A 1 373 ? -11.547 -6.521 -21.385 1.00 95.88 373 ILE A O 1
ATOM 2947 N N . ASN A 1 374 ? -9.749 -6.871 -20.104 1.00 95.69 374 ASN A N 1
ATOM 2948 C CA . ASN A 1 374 ? -9.630 -8.309 -20.310 1.00 95.69 374 ASN A CA 1
ATOM 2949 C C . ASN A 1 374 ? -9.710 -9.136 -19.010 1.00 95.69 374 ASN A C 1
ATOM 2951 O O . ASN A 1 374 ? -9.737 -10.365 -19.069 1.00 95.69 374 ASN A O 1
ATOM 2955 N N . SER A 1 375 ? -9.804 -8.501 -17.836 1.00 96.62 375 SER A N 1
ATOM 2956 C CA . SER A 1 375 ? -9.912 -9.190 -16.543 1.00 96.62 375 SER A CA 1
ATOM 2957 C C . SER A 1 375 ? -10.965 -8.565 -15.616 1.00 96.62 375 SER A C 1
ATOM 2959 O O . SER A 1 375 ? -11.294 -7.381 -15.716 1.00 96.62 375 SER A O 1
ATOM 2961 N N . ASP A 1 376 ? -11.486 -9.345 -14.661 1.00 97.06 376 ASP A N 1
ATOM 2962 C CA . ASP A 1 376 ? -12.377 -8.796 -13.624 1.00 97.06 376 ASP A CA 1
ATOM 2963 C C . ASP A 1 376 ? -11.618 -7.886 -12.647 1.00 97.06 376 ASP A C 1
ATOM 2965 O O . ASP A 1 376 ? -12.199 -6.954 -12.098 1.00 97.06 376 ASP A O 1
ATOM 2969 N N . TYR A 1 377 ? -10.310 -8.099 -12.471 1.00 97.81 377 TYR A N 1
ATOM 2970 C CA . TYR A 1 377 ? -9.481 -7.204 -11.669 1.00 97.81 377 TYR A CA 1
ATOM 2971 C C . TYR A 1 377 ? -9.415 -5.801 -12.284 1.00 97.81 377 TYR A C 1
ATOM 2973 O O . TYR A 1 377 ? -9.499 -4.810 -11.569 1.00 97.81 377 TYR A O 1
ATOM 2981 N N . GLN A 1 378 ? -9.329 -5.699 -13.610 1.00 97.62 378 GLN A N 1
ATOM 2982 C CA . GLN A 1 378 ? -9.356 -4.413 -14.314 1.00 97.62 378 GLN A CA 1
ATOM 2983 C C . GLN A 1 378 ? -10.725 -3.754 -14.204 1.00 97.62 378 GLN A C 1
ATOM 2985 O O . GLN A 1 378 ? -10.800 -2.552 -13.975 1.00 97.62 378 GLN A O 1
ATOM 2990 N N . ARG A 1 379 ? -11.816 -4.532 -14.285 1.00 96.69 379 ARG A N 1
ATOM 2991 C CA . ARG A 1 379 ? -13.168 -4.012 -14.016 1.00 96.69 379 ARG A CA 1
ATOM 2992 C C . ARG A 1 379 ? -13.257 -3.411 -12.617 1.00 96.69 379 ARG A C 1
ATOM 2994 O O . ARG A 1 379 ? -13.786 -2.315 -12.470 1.00 96.69 379 ARG A O 1
ATOM 3001 N N . TRP A 1 380 ? -12.710 -4.095 -11.614 1.00 97.25 380 TRP A N 1
ATOM 3002 C CA . TRP A 1 380 ? -12.644 -3.581 -10.248 1.00 97.25 380 TRP A CA 1
ATOM 3003 C C . TRP A 1 380 ? -11.771 -2.321 -10.149 1.00 97.25 380 TRP A C 1
ATOM 3005 O O . TRP A 1 380 ? -12.221 -1.308 -9.618 1.00 97.25 380 TRP A O 1
ATOM 3015 N N . ALA A 1 381 ? -10.557 -2.344 -10.709 1.00 96.75 381 ALA A N 1
ATOM 3016 C CA . ALA A 1 381 ? -9.623 -1.219 -10.653 1.00 96.75 381 ALA A CA 1
ATOM 3017 C C . ALA A 1 381 ? -10.211 0.049 -11.295 1.00 96.75 381 ALA A C 1
ATOM 3019 O O . ALA A 1 381 ? -10.038 1.144 -10.762 1.00 96.75 381 ALA A O 1
ATOM 3020 N N . ARG A 1 382 ? -10.971 -0.114 -12.383 1.00 95.31 382 ARG A N 1
ATOM 3021 C CA . ARG A 1 382 ? -11.679 0.961 -13.091 1.00 95.31 382 ARG A CA 1
ATOM 3022 C C . ARG A 1 382 ? -13.014 1.365 -12.445 1.00 95.31 382 ARG A C 1
ATOM 3024 O O . ARG A 1 382 ? -13.626 2.338 -12.869 1.00 95.31 382 ARG A O 1
ATOM 3031 N N . GLY A 1 383 ? -13.466 0.653 -11.410 1.00 94.06 383 GLY A N 1
ATOM 3032 C CA . GLY A 1 383 ? -14.685 0.971 -10.659 1.00 94.06 383 GLY A CA 1
ATOM 3033 C C . GLY A 1 383 ? -15.993 0.437 -11.256 1.00 94.06 383 GLY A C 1
ATOM 3034 O O . GLY A 1 383 ? -17.061 0.848 -10.814 1.00 94.06 383 GLY A O 1
ATOM 3035 N N . TYR A 1 384 ? -15.936 -0.484 -12.223 1.00 94.69 384 TYR A N 1
ATOM 3036 C CA . TYR A 1 384 ? -17.126 -1.114 -12.815 1.00 94.69 384 TYR A CA 1
ATOM 3037 C C . TYR A 1 384 ? -17.800 -2.134 -11.897 1.00 94.69 384 TYR A C 1
ATOM 3039 O O . TYR A 1 384 ? -19.000 -2.360 -12.019 1.00 94.69 384 TYR A O 1
ATOM 3047 N N . ILE A 1 385 ? -17.027 -2.777 -11.022 1.00 95.50 385 ILE A N 1
ATOM 3048 C CA . ILE A 1 385 ? -17.517 -3.757 -10.048 1.00 95.50 385 ILE A CA 1
ATOM 3049 C C . ILE A 1 385 ? -16.854 -3.506 -8.696 1.00 95.50 385 ILE A C 1
ATOM 3051 O O . ILE A 1 385 ? -15.718 -3.029 -8.627 1.00 95.50 385 ILE A O 1
ATOM 3055 N N . ASN A 1 386 ? -17.546 -3.844 -7.611 1.00 94.69 386 ASN A N 1
ATOM 3056 C CA . ASN A 1 386 ? -16.947 -3.832 -6.278 1.00 94.69 386 ASN A CA 1
ATOM 3057 C C . ASN A 1 386 ? -16.102 -5.101 -6.039 1.00 94.69 386 ASN A C 1
ATOM 3059 O O . ASN A 1 386 ? -16.054 -6.010 -6.873 1.00 94.69 386 ASN A O 1
ATOM 3063 N N . PHE A 1 387 ? -15.391 -5.153 -4.909 1.00 93.12 387 PHE A N 1
ATOM 3064 C CA . PHE A 1 387 ? -14.516 -6.288 -4.607 1.00 93.12 387 PHE A CA 1
ATOM 3065 C C . PHE A 1 387 ? -15.290 -7.596 -4.397 1.00 93.12 387 PHE A C 1
ATOM 3067 O O . PHE A 1 387 ? -14.836 -8.642 -4.853 1.00 93.12 387 PHE A O 1
ATOM 3074 N N . ASP A 1 388 ? -16.458 -7.552 -3.756 1.00 91.00 388 ASP A N 1
ATOM 3075 C CA . ASP A 1 388 ? -17.254 -8.753 -3.482 1.00 91.00 388 ASP A CA 1
ATOM 3076 C C . ASP A 1 388 ? -17.744 -9.398 -4.786 1.00 91.00 388 ASP A C 1
ATOM 3078 O O . ASP A 1 388 ? -17.666 -10.615 -4.962 1.00 91.00 388 ASP A O 1
ATOM 3082 N N . GLU A 1 389 ? -18.177 -8.580 -5.747 1.00 94.12 389 GLU A N 1
ATOM 3083 C CA . GLU A 1 389 ? -18.539 -9.026 -7.087 1.00 94.12 389 GLU A CA 1
ATOM 3084 C C . GLU A 1 389 ? -17.324 -9.561 -7.856 1.00 94.12 389 GLU A C 1
ATOM 3086 O O . GLU A 1 389 ? -17.412 -10.625 -8.474 1.00 94.12 389 GLU A O 1
ATOM 3091 N N . PHE A 1 390 ? -16.180 -8.875 -7.787 1.00 94.25 390 PHE A N 1
ATOM 3092 C CA . PHE A 1 390 ? -14.921 -9.362 -8.354 1.00 94.25 390 PHE A CA 1
ATOM 3093 C C . PHE A 1 390 ? -14.546 -10.743 -7.800 1.00 94.25 390 PHE A C 1
ATOM 3095 O O . PHE A 1 390 ? -14.275 -11.668 -8.572 1.00 94.25 390 PHE A O 1
ATOM 3102 N N . TYR A 1 391 ? -14.576 -10.910 -6.479 1.00 90.50 391 TYR A N 1
ATOM 3103 C CA . TYR A 1 391 ? -14.236 -12.168 -5.828 1.00 90.50 391 TYR A CA 1
ATOM 3104 C C . TYR A 1 391 ? -15.231 -13.275 -6.190 1.00 90.50 391 TYR A C 1
ATOM 3106 O O . TYR A 1 391 ? -14.820 -14.373 -6.568 1.00 90.50 391 TYR A O 1
ATOM 3114 N N . LYS A 1 392 ? -16.536 -12.979 -6.176 1.00 89.19 392 LYS A N 1
ATOM 3115 C CA . LYS A 1 392 ? -17.579 -13.924 -6.596 1.00 89.19 392 LYS A CA 1
ATOM 3116 C C . LYS A 1 392 ? -17.356 -14.398 -8.033 1.00 89.19 392 LYS A C 1
ATOM 3118 O O . LYS A 1 392 ? -17.351 -15.601 -8.280 1.00 89.19 392 LYS A O 1
ATOM 3123 N N . ARG A 1 393 ? -17.118 -13.479 -8.977 1.00 90.44 393 ARG A N 1
ATOM 3124 C CA . ARG A 1 393 ? -16.821 -13.810 -10.384 1.00 90.44 393 ARG A CA 1
ATOM 3125 C C . ARG A 1 393 ? -15.556 -14.658 -10.512 1.00 90.44 393 ARG A C 1
ATOM 3127 O O . ARG A 1 393 ? -15.539 -15.604 -11.296 1.00 90.44 393 ARG A O 1
ATOM 3134 N N . ARG A 1 394 ? -14.519 -14.367 -9.720 1.00 86.25 394 ARG A N 1
ATOM 3135 C CA . ARG A 1 394 ? -13.275 -15.149 -9.690 1.00 86.25 394 ARG A CA 1
ATOM 3136 C C . ARG A 1 394 ? -13.505 -16.578 -9.211 1.00 86.25 394 ARG A C 1
ATOM 3138 O O . ARG A 1 394 ? -12.937 -17.490 -9.801 1.00 86.25 394 ARG A O 1
ATOM 3145 N N . VAL A 1 395 ? -14.310 -16.779 -8.170 1.00 80.94 395 VAL A N 1
ATOM 3146 C CA . VAL A 1 395 ? -14.664 -18.124 -7.694 1.00 80.94 395 VAL A CA 1
ATOM 3147 C C . VAL A 1 395 ? -15.462 -18.869 -8.764 1.00 80.94 395 VAL A C 1
ATOM 3149 O O . VAL A 1 395 ? -15.097 -19.988 -9.105 1.00 80.94 395 VAL A O 1
ATOM 3152 N N . LEU A 1 396 ? -16.473 -18.223 -9.359 1.00 76.31 396 LEU A N 1
ATOM 3153 C CA . LEU A 1 396 ? -17.334 -18.840 -10.373 1.00 76.31 396 LEU A CA 1
ATOM 3154 C C . LEU A 1 396 ? -16.601 -19.209 -11.671 1.00 76.31 396 LEU A C 1
ATOM 3156 O O . LEU A 1 396 ? -16.907 -20.239 -12.243 1.00 76.31 396 LEU A O 1
ATOM 3160 N N . LYS A 1 397 ? -15.633 -18.408 -12.136 1.00 68.38 397 LYS A N 1
ATOM 3161 C CA . LYS A 1 397 ? -14.833 -18.714 -13.342 1.00 68.38 397 LYS A CA 1
ATOM 3162 C C . LYS A 1 397 ? -13.907 -19.922 -13.198 1.00 68.38 397 LYS A C 1
ATOM 3164 O O . LYS A 1 397 ? -13.341 -20.354 -14.196 1.00 68.38 397 LYS A O 1
ATOM 3169 N N . ASN A 1 398 ? -13.652 -20.367 -11.969 1.00 56.53 398 ASN A N 1
ATOM 3170 C CA . ASN A 1 398 ? -12.833 -21.548 -11.728 1.00 56.53 398 ASN A CA 1
ATOM 3171 C C . ASN A 1 398 ? -13.682 -22.820 -11.556 1.00 56.53 398 ASN A C 1
ATOM 3173 O O . ASN A 1 398 ? -13.087 -23.890 -11.626 1.00 56.53 398 ASN A O 1
ATOM 3177 N N . LEU A 1 399 ? -15.004 -22.700 -11.341 1.00 52.75 399 LEU A N 1
ATOM 3178 C CA . LEU A 1 399 ? -15.973 -23.803 -11.452 1.00 52.75 399 LEU A CA 1
ATOM 3179 C C . LEU A 1 399 ? -16.128 -24.200 -12.923 1.00 52.75 399 LEU A C 1
ATOM 3181 O O . LEU A 1 399 ? -16.294 -25.412 -13.176 1.00 52.75 399 LEU A O 1
#

pLDDT: mean 92.08, std 11.04, range [32.09, 98.81]

Secondary structure (DSSP, 8-state):
--GGGEEEEEE-----HHHHHHHHT--TT--GGGS-HHHHHT-HHHHHHHHHT--TTTTPBPPTTSPBPPP-TTTT-GGGSS-B-SSSSSBPPHHHHHHHTT--TT----S-HHHHHHHHHHPPPHHHHHHHHTTS---EEEEET-TTSHHHHHHHHTT-EEEEEEES-HHHHHHHHHTT-SS-EEE--TTSHHHHHHHHHHHHHHHTTSPP-EEEE----GGGSTTS---TT-GGGGTHHHHHHHHHHH--SEEEEEE-GGGGTGGGGHHHHHHHHHHHHTTEEEEEEEEEGGGGT-SB--EEEEEEEEEBTBPP-PPPPPSS-SSS---B-TTS-BSSPPPPPPHHHHHTTSPP--TT-EEEEEE--GGG--SHHHHHHTTSS-HHHHHHHHHHTT-

Sequence (399 aa):
MSSLNKLFNHETAALSSLDLEMIRSVPPGGNWRDIPDEIVAKSKRLQQIKKSGGRTTYYARMLWDKPSYTINTYFNRPGNGCFIHPSQDRLISQREAARLQSFPDWYRFYGSKQSRFKQIGNAVPPLLAYAIACKLRAGSCIDLFAGAGGLALGFKMAGFRCLLAVDIDKNMCETLIKNGVAETVLQADLSNENIVKEVVEIVQNKMGGRQLDLILAGPPCQGFSTAGNWNPDDPRNNLYIPLLRIIGKILPKYVLIENVPGIRFMRKGEILKKIERTLREMGYIVKTELLKAEEHGVPQKRRRVFIFGYQKGEDAFIPPNPMFADSHEVKFDSKGHLVSLPKPITVREAISDLPPIEVGGGAEIMEYDDSWINSDYQRWARGYINFDEFYKRRVLKNL